Protein AF-0000000066927678 (afdb_homodimer)

Sequence (700 aa):
MKFSLRKLSSILKPLPLEVYFTGIQPTGKPHLGNYLGFIKNFIRIQNEESSCQKKIFLSVVDLHAISTQLFPDMIMRNNIKNMIASLLACGVDTDKTVLFKQSDVLEHTQLSWILSSCQTLPHLQRLPQYKDKISLYTKGNIPLGLLSYPVLQAADVLLYKATHVPVGEDQLQHINLMNYLIKKFNTIVRYDYFIQPTIILSKSPRVKSLKNPLRKMSKSDDSDLARIGILDTEDDIRKKLQKAVTDDIGEIYYDEIKRPGVSNLLTLLAEFENTTIDEIEKNVKSLNKVQFKSYLGDKINEELHPIRERYRELIETPNKINDVIENGSSKAGKVASETLKEVKKLIGLIMKFSLRKLSSILKPLPLEVYFTGIQPTGKPHLGNYLGFIKNFIRIQNEESSCQKKIFLSVVDLHAISTQLFPDMIMRNNIKNMIASLLACGVDTDKTVLFKQSDVLEHTQLSWILSSCQTLPHLQRLPQYKDKISLYTKGNIPLGLLSYPVLQAADVLLYKATHVPVGEDQLQHINLMNYLIKKFNTIVRYDYFIQPTIILSKSPRVKSLKNPLRKMSKSDDSDLARIGILDTEDDIRKKLQKAVTDDIGEIYYDEIKRPGVSNLLTLLAEFENTTIDEIEKNVKSLNKVQFKSYLGDKINEELHPIRERYRELIETPNKINDVIENGSSKAGKVASETLKEVKKLIGLI

Secondary structure (DSSP, 8-state):
---------------PEEEEEEEE--SSS-BHHHIIIIIHHHHHHHHS--SSEEEEEEEE-HHHHTSS----HHHHHHHHHHHHHHHHHHT--TTTEEEEEGGG-THHHHHHHHHHTT-BHHHHHT-HHHHHHHTT-TT---BHHHHHHHHHHHHHHHTTT-SEEEE-GGGHHHHHHHHHHHHHHHHHHTS--S-PPEEEE-----PBPSS-TTSB--TT-S-GGG--BTT--HHHHHHHHHTS---S--S----TTT-HHHHHHHHHHHHHHTS-HHHHHHHHTT--HHHHHHHHHHHHHHHHHHHHHHHHHHHT-HHHHHHHHHHHHHHHHHHHHHHHHHHHHHTT--/---------------PEEEEEEEE--SSS-BHHHIIIIIHHHHHHHH---SSEEEEEEEE-HHHHTSS----HHHHHHHHHHHHHHHHHHT--TTTEEEEEGGG-THHHHHHHHHHTT-BHHHHHT-HHHHHHHTT-TT---BHHHHHHHHHHHHHHHTTT-SEEEE-GGGHHHHHHHHHHHHHHHHHHTS--S-PPEEEE-----PBPSS-TTSB--TT-S-GGG--BTT--HHHHHHHHHTS---S--S----TTT-HHHHHHHHHHHHHTTS-HHHHHHHHTT--HHHHHHHHHHHHHHHHHHHHHHHHHHHT-HHHHHHHHHHHHHHHHHHHHHHHHHHHHHTT--

pLDDT: mean 91.62, std 12.57, range [26.81, 98.88]

Nearest PDB structures (foldseek):
  7ev2-assembly1_A-2  TM=9.321E-01  e=1.147E-27  Mycobacterium tuberculosis
  7elt-assembly1_A  TM=9.264E-01  e=2.372E-27  Mycobacterium tuberculosis
  7ent-assembly1_A-2  TM=9.278E-01  e=2.453E-26  Mycobacterium tuberculosis
  7el8-assembly1_A-2  TM=9.175E-01  e=1.460E-26  Mycobacterium tuberculosis
  7ev3-assembly1_A-2  TM=9.303E-01  e=5.073E-26  Mycobacterium tuberculosis

Organism: Strongyloides stercoralis (NCBI:txid6248)

InterPro domains:
  IPR001412 Aminoacyl-tRNA synthetase, class I, conserved site [PS00178] (26-35)
  IPR002305 Aminoacyl-tRNA synthetase, class Ic [PF00579] (20-303)
  IPR002306 Tryptophan-tRNA ligase [PR01039] (30-46)
  IPR002306 Tryptophan-tRNA ligase [PR01039] (86-105)
  IPR002306 Tryptophan-tRNA ligase [PR01039] (163-184)
  IPR002306 Tryptophan-tRNA ligase [PR01039] (216-226)
  IPR002306 Tryptophan-tRNA ligase [TIGR00233] (20-349)
  IPR002306 Tryptophan-tRNA ligase [cd00806] (21-303)
  IPR014729 Rossmann-like alpha/beta/alpha sandwich fold [G3DSA:3.40.50.620] (21-348)
  IPR024109 Tryptophan-tRNA ligase, bacterial-type [MF_00140_B] (17-350)
  IPR050203 Tryptophan--tRNA ligase [PTHR43766] (18-349)

Solvent-accessible surface area (backbone atoms only — not comparable to full-atom values): 36854 Å² total; per-residue (Å²): 135,84,80,76,77,74,76,75,69,71,75,73,69,79,66,66,73,44,25,34,36,40,71,46,63,35,85,38,76,56,31,50,42,48,38,58,44,42,50,53,54,47,49,49,60,72,68,50,85,59,95,41,53,72,45,36,40,39,28,40,26,52,58,66,62,31,20,63,36,82,53,55,25,68,57,37,36,48,12,45,52,46,32,53,40,46,44,45,27,72,57,57,45,73,91,64,28,41,41,22,46,42,75,69,28,47,51,39,39,41,46,16,54,60,52,28,15,71,33,36,44,57,66,46,62,63,34,66,70,45,56,62,53,50,68,76,35,82,87,53,67,42,30,42,21,61,62,47,44,55,48,41,52,34,22,58,42,55,38,64,61,24,43,33,33,62,39,55,78,87,46,49,65,48,50,52,50,34,48,50,46,38,51,53,50,22,59,68,57,73,41,86,74,65,65,84,50,46,75,40,69,52,85,50,70,84,42,44,14,30,65,44,45,90,35,68,40,51,88,81,49,88,50,70,54,25,47,53,46,55,70,52,49,69,66,53,44,42,52,29,47,68,66,32,45,59,75,91,66,64,72,54,61,82,34,68,82,88,32,30,31,50,23,45,54,45,50,51,42,15,62,74,65,68,52,48,62,69,58,45,38,65,75,42,47,85,38,46,65,69,56,43,38,50,52,44,35,51,54,52,40,65,63,32,47,62,28,38,52,42,28,55,56,44,70,74,35,58,65,59,56,52,49,46,36,52,55,15,23,52,57,50,31,56,50,25,49,52,41,49,52,52,51,34,40,54,45,10,76,91,136,86,80,75,78,74,74,76,69,71,73,74,69,77,66,64,72,43,24,36,35,40,70,46,63,38,86,39,76,57,30,50,42,46,38,57,44,42,51,52,53,48,48,49,59,72,68,51,86,60,96,40,53,72,46,37,39,40,28,41,26,52,59,66,62,29,20,63,35,81,52,56,24,68,59,38,36,48,13,44,52,46,33,53,39,46,44,45,28,70,58,58,45,73,90,64,28,42,41,23,45,40,75,69,29,48,53,39,38,41,46,16,52,61,52,28,16,72,35,36,44,58,68,46,62,63,34,66,70,44,56,60,53,50,68,75,36,82,85,53,67,42,28,41,20,62,63,45,45,55,47,41,53,34,22,58,41,55,37,63,61,24,43,32,33,63,38,53,79,87,46,49,65,49,50,52,50,35,47,50,46,38,52,52,50,23,59,68,60,72,41,86,75,65,66,82,49,45,75,40,70,52,85,50,70,84,42,44,15,31,65,45,44,89,34,68,39,50,87,81,48,88,49,69,54,25,48,52,45,55,69,52,48,68,66,53,44,42,52,30,46,68,65,32,44,58,76,89,64,66,72,53,63,82,34,69,81,88,32,30,30,50,22,46,54,44,49,51,42,14,62,74,65,69,52,48,60,69,58,45,38,66,74,44,45,85,38,46,64,69,56,44,37,50,51,44,37,50,52,51,39,66,64,33,47,62,30,39,52,42,29,55,56,43,70,74,35,58,66,59,58,50,49,45,35,53,52,16,23,51,57,50,33,55,48,24,49,53,42,48,51,52,51,32,41,53,45,10,74,94

Foldseek 3Di:
DPPPPPPCPVPPDQFDEAEEEDEDELQAFDFPQCCLFPLVVVLCVLPDDDPGHYEAEYEHEHVLVDLFHDDDPVNSVVSSLNVLLLSVLLPDDCVRYLYAYNVLQVLLVVQLVVLVVQDDQVLLCPQPQNVVCCVVVVVRPGGPSSSSVLSSVLSRCQLLLHQEYEDEPSCVSSLVVSVVSQVSLCVVLVHNLRDRHHYHYGPADFQFFQADLVHGQDPPDPDPLRTGGLQDDLVSQLVSLQPGDWDPDFFQAADCVPTSNSNSLLSLQCSLVVHDSVVSSVVCRPPTSNRSSVVSSVSSCVSSVSSNVSSVVPVVPVVVSVVSHVVSSVVSNVSSVVSSVVSCVSVVVD/DPPPCPPCPVPPPQFDEAEEEDEDELQAFDFPLCCLFPLVVVLCVLPDDDPGHYEAEYEHEHVLVDLFHDDDPVNSVVSSLNVLLLSVLLPDDCVRYLYAYNVLQVLLVVQLVVLVVQDDQVLLCPQPQNVVCCVVVVVRPGGPSSSSVLSSVLSRCQLLLHQEYEDEPSCVSSLVVSVVSQVSLCVVLVHNLRDRHHYHYGPQDFQFFQADLVHGQDPPDPDPLRTGGLQDDLVSQLVSLQPGDWDPDFFQAADCPPTSNSNSLLSLQCSLVVHDSVVSSVVCRPPTSNRSSVVSSVSSCVSSVSSNVSSVVPVVPVVVSVVSHVVSSVVSNVSSVVSSVVSCVSVVVD

Radius of gyration: 31.94 Å; Cα contacts (8 Å, |Δi|>4): 1126; chains: 2; bounding box: 122×101×73 Å

Structure (mmCIF, N/CA/C/O backbone):
data_AF-0000000066927678-model_v1
#
loop_
_entity.id
_entity.type
_entity.pdbx_description
1 polymer 'tryptophan--tRNA ligase'
#
loop_
_atom_site.group_PDB
_atom_site.id
_atom_site.type_symbol
_atom_site.label_atom_id
_atom_site.label_alt_id
_atom_site.label_comp_id
_atom_site.label_asym_id
_atom_site.label_entity_id
_atom_site.label_seq_id
_atom_site.pdbx_PDB_ins_code
_atom_site.Cartn_x
_atom_site.Cartn_y
_atom_site.Cartn_z
_atom_site.occupancy
_atom_site.B_iso_or_equiv
_atom_site.auth_seq_id
_atom_site.auth_comp_id
_atom_site.auth_asym_id
_atom_site.auth_atom_id
_atom_site.pdbx_PDB_model_num
ATOM 1 N N . MET A 1 1 ? -63.562 -1.125 32.312 1 27.7 1 MET A N 1
ATOM 2 C CA . MET A 1 1 ? -62.812 -0.163 31.531 1 27.7 1 MET A CA 1
ATOM 3 C C . MET A 1 1 ? -61.312 -0.295 31.828 1 27.7 1 MET A C 1
ATOM 5 O O . MET A 1 1 ? -60.812 0.233 32.844 1 27.7 1 MET A O 1
ATOM 9 N N . LYS A 1 2 ? -60.688 -1.584 31.578 1 35.06 2 LYS A N 1
ATOM 10 C CA . LYS A 1 2 ? -59.344 -2.004 31.875 1 35.06 2 LYS A CA 1
ATOM 11 C C . LYS A 1 2 ? -58.312 -1.154 31.125 1 35.06 2 LYS A C 1
ATOM 13 O O . LYS A 1 2 ? -58.344 -1.094 29.891 1 35.06 2 LYS A O 1
ATOM 18 N N . PHE A 1 3 ? -57.781 -0.006 31.781 1 33.38 3 PHE A N 1
ATOM 19 C CA . PHE A 1 3 ? -56.781 0.927 31.297 1 33.38 3 PHE A CA 1
ATOM 20 C C . PHE A 1 3 ? -55.5 0.188 30.906 1 33.38 3 PHE A C 1
ATOM 22 O O . PHE A 1 3 ? -54.875 -0.485 31.75 1 33.38 3 PHE A O 1
ATOM 29 N N . SER A 1 4 ? -55.406 -0.4 29.75 1 35.66 4 SER A N 1
ATOM 30 C CA . SER A 1 4 ? -54.219 -1.01 29.203 1 35.66 4 SER A CA 1
ATOM 31 C C . SER A 1 4 ? -53.062 0.005 29.094 1 35.66 4 SER A C 1
ATOM 33 O O . SER A 1 4 ? -53.219 1.043 28.453 1 35.66 4 SER A O 1
ATOM 35 N N . LEU A 1 5 ? -52.25 0.225 30.156 1 28.08 5 LEU A N 1
ATOM 36 C CA . LEU A 1 5 ? -51.031 1.024 30.156 1 28.08 5 LEU A CA 1
ATOM 37 C C . LEU A 1 5 ? -50.062 0.544 29.062 1 28.08 5 LEU A C 1
ATOM 39 O O . LEU A 1 5 ? -49.562 -0.569 29.141 1 28.08 5 LEU A O 1
ATOM 43 N N . ARG A 1 6 ? -50.375 0.845 27.81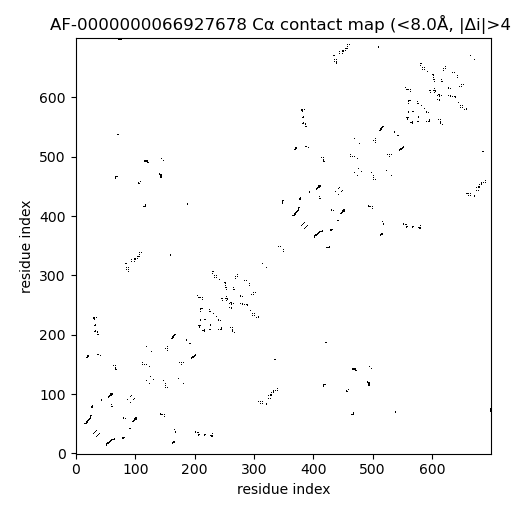2 1 33 6 ARG A N 1
ATOM 44 C CA . ARG A 1 6 ? -49.406 0.695 26.75 1 33 6 ARG A CA 1
ATOM 45 C C . ARG A 1 6 ? -48.031 1.283 27.156 1 33 6 ARG A C 1
ATOM 47 O O . ARG A 1 6 ? -47.938 2.479 27.438 1 33 6 ARG A O 1
ATOM 54 N N . LYS A 1 7 ? -47.281 0.49 27.859 1 32.81 7 LYS A N 1
ATOM 55 C CA . LYS A 1 7 ? -45.875 0.839 28.141 1 32.81 7 LYS A CA 1
ATOM 56 C C . LYS A 1 7 ? -45.188 1.413 26.906 1 32.81 7 LYS A C 1
ATOM 58 O O . LYS A 1 7 ? -45.031 0.719 25.891 1 32.81 7 LYS A O 1
ATOM 63 N N . LEU A 1 8 ? -45.438 2.697 26.531 1 36.22 8 LEU A N 1
ATOM 64 C CA . LEU A 1 8 ? -44.594 3.43 25.562 1 36.22 8 LEU A CA 1
ATOM 65 C C . LEU A 1 8 ? -43.125 3.232 25.859 1 36.22 8 LEU A C 1
ATOM 67 O O . LEU A 1 8 ? -42.594 3.828 26.797 1 36.22 8 LEU A O 1
ATOM 71 N N . SER A 1 9 ? -42.688 2.039 26.094 1 36.94 9 SER A N 1
ATOM 72 C CA . SER A 1 9 ? -41.219 1.924 26.125 1 36.94 9 SER A CA 1
ATOM 73 C C . SER A 1 9 ? -40.594 2.592 24.906 1 36.94 9 SER A C 1
ATOM 75 O O . SER A 1 9 ? -40.781 2.146 23.766 1 36.94 9 SER A O 1
ATOM 77 N N . SER A 1 10 ? -40.688 3.908 24.859 1 39.84 10 SER A N 1
ATOM 78 C CA . SER A 1 10 ? -39.844 4.652 23.922 1 39.84 10 SER A CA 1
ATOM 79 C C . SER A 1 10 ? -38.5 3.986 23.766 1 39.84 10 SER A C 1
ATOM 81 O O . SER A 1 10 ? -37.75 3.855 24.734 1 39.84 10 SER A O 1
ATOM 83 N N . ILE A 1 11 ? -38.375 2.934 23.109 1 41.34 11 ILE A N 1
ATOM 84 C CA . ILE A 1 11 ? -37.125 2.377 22.656 1 41.34 11 ILE A CA 1
ATOM 85 C C . ILE A 1 11 ? -36.188 3.508 22.234 1 41.34 11 ILE A C 1
ATOM 87 O O . ILE A 1 11 ? -36.469 4.234 21.281 1 41.34 11 ILE A O 1
ATOM 91 N N . LEU A 1 12 ? -35.625 4.324 23.078 1 37.44 12 LEU A N 1
ATOM 92 C CA . LEU A 1 12 ? -34.531 5.293 22.875 1 37.44 12 LEU A CA 1
ATOM 93 C C . LEU A 1 12 ? -33.562 4.809 21.812 1 37.44 12 LEU A C 1
ATOM 95 O O . LEU A 1 12 ? -32.906 3.777 21.984 1 37.44 12 LEU A O 1
ATOM 99 N N . LYS A 1 13 ? -33.844 5.039 20.672 1 47.88 13 LYS A N 1
ATOM 100 C CA . LYS A 1 13 ? -32.938 4.801 19.578 1 47.88 13 LYS A CA 1
ATOM 101 C C . LYS A 1 13 ? -31.516 5.246 19.938 1 47.88 13 LYS A C 1
ATOM 103 O O . LYS A 1 13 ? -31.312 6.371 20.406 1 47.88 13 LYS A O 1
ATOM 108 N N . PRO A 1 14 ? -30.562 4.359 20.188 1 56.38 14 PRO A N 1
ATOM 109 C CA . PRO A 1 14 ? -29.188 4.746 20.516 1 56.38 14 PRO A CA 1
ATOM 110 C C . PRO A 1 14 ? -28.719 5.98 19.75 1 56.38 14 PRO A C 1
ATOM 112 O O . PRO A 1 14 ? -29.156 6.199 18.609 1 56.38 14 PRO A O 1
ATOM 115 N N . LEU A 1 15 ? -28.375 7.152 20.406 1 59.56 15 LEU A N 1
ATOM 116 C CA . LEU A 1 15 ? -27.859 8.367 19.797 1 59.56 15 LEU A CA 1
ATOM 117 C C . LEU A 1 15 ? -26.812 8.039 18.734 1 59.56 15 LEU A C 1
ATOM 119 O O . LEU A 1 15 ? -25.984 7.145 18.922 1 59.56 15 LEU A O 1
ATOM 123 N N . PRO A 1 16 ? -27 8.664 17.625 1 77 16 PRO A N 1
ATOM 124 C CA . PRO A 1 16 ? -26.062 8.383 16.531 1 77 16 PRO A CA 1
ATOM 125 C C . PRO A 1 16 ? -24.609 8.68 16.906 1 77 16 PRO A C 1
ATOM 127 O O . PRO A 1 16 ? -24.344 9.602 17.688 1 77 16 PRO A O 1
ATOM 130 N N . LEU A 1 17 ? -23.719 7.777 16.828 1 89.75 17 LEU A N 1
ATOM 131 C CA . LEU A 1 17 ? -22.281 7.938 17.062 1 89.75 17 LEU A CA 1
ATOM 132 C C . LEU A 1 17 ? -21.641 8.75 15.938 1 89.75 17 LEU A C 1
ATOM 134 O O . LEU A 1 17 ? -21.812 8.43 14.758 1 89.75 17 LEU A O 1
ATOM 138 N N . GLU A 1 18 ? -21.094 9.961 16.359 1 94.81 18 GLU A N 1
ATOM 139 C CA . GLU A 1 18 ? -20.297 10.75 15.422 1 94.81 18 GLU A CA 1
ATOM 140 C C . GLU A 1 18 ? -18.828 10.352 15.484 1 94.81 18 GLU A C 1
ATOM 142 O O . GLU A 1 18 ? -18.203 10.406 16.547 1 94.81 18 GLU A O 1
ATOM 147 N N . VAL A 1 19 ? -18.328 9.914 14.406 1 97.5 19 VAL A N 1
ATOM 148 C CA . VAL A 1 19 ? -16.922 9.539 14.32 1 97.5 19 VAL A CA 1
ATOM 149 C C . VAL A 1 19 ? -16.172 10.547 13.461 1 97.5 19 VAL A C 1
ATOM 151 O O . VAL A 1 19 ? -16.453 10.695 12.273 1 97.5 19 VAL A O 1
ATOM 154 N N . TYR A 1 20 ? -15.227 11.258 14.102 1 97.12 20 TYR A N 1
ATOM 155 C CA . TYR A 1 20 ? -14.406 12.242 13.398 1 97.12 20 TYR A CA 1
ATOM 156 C C . TYR A 1 20 ? -13.047 11.664 13.047 1 97.12 20 TYR A C 1
ATOM 158 O O . TYR A 1 20 ? -12.438 10.953 13.852 1 97.12 20 TYR A O 1
ATOM 166 N N . PHE A 1 21 ? -12.594 11.922 11.82 1 98.31 21 PHE A N 1
ATOM 167 C CA . PHE A 1 21 ? -11.234 11.57 11.438 1 98.31 21 PHE A CA 1
ATOM 168 C C . PHE A 1 21 ? -10.547 12.742 10.742 1 98.31 21 PHE A C 1
ATOM 170 O O . PHE A 1 21 ? -11.125 13.375 9.852 1 98.31 21 PHE A O 1
ATOM 177 N N . THR A 1 22 ? -9.383 12.992 11.141 1 96.88 22 THR A N 1
ATOM 178 C CA . THR A 1 22 ? -8.539 13.961 10.445 1 96.88 22 THR A CA 1
ATOM 179 C C . THR A 1 22 ? -7.062 13.633 10.648 1 96.88 22 THR A C 1
ATOM 181 O O . THR A 1 22 ? -6.707 12.852 11.531 1 96.88 22 THR A O 1
ATOM 184 N N . GLY A 1 23 ? -6.254 14.062 9.766 1 96 23 GLY A N 1
ATOM 185 C CA . GLY A 1 23 ? -4.828 13.797 9.82 1 96 23 GLY A CA 1
ATOM 186 C C . GLY A 1 23 ? -3.977 15.023 9.562 1 96 23 GLY A C 1
ATOM 187 O O . GLY A 1 23 ? -4.453 16 8.984 1 96 23 GLY A O 1
ATOM 188 N N . ILE A 1 24 ? -2.77 14.992 10 1 95.31 24 ILE A N 1
ATOM 189 C CA . ILE A 1 24 ? -1.805 16.062 9.781 1 95.31 24 ILE A CA 1
ATOM 190 C C . ILE A 1 24 ? -0.435 15.469 9.461 1 95.31 24 ILE A C 1
ATOM 192 O O . ILE A 1 24 ? -0.002 14.508 10.102 1 95.31 24 ILE A O 1
ATOM 196 N N . GLN A 1 25 ? 0.219 15.953 8.469 1 95.44 25 GLN A N 1
ATOM 197 C CA . GLN A 1 25 ? 1.543 15.477 8.086 1 95.44 25 GLN A CA 1
ATOM 198 C C . GLN A 1 25 ? 2.619 16.031 9.016 1 95.44 25 GLN A C 1
ATOM 200 O O . GLN A 1 25 ? 2.586 17.203 9.383 1 95.44 25 GLN A O 1
ATOM 205 N N . PRO A 1 26 ? 3.555 15.211 9.367 1 95.56 26 PRO A N 1
ATOM 206 C CA . PRO A 1 26 ? 4.652 15.672 10.227 1 95.56 26 PRO A CA 1
ATOM 207 C C . PRO A 1 26 ? 5.789 16.312 9.43 1 95.56 26 PRO A C 1
ATOM 209 O O . PRO A 1 26 ? 6.918 15.812 9.445 1 95.56 26 PRO A O 1
ATOM 212 N N . THR A 1 27 ? 5.582 17.375 8.734 1 86.38 27 THR A N 1
ATOM 213 C CA . THR A 1 27 ? 6.578 18.047 7.902 1 86.38 27 THR A CA 1
ATOM 214 C C . THR A 1 27 ? 7.277 19.156 8.68 1 86.38 27 THR A C 1
ATOM 216 O O . THR A 1 27 ? 7.562 20.219 8.125 1 86.38 27 THR A O 1
ATOM 219 N N . GLY A 1 28 ? 7.59 18.953 9.938 1 80.38 28 GLY A N 1
ATOM 220 C CA . GLY A 1 28 ? 8.273 19.953 10.734 1 80.38 28 GLY A CA 1
ATOM 221 C C . GLY A 1 28 ? 7.383 20.578 11.789 1 80.38 28 GLY A C 1
ATOM 222 O O . GLY A 1 28 ? 6.324 20.031 12.117 1 80.38 28 GLY A O 1
ATOM 223 N N . LYS A 1 29 ? 7.816 21.703 12.305 1 86.06 29 LYS A N 1
ATOM 224 C CA . LYS A 1 29 ? 7.055 22.391 13.344 1 86.06 29 LYS A CA 1
ATOM 225 C C . LYS A 1 29 ? 5.91 23.203 12.742 1 86.06 29 LYS A C 1
ATOM 227 O O . LYS A 1 29 ? 6.09 23.859 11.719 1 86.06 29 LYS A O 1
ATOM 232 N N . PRO A 1 30 ? 4.777 23.109 13.367 1 92.62 30 PRO A N 1
ATOM 233 C CA . PRO A 1 30 ? 3.639 23.859 12.828 1 92.62 30 PRO A CA 1
ATOM 234 C C . PRO A 1 30 ? 3.857 25.359 12.867 1 92.62 30 PRO A C 1
ATOM 236 O O . PRO A 1 30 ? 4.477 25.875 13.797 1 92.62 30 PRO A O 1
ATOM 239 N N . HIS A 1 31 ? 3.428 25.984 11.859 1 93.44 31 HIS A N 1
ATOM 240 C CA . HIS A 1 31 ? 3.375 27.438 11.844 1 93.44 31 HIS A CA 1
ATOM 241 C C . HIS A 1 31 ? 1.943 27.938 12.016 1 93.44 31 HIS A C 1
ATOM 243 O O . HIS A 1 31 ? 1.019 27.141 12.188 1 93.44 31 HIS A O 1
ATOM 249 N N . LEU A 1 32 ? 1.756 29.219 11.961 1 93.75 32 LEU A N 1
ATOM 250 C CA . LEU A 1 32 ? 0.454 29.828 12.227 1 93.75 32 LEU A CA 1
ATOM 251 C C . LEU A 1 32 ? -0.583 29.344 11.219 1 93.75 32 LEU A C 1
ATOM 253 O O . LEU A 1 32 ? -1.767 29.234 11.539 1 93.75 32 LEU A O 1
ATOM 257 N N . GLY A 1 33 ? -0.123 29.109 10.008 1 89.44 33 GLY A N 1
ATOM 258 C CA . GLY A 1 33 ? -1.043 28.562 9.031 1 89.44 33 GLY A CA 1
ATOM 259 C C . GLY A 1 33 ? -1.669 27.25 9.469 1 89.44 33 GLY A C 1
ATOM 260 O O . GLY A 1 33 ? -2.881 27.062 9.336 1 89.44 33 GLY A O 1
ATOM 261 N N . ASN A 1 34 ? -0.893 26.328 10.039 1 90.25 34 ASN A N 1
ATOM 262 C CA . ASN A 1 34 ? -1.395 25.062 10.562 1 90.25 34 ASN A CA 1
ATOM 263 C C . ASN A 1 34 ? -2.277 25.266 11.789 1 90.25 34 ASN A C 1
ATOM 265 O O . ASN A 1 34 ? -3.309 24.609 11.938 1 90.25 34 ASN A O 1
ATOM 269 N N . TYR A 1 35 ? -1.788 26.141 12.578 1 92.62 35 TYR A N 1
ATOM 270 C CA . TYR A 1 35 ? -2.449 26.359 13.867 1 92.62 35 TYR A CA 1
ATOM 271 C C . TYR A 1 35 ? -3.848 26.938 13.664 1 92.62 35 TYR A C 1
ATOM 273 O O . TYR A 1 35 ? -4.828 26.375 14.164 1 92.62 35 TYR A O 1
ATOM 281 N N . LEU A 1 36 ? -3.922 27.984 12.93 1 90.69 36 LEU A N 1
ATOM 282 C CA . LEU A 1 36 ? -5.195 28.656 12.727 1 90.69 36 LEU A CA 1
ATOM 283 C C . LEU A 1 36 ? -6.059 27.906 11.719 1 90.69 36 LEU A C 1
ATOM 285 O O . LEU A 1 36 ? -7.289 27.922 11.812 1 90.69 36 LEU A O 1
ATOM 289 N N . GLY A 1 37 ? -5.434 27.219 10.805 1 86.69 37 GLY A N 1
ATOM 290 C CA . GLY A 1 37 ? -6.156 26.547 9.734 1 86.69 37 GLY A CA 1
ATOM 291 C C . GLY A 1 37 ? -6.68 25.188 10.133 1 86.69 37 GLY A C 1
ATOM 292 O O . GLY A 1 37 ? -7.691 24.719 9.609 1 86.69 37 GLY A O 1
ATOM 293 N N . PHE A 1 38 ? -5.988 24.578 11.031 1 89.12 38 PHE A N 1
ATOM 294 C CA . PHE A 1 38 ? -6.34 23.203 11.328 1 89.12 38 PHE A CA 1
ATOM 295 C C . PHE A 1 38 ? -6.434 22.969 12.828 1 89.12 38 PHE A C 1
ATOM 297 O O . PHE A 1 38 ? -7.484 22.578 13.336 1 89.12 38 PHE A O 1
ATOM 304 N N . ILE A 1 39 ? -5.418 23.234 13.57 1 93 39 ILE A N 1
ATOM 305 C CA . ILE A 1 39 ? -5.285 22.797 14.953 1 93 39 ILE A CA 1
ATOM 306 C C . ILE A 1 39 ? -6.344 23.469 15.82 1 93 39 ILE A C 1
ATOM 308 O O . ILE A 1 39 ? -7.043 22.812 16.594 1 93 39 ILE A O 1
ATOM 312 N N . LYS A 1 40 ? -6.465 24.75 15.695 1 90.69 40 LYS A N 1
ATOM 313 C CA . LYS A 1 40 ? -7.426 25.516 16.5 1 90.69 40 LYS A CA 1
ATOM 314 C C . LYS A 1 40 ? -8.852 25.016 16.25 1 90.69 40 LYS A C 1
ATOM 316 O O . LYS A 1 40 ? -9.633 24.859 17.188 1 90.69 40 LYS A O 1
ATOM 321 N N . ASN A 1 41 ? -9.148 24.828 15 1 89.44 41 ASN A N 1
ATOM 322 C CA . ASN A 1 41 ? -10.469 24.297 14.648 1 89.44 41 ASN A CA 1
ATOM 323 C C . ASN A 1 41 ? -10.68 22.891 15.211 1 89.44 41 ASN A C 1
ATOM 325 O O . ASN A 1 41 ? -11.773 22.562 15.664 1 89.44 41 ASN A O 1
ATOM 329 N N . PHE A 1 42 ? -9.727 22.109 15.172 1 93.56 42 PHE A N 1
ATOM 330 C CA . PHE A 1 42 ? -9.797 20.75 15.719 1 93.56 42 PHE A CA 1
ATOM 331 C C . PHE A 1 42 ? -10.109 20.797 17.219 1 93.56 42 PHE A C 1
ATOM 333 O O . PHE A 1 42 ? -10.953 20.031 17.688 1 93.56 42 PHE A O 1
ATOM 340 N N . ILE A 1 43 ? -9.359 21.625 17.875 1 94.75 43 ILE A N 1
ATOM 341 C CA . ILE A 1 43 ? -9.555 21.734 19.328 1 94.75 43 ILE A CA 1
ATOM 342 C C . ILE A 1 43 ? -10.992 22.156 19.625 1 94.75 43 ILE A C 1
ATOM 344 O O . ILE A 1 43 ? -11.594 21.688 20.594 1 94.75 43 ILE A O 1
ATOM 348 N N . ARG A 1 44 ? -11.469 23.047 18.812 1 91.75 44 ARG A N 1
ATOM 349 C CA . ARG A 1 44 ? -12.867 23.453 18.969 1 91.75 44 ARG A CA 1
ATOM 350 C C . ARG A 1 44 ? -13.805 22.266 18.812 1 91.75 44 ARG A C 1
ATOM 352 O O . ARG A 1 44 ? -14.695 22.062 19.641 1 91.75 44 ARG A O 1
ATOM 359 N N . ILE A 1 45 ? -13.609 21.469 17.812 1 93 45 ILE A N 1
ATOM 360 C CA . ILE A 1 45 ? -14.422 20.281 17.562 1 93 45 ILE A CA 1
ATOM 361 C C . ILE A 1 45 ? -14.305 19.312 18.734 1 93 45 ILE A C 1
ATOM 363 O O . ILE A 1 45 ? -15.305 18.781 19.219 1 93 45 ILE A O 1
ATOM 367 N N . GLN A 1 46 ? -13.117 19.078 19.172 1 96 46 GLN A N 1
ATOM 368 C CA . GLN A 1 46 ? -12.844 18.188 20.297 1 96 46 GLN A CA 1
ATOM 369 C C . GLN A 1 46 ? -13.617 18.609 21.547 1 96 46 GLN A C 1
ATOM 371 O O . GLN A 1 46 ? -14.148 17.766 22.266 1 96 46 GLN A O 1
ATOM 376 N N . ASN A 1 47 ? -13.742 19.906 21.75 1 95 47 ASN A N 1
ATOM 377 C CA . ASN A 1 47 ? -14.266 20.406 23.031 1 95 47 ASN A CA 1
ATOM 378 C C . ASN A 1 47 ? -15.742 20.766 22.922 1 95 47 ASN A C 1
ATOM 380 O O . ASN A 1 47 ? -16.375 21.078 23.922 1 95 47 ASN A O 1
ATOM 384 N N . GLU A 1 48 ? -16.188 20.766 21.703 1 91.62 48 GLU A N 1
ATOM 385 C CA . GLU A 1 48 ? -17.594 21.078 21.516 1 91.62 48 GLU A CA 1
ATOM 386 C C . GLU A 1 48 ? -18.484 20.016 22.172 1 91.62 48 GLU A C 1
ATOM 388 O O . GLU A 1 48 ? -18.25 18.812 22.016 1 91.62 48 GLU A O 1
ATOM 393 N N . GLU A 1 49 ? -19.406 20.469 22.938 1 83.88 49 GLU A N 1
ATOM 394 C CA . GLU A 1 49 ? -20.359 19.562 23.562 1 83.88 49 GLU A CA 1
ATOM 395 C C . GLU A 1 49 ? -21.391 19.047 22.562 1 83.88 49 GLU A C 1
ATOM 397 O O . GLU A 1 49 ? -21.812 19.781 21.672 1 83.88 49 GLU A O 1
ATOM 402 N N . SER A 1 50 ? -21.422 17.844 22.516 1 75.81 50 SER A N 1
ATOM 403 C CA . SER A 1 50 ? -22.406 17.234 21.625 1 75.81 50 SER A CA 1
ATOM 404 C C . SER A 1 50 ? -23.359 16.312 22.391 1 75.81 50 SER A C 1
ATOM 406 O O . SER A 1 50 ? -23 15.75 23.422 1 75.81 50 SER A O 1
ATOM 408 N N . SER A 1 51 ? -24.594 16.422 21.922 1 74.94 51 SER A N 1
ATOM 409 C CA . SER A 1 51 ? -25.609 15.516 22.453 1 74.94 51 SER A CA 1
ATOM 410 C C . SER A 1 51 ? -25.328 14.07 22.031 1 74.94 51 SER A C 1
ATOM 412 O O . SER A 1 51 ? -25.875 13.133 22.625 1 74.94 51 SER A O 1
ATOM 414 N N . CYS A 1 52 ? -24.516 13.977 21.094 1 79.25 52 CYS A N 1
ATOM 415 C CA . CYS A 1 52 ? -24.172 12.648 20.594 1 79.25 52 CYS A CA 1
ATOM 416 C C . CYS A 1 52 ? -22.828 12.18 21.125 1 79.25 52 CYS A C 1
ATOM 418 O O . CYS A 1 52 ? -22.031 12.992 21.625 1 79.25 52 CYS A O 1
ATOM 420 N N . GLN A 1 53 ? -22.766 10.875 21.203 1 88.81 53 GLN A N 1
ATOM 421 C CA . GLN A 1 53 ? -21.438 10.32 21.484 1 88.81 53 GLN A CA 1
ATOM 422 C C . GLN A 1 53 ? -20.453 10.633 20.375 1 88.81 53 GLN A C 1
ATOM 424 O O . GLN A 1 53 ? -20.797 10.531 19.188 1 88.81 53 GLN A O 1
ATOM 429 N N . LYS A 1 54 ? -19.281 11.125 20.797 1 93.06 54 LYS A N 1
ATOM 430 C CA . LYS A 1 54 ? -18.281 11.539 19.828 1 93.06 54 LYS A CA 1
ATOM 431 C C . LYS A 1 54 ? -17 10.703 19.969 1 93.06 54 LYS A C 1
ATOM 433 O O . LYS A 1 54 ? -16.516 10.492 21.094 1 93.06 54 LYS A O 1
ATOM 438 N N . LYS A 1 55 ? -16.594 10.125 18.922 1 96.12 55 LYS A N 1
ATOM 439 C CA . LYS A 1 55 ? -15.281 9.508 18.828 1 96.12 55 LYS A CA 1
ATOM 440 C C . LYS A 1 55 ? -14.398 10.258 17.828 1 96.12 55 LYS A C 1
ATOM 442 O O . LYS A 1 55 ? -14.805 10.484 16.688 1 96.12 55 LYS A O 1
ATOM 447 N N . ILE A 1 56 ? -13.219 10.68 18.25 1 97.88 56 ILE A N 1
ATOM 448 C CA . ILE A 1 56 ? -12.367 11.5 17.406 1 97.88 56 ILE A CA 1
ATOM 449 C C . ILE A 1 56 ? -11.023 10.812 17.188 1 97.88 56 ILE A C 1
ATOM 451 O O . ILE A 1 56 ? -10.359 10.414 18.141 1 97.88 56 ILE A O 1
ATOM 455 N N . PHE A 1 57 ? -10.656 10.648 15.961 1 98.62 57 PHE A N 1
ATOM 456 C CA . PHE A 1 57 ? -9.352 10.133 15.57 1 98.62 57 PHE A CA 1
ATOM 457 C C . PHE A 1 57 ? -8.5 11.234 14.945 1 98.62 57 PHE A C 1
ATOM 459 O O . PHE A 1 57 ? -8.922 11.883 13.984 1 98.62 57 PHE A O 1
ATOM 466 N N . LEU A 1 58 ? -7.395 11.5 15.469 1 98.5 58 LEU A N 1
ATOM 467 C CA . LEU A 1 58 ? -6.375 12.383 14.914 1 98.5 58 LEU A CA 1
ATOM 468 C C . LEU A 1 58 ? -5.098 11.617 14.602 1 98.5 58 LEU A C 1
ATOM 470 O O . LEU A 1 58 ? -4.441 11.094 15.5 1 98.5 58 LEU A O 1
ATOM 474 N N . SER A 1 59 ? -4.746 11.617 13.336 1 98.5 59 SER A N 1
ATOM 475 C CA . SER A 1 59 ? -3.609 10.812 12.898 1 98.5 59 SER A CA 1
ATOM 476 C C . SER A 1 59 ? -2.453 11.695 12.438 1 98.5 59 SER A C 1
ATOM 478 O O . SER A 1 59 ? -2.645 12.609 11.641 1 98.5 59 SER A O 1
ATOM 480 N N . VAL A 1 60 ? -1.29 11.492 13.062 1 97.88 60 VAL A N 1
ATOM 481 C CA . VAL A 1 60 ? -0.069 11.977 12.422 1 97.88 60 VAL A CA 1
ATOM 482 C C . VAL A 1 60 ? 0.272 11.094 11.227 1 97.88 60 VAL A C 1
ATOM 484 O O . VAL A 1 60 ? 0.7 9.953 11.391 1 97.88 60 VAL A O 1
ATOM 487 N N . VAL A 1 61 ? 0.062 11.641 10.055 1 98.19 61 VAL A N 1
ATOM 488 C CA . VAL A 1 61 ? 0.072 10.82 8.844 1 98.19 61 VAL A CA 1
ATOM 489 C C . VAL A 1 61 ? 1.479 10.797 8.25 1 98.19 61 VAL A C 1
ATOM 491 O O . VAL A 1 61 ? 1.709 11.328 7.164 1 98.19 61 VAL A O 1
ATOM 494 N N . ASP A 1 62 ? 2.316 10.047 8.883 1 97.88 62 ASP A N 1
ATOM 495 C CA . ASP A 1 62 ? 3.73 9.969 8.531 1 97.88 62 ASP A CA 1
ATOM 496 C C . ASP A 1 62 ? 3.932 9.203 7.227 1 97.88 62 ASP A C 1
ATOM 498 O O . ASP A 1 62 ? 4.926 9.406 6.527 1 97.88 62 ASP A O 1
ATOM 502 N N . LEU A 1 63 ? 3.053 8.336 6.773 1 98.5 63 LEU A N 1
ATOM 503 C CA . LEU A 1 63 ? 3.143 7.684 5.473 1 98.5 63 LEU A CA 1
ATOM 504 C C . LEU A 1 63 ? 2.889 8.68 4.348 1 98.5 63 LEU A C 1
ATOM 506 O O . LEU A 1 63 ? 3.529 8.617 3.297 1 98.5 63 LEU A O 1
ATOM 510 N N . HIS A 1 64 ? 1.998 9.578 4.602 1 97.81 64 HIS A N 1
ATOM 511 C CA . HIS A 1 64 ? 1.788 10.648 3.629 1 97.81 64 HIS A CA 1
ATOM 512 C C . HIS A 1 64 ? 3.033 11.516 3.49 1 97.81 64 HIS A C 1
ATOM 514 O O . HIS A 1 64 ? 3.348 11.984 2.395 1 97.81 64 HIS A O 1
ATOM 520 N N . ALA A 1 65 ? 3.709 11.734 4.547 1 96.56 65 ALA A N 1
ATOM 521 C CA . ALA A 1 65 ? 4.883 12.609 4.562 1 96.56 65 ALA A CA 1
ATOM 522 C C . ALA A 1 65 ? 5.988 12.047 3.67 1 96.56 65 ALA A C 1
ATOM 524 O O . ALA A 1 65 ? 6.855 12.797 3.209 1 96.56 65 ALA A O 1
ATOM 525 N N . ILE A 1 66 ? 5.926 10.734 3.375 1 96.56 66 ILE A N 1
ATOM 526 C CA . ILE A 1 66 ? 7.016 10.148 2.605 1 96.56 66 ILE A CA 1
ATOM 527 C C . ILE A 1 66 ? 6.516 9.75 1.218 1 96.56 66 ILE A C 1
ATOM 529 O O . ILE A 1 66 ? 7.141 8.945 0.53 1 96.56 66 ILE A O 1
ATOM 533 N N . SER A 1 67 ? 5.406 10.242 0.783 1 94.94 67 SER A N 1
ATOM 534 C CA . SER A 1 67 ? 4.805 9.859 -0.49 1 94.94 67 SER A CA 1
ATOM 535 C C . SER A 1 67 ? 5.711 10.219 -1.662 1 94.94 67 SER A C 1
ATOM 537 O O . SER A 1 67 ? 5.746 9.516 -2.67 1 94.94 67 SER A O 1
ATOM 539 N N . THR A 1 68 ? 6.547 11.258 -1.477 1 92.12 68 THR A N 1
ATOM 540 C CA . THR A 1 68 ? 7.309 11.727 -2.629 1 92.12 68 THR A CA 1
ATOM 541 C C . THR A 1 68 ? 8.789 11.391 -2.469 1 92.12 68 THR A C 1
ATOM 543 O O . THR A 1 68 ? 9.547 11.414 -3.443 1 92.12 68 THR A O 1
ATOM 546 N N . GLN A 1 69 ? 9.188 11.164 -1.267 1 92.75 69 GLN A N 1
ATOM 547 C CA . GLN A 1 69 ? 10.586 10.836 -1.007 1 92.75 69 GLN A CA 1
ATOM 548 C C . GLN A 1 69 ? 10.773 10.328 0.419 1 92.75 69 GLN A C 1
ATOM 550 O O . GLN A 1 69 ? 9.922 10.547 1.281 1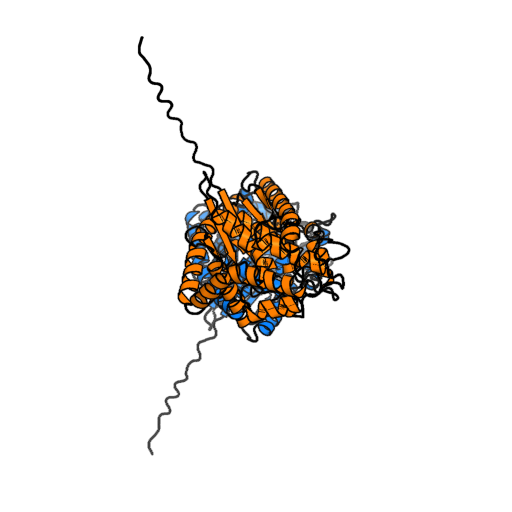 92.75 69 GLN A O 1
ATOM 555 N N . LEU A 1 70 ? 11.852 9.641 0.593 1 94.81 70 LEU A N 1
ATOM 556 C CA . LEU A 1 70 ? 12.273 9.281 1.943 1 94.81 70 LEU A CA 1
ATOM 557 C C . LEU A 1 70 ? 13.234 10.32 2.512 1 94.81 70 LEU A C 1
ATOM 559 O O . LEU A 1 70 ? 13.938 10.992 1.758 1 94.81 70 LEU A O 1
ATOM 563 N N . PHE A 1 71 ? 13.188 10.453 3.799 1 91.06 71 PHE A N 1
ATOM 564 C CA . PHE A 1 71 ? 14.039 11.406 4.488 1 91.06 71 PHE A CA 1
ATOM 565 C C . PHE A 1 71 ? 15.055 10.695 5.375 1 91.06 71 PHE A C 1
ATOM 567 O O . PHE A 1 71 ? 14.852 9.539 5.75 1 91.06 71 PHE A O 1
ATOM 574 N N . PRO A 1 72 ? 16.141 11.445 5.605 1 91.12 72 PRO A N 1
ATOM 575 C CA . PRO A 1 72 ? 17.016 10.875 6.629 1 91.12 72 PRO A CA 1
ATOM 576 C C . PRO A 1 72 ? 16.281 10.547 7.926 1 91.12 72 PRO A C 1
ATOM 578 O O . PRO A 1 72 ? 15.375 11.281 8.328 1 91.12 72 PRO A O 1
ATOM 581 N N . ASP A 1 73 ? 16.672 9.469 8.562 1 94.38 73 ASP A N 1
ATOM 582 C CA . ASP A 1 73 ? 15.922 8.914 9.688 1 94.38 73 ASP A CA 1
ATOM 583 C C . ASP A 1 73 ? 15.758 9.945 10.805 1 94.38 73 ASP A C 1
ATOM 585 O O . ASP A 1 73 ? 14.664 10.133 11.328 1 94.38 73 ASP A O 1
ATOM 589 N N . MET A 1 74 ? 16.766 10.719 11.086 1 94.38 74 MET A N 1
ATOM 590 C CA . MET A 1 74 ? 16.734 11.672 12.188 1 94.38 74 MET A CA 1
ATOM 591 C C . MET A 1 74 ? 15.734 12.789 11.914 1 94.38 74 MET A C 1
ATOM 593 O O . MET A 1 74 ? 15.047 13.25 12.828 1 94.38 74 MET A O 1
ATOM 597 N N . ILE A 1 75 ? 15.68 13.188 10.672 1 94 75 ILE A N 1
ATOM 598 C CA . ILE A 1 75 ? 14.773 14.266 10.297 1 94 75 ILE A CA 1
ATOM 599 C C . ILE A 1 75 ? 13.328 13.805 10.492 1 94 75 ILE A C 1
ATOM 601 O O . ILE A 1 75 ? 12.531 14.492 11.133 1 94 75 ILE A O 1
ATOM 605 N N . MET A 1 76 ? 13.016 12.648 9.977 1 95.69 76 MET A N 1
ATOM 606 C CA . MET A 1 76 ? 11.648 12.133 10.062 1 95.69 76 MET A CA 1
ATOM 607 C C . MET A 1 76 ? 11.273 11.844 11.516 1 95.69 76 MET A C 1
ATOM 609 O O . MET A 1 76 ? 10.172 12.188 11.945 1 95.69 76 MET A O 1
ATOM 613 N N . ARG A 1 77 ? 12.148 11.297 12.273 1 94.81 77 ARG A N 1
ATOM 614 C CA . ARG A 1 77 ? 11.898 11.016 13.68 1 94.81 77 ARG A CA 1
ATOM 615 C C . ARG A 1 77 ? 11.594 12.297 14.453 1 94.81 77 ARG A C 1
ATOM 617 O O . ARG A 1 77 ? 10.648 12.344 15.242 1 94.81 77 ARG A O 1
ATOM 624 N N . ASN A 1 78 ? 12.391 13.266 14.211 1 93.88 78 ASN A N 1
ATOM 625 C CA . ASN A 1 78 ? 12.203 14.547 14.883 1 93.88 78 ASN A CA 1
ATOM 626 C C . ASN A 1 78 ? 10.906 15.219 14.453 1 93.88 78 ASN A C 1
ATOM 628 O O . ASN A 1 78 ? 10.211 15.82 15.273 1 93.88 78 ASN A O 1
ATOM 632 N N . ASN A 1 79 ? 10.625 15.148 13.18 1 94.88 79 ASN A N 1
ATOM 633 C CA . ASN A 1 79 ? 9.391 15.742 12.672 1 94.88 79 ASN A CA 1
ATOM 634 C C . ASN A 1 79 ? 8.156 15.125 13.336 1 94.88 79 ASN A C 1
ATOM 636 O O . ASN A 1 79 ? 7.246 15.844 13.742 1 94.88 79 ASN A O 1
ATOM 640 N N . ILE A 1 80 ? 8.18 13.82 13.43 1 95.5 80 ILE A N 1
ATOM 641 C CA . ILE A 1 80 ? 7.055 13.109 14.031 1 95.5 80 ILE A CA 1
ATOM 642 C C . ILE A 1 80 ? 6.926 13.492 15.5 1 95.5 80 ILE A C 1
ATOM 644 O O . ILE A 1 80 ? 5.844 13.859 15.961 1 95.5 80 ILE A O 1
ATOM 648 N N . LYS A 1 81 ? 8.016 13.453 16.219 1 93.88 81 LYS A N 1
ATOM 649 C CA . LYS A 1 81 ? 8.031 13.797 17.641 1 93.88 81 LYS A CA 1
ATOM 650 C C . LYS A 1 81 ? 7.555 15.227 17.859 1 93.88 81 LYS A C 1
ATOM 652 O O . LYS A 1 81 ? 6.723 15.477 18.734 1 93.88 81 LYS A O 1
ATOM 657 N N . ASN A 1 82 ? 8.07 16.141 17.078 1 94.06 82 ASN A N 1
ATOM 658 C CA . ASN A 1 82 ? 7.715 17.547 17.219 1 94.06 82 ASN A CA 1
ATOM 659 C C . ASN A 1 82 ? 6.234 17.781 16.922 1 94.06 82 ASN A C 1
ATOM 661 O O . ASN A 1 82 ? 5.582 18.578 17.609 1 94.06 82 ASN A O 1
ATOM 665 N N . MET A 1 83 ? 5.75 17.094 15.953 1 95.75 83 MET A N 1
ATOM 666 C CA . MET A 1 83 ? 4.34 17.25 15.602 1 95.75 83 MET A CA 1
ATOM 667 C C . MET A 1 83 ? 3.441 16.75 16.734 1 95.75 83 MET A C 1
ATOM 669 O O . MET A 1 83 ? 2.506 17.453 17.141 1 95.75 83 MET A O 1
ATOM 673 N N . ILE A 1 84 ? 3.746 15.594 17.25 1 96 84 ILE A N 1
ATOM 674 C CA . ILE A 1 84 ? 2.936 15.023 18.328 1 96 84 ILE A CA 1
ATOM 675 C C . ILE A 1 84 ? 2.992 15.93 19.547 1 96 84 ILE A C 1
ATOM 677 O O . ILE A 1 84 ? 1.956 16.266 20.141 1 96 84 ILE A O 1
ATOM 681 N N . ALA A 1 85 ? 4.188 16.344 19.906 1 96.06 85 ALA A N 1
ATOM 682 C CA . ALA A 1 85 ? 4.355 17.234 21.047 1 96.06 85 ALA A CA 1
ATOM 683 C C . ALA A 1 85 ? 3.6 18.547 20.828 1 96.06 85 ALA A C 1
ATOM 685 O O . ALA A 1 85 ? 2.982 19.062 21.766 1 96.06 85 ALA A O 1
ATOM 686 N N . SER A 1 86 ? 3.652 19.047 19.625 1 96.56 86 SER A N 1
ATOM 687 C CA . SER A 1 86 ? 2.969 20.297 19.297 1 96.56 86 SER A CA 1
ATOM 688 C C . SER A 1 86 ? 1.456 20.156 19.438 1 96.56 86 SER A C 1
ATOM 690 O O . SER A 1 86 ? 0.788 21.031 19.984 1 96.56 86 SER A O 1
ATOM 692 N N . LEU A 1 87 ? 0.924 19.031 18.938 1 97.12 87 LEU A N 1
ATOM 693 C CA . LEU A 1 87 ? -0.51 18.781 19.031 1 97.12 87 LEU A CA 1
ATOM 694 C C . LEU A 1 87 ? -0.954 18.719 20.484 1 97.12 87 LEU A C 1
ATOM 696 O O . LEU A 1 87 ? -1.943 19.344 20.875 1 97.12 87 LEU A O 1
ATOM 700 N N . LEU A 1 88 ? -0.194 17.984 21.266 1 97.12 88 LEU A N 1
ATOM 701 C CA . LEU A 1 88 ? -0.499 17.875 22.688 1 97.12 88 LEU A CA 1
ATOM 702 C C . LEU A 1 88 ? -0.397 19.234 23.375 1 97.12 88 LEU A C 1
ATOM 704 O O . LEU A 1 88 ? -1.26 19.594 24.172 1 97.12 88 LEU A O 1
ATOM 708 N N . ALA A 1 89 ? 0.633 19.953 23.016 1 97.06 89 ALA A N 1
ATOM 709 C CA . ALA A 1 89 ? 0.854 21.266 23.609 1 97.06 89 ALA A CA 1
ATOM 710 C C . ALA A 1 89 ? -0.284 22.219 23.266 1 97.06 89 ALA A C 1
ATOM 712 O O . ALA A 1 89 ? -0.636 23.094 24.078 1 97.06 89 ALA A O 1
ATOM 713 N N . CYS A 1 90 ? -0.854 22.062 22.109 1 97.19 90 CYS A N 1
ATOM 714 C CA . CYS A 1 90 ? -1.918 22.938 21.641 1 97.19 90 CYS A CA 1
ATOM 715 C C . CYS A 1 90 ? -3.244 22.609 22.312 1 97.19 90 CYS A C 1
ATOM 717 O O . CYS A 1 90 ? -4.211 23.359 22.219 1 97.19 90 CYS A O 1
ATOM 719 N N . GLY A 1 91 ? -3.352 21.438 22.922 1 97 91 GLY A N 1
ATOM 720 C CA . GLY A 1 91 ? -4.551 21.172 23.688 1 97 91 GLY A CA 1
ATOM 721 C C . GLY A 1 91 ? -5.254 19.891 23.266 1 97 91 GLY A C 1
ATOM 722 O O . GLY A 1 91 ? -6.375 19.609 23.703 1 97 91 GLY A O 1
ATOM 723 N N . VAL A 1 92 ? -4.625 19.078 22.422 1 97.44 92 VAL A N 1
ATOM 724 C CA . VAL A 1 92 ? -5.199 17.781 22.094 1 97.44 92 VAL A CA 1
ATOM 725 C C . VAL A 1 92 ? -5.281 16.922 23.359 1 97.44 92 VAL A C 1
ATOM 727 O O . VAL A 1 92 ? -4.281 16.734 24.047 1 97.44 92 VAL A O 1
ATOM 730 N N . ASP A 1 93 ? -6.438 16.516 23.656 1 97.44 93 ASP A N 1
ATOM 731 C CA . ASP A 1 93 ? -6.734 15.734 24.859 1 97.44 93 ASP A CA 1
ATOM 732 C C . ASP A 1 93 ? -6.898 14.25 24.516 1 97.44 93 ASP A C 1
ATOM 734 O O . ASP A 1 93 ? -7.895 13.859 23.906 1 97.44 93 ASP A O 1
ATOM 738 N N . THR A 1 94 ? -6 13.43 24.969 1 97.19 94 THR A N 1
ATOM 739 C CA . THR A 1 94 ? -5.961 12.023 24.578 1 97.19 94 THR A CA 1
ATOM 740 C C . THR A 1 94 ? -7.082 11.242 25.25 1 97.19 94 THR A C 1
ATOM 742 O O . THR A 1 94 ? -7.32 10.078 24.922 1 97.19 94 THR A O 1
ATOM 745 N N . ASP A 1 95 ? -7.809 11.828 26.141 1 95.75 95 ASP A N 1
ATOM 746 C CA . ASP A 1 95 ? -9.008 11.219 26.703 1 95.75 95 ASP A CA 1
ATOM 747 C C . ASP A 1 95 ? -10.203 11.383 25.766 1 95.75 95 ASP A C 1
ATOM 749 O O . ASP A 1 95 ? -11.156 10.602 25.828 1 95.75 95 ASP A O 1
ATOM 753 N N . LYS A 1 96 ? -10.117 12.406 24.938 1 96.5 96 LYS A N 1
ATOM 754 C CA . LYS A 1 96 ? -11.227 12.711 24.047 1 96.5 96 LYS A CA 1
ATOM 755 C C . LYS A 1 96 ? -10.891 12.328 22.609 1 96.5 96 LYS A C 1
ATOM 757 O O . LYS A 1 96 ? -11.789 12.125 21.781 1 96.5 96 LYS A O 1
ATOM 762 N N . THR A 1 97 ? -9.617 12.305 22.328 1 98 97 THR A N 1
ATOM 763 C CA . THR A 1 97 ? -9.133 12.117 20.969 1 98 97 THR A CA 1
ATOM 764 C C . THR A 1 97 ? -8.125 10.969 20.906 1 98 97 THR A C 1
ATOM 766 O O . THR A 1 97 ? -7.207 10.898 21.719 1 98 97 THR A O 1
ATOM 769 N N . VAL A 1 98 ? -8.336 10.039 20.047 1 98.56 98 VAL A N 1
ATOM 770 C CA . VAL A 1 98 ? -7.34 9 19.781 1 98.56 98 VAL A CA 1
ATOM 771 C C . VAL A 1 98 ? -6.25 9.562 18.875 1 98.56 98 VAL A C 1
ATOM 773 O O . VAL A 1 98 ? -6.449 9.688 17.656 1 98.56 98 VAL A O 1
ATOM 776 N N . LEU A 1 99 ? -5.156 9.953 19.422 1 98.56 99 LEU A N 1
ATOM 777 C CA . LEU A 1 99 ? -3.99 10.453 18.703 1 98.56 99 LEU A CA 1
ATOM 778 C C . LEU A 1 99 ? -3.02 9.32 18.391 1 98.56 99 LEU A C 1
ATOM 780 O O . LEU A 1 99 ? -2.592 8.602 19.297 1 98.56 99 LEU A O 1
ATOM 784 N N . PHE A 1 100 ? -2.703 9.117 17.125 1 98.44 100 PHE A N 1
ATOM 785 C CA . PHE A 1 100 ? -1.85 7.988 16.781 1 98.44 100 PHE A CA 1
ATOM 786 C C . PHE A 1 100 ? -1.052 8.281 15.516 1 98.44 100 PHE A C 1
ATOM 788 O O . PHE A 1 100 ? -1.322 9.258 14.812 1 98.44 100 PHE A O 1
ATOM 795 N N . LYS A 1 101 ? -0.045 7.504 15.273 1 97.75 101 LYS A N 1
ATOM 796 C CA . LYS A 1 101 ? 0.773 7.578 14.07 1 97.75 101 LYS A CA 1
ATOM 797 C C . LYS A 1 101 ? 0.243 6.641 12.984 1 97.75 101 LYS A C 1
ATOM 799 O O . LYS A 1 101 ? 0.007 5.457 13.242 1 97.75 101 LYS A O 1
ATOM 804 N N . GLN A 1 102 ? 0.099 7.113 11.812 1 98.69 102 GLN A N 1
ATOM 805 C CA . GLN A 1 102 ? -0.461 6.375 10.68 1 98.69 102 GLN A CA 1
ATOM 806 C C . GLN A 1 102 ? 0.281 5.059 10.461 1 98.69 102 GLN A C 1
ATOM 808 O O . GLN A 1 102 ? -0.343 4.008 10.32 1 98.69 102 GLN A O 1
ATOM 813 N N . SER A 1 103 ? 1.604 5.094 10.477 1 98.5 103 SER A N 1
ATOM 814 C CA . SER A 1 103 ? 2.438 3.943 10.133 1 98.5 103 SER A CA 1
ATOM 815 C C . SER A 1 103 ? 2.354 2.859 11.203 1 98.5 103 SER A C 1
ATOM 817 O O . SER A 1 103 ? 2.783 1.726 10.977 1 98.5 103 SER A O 1
ATOM 819 N N . ASP A 1 104 ? 1.809 3.162 12.375 1 98.19 104 ASP A N 1
ATOM 820 C CA . ASP A 1 104 ? 1.667 2.186 13.453 1 98.19 104 ASP A CA 1
ATOM 821 C C . ASP A 1 104 ? 0.449 1.292 13.227 1 98.19 104 ASP A C 1
ATOM 823 O O . ASP A 1 104 ? 0.306 0.252 13.867 1 98.19 104 ASP A O 1
ATOM 827 N N . VAL A 1 105 ? -0.414 1.684 12.406 1 98.69 105 VAL A N 1
ATOM 828 C CA . VAL A 1 105 ? -1.612 0.927 12.055 1 98.69 105 VAL A CA 1
ATOM 829 C C . VAL A 1 105 ? -1.498 0.409 10.625 1 98.69 105 VAL A C 1
ATOM 831 O O . VAL A 1 105 ? -1.807 1.129 9.672 1 98.69 105 VAL A O 1
ATOM 834 N N . LEU A 1 106 ? -1.16 -0.853 10.469 1 98.75 106 LEU A N 1
ATOM 835 C CA . LEU A 1 106 ? -0.769 -1.422 9.188 1 98.75 106 LEU A CA 1
ATOM 836 C C . LEU A 1 106 ? -1.961 -1.499 8.242 1 98.75 106 LEU A C 1
ATOM 838 O O . LEU A 1 106 ? -1.788 -1.577 7.023 1 98.75 106 LEU A O 1
ATOM 842 N N . GLU A 1 107 ? -3.152 -1.444 8.812 1 98.88 107 GLU A N 1
ATOM 843 C CA . GLU A 1 107 ? -4.391 -1.599 8.055 1 98.88 107 GLU A CA 1
ATOM 844 C C . GLU A 1 107 ? -4.551 -0.482 7.027 1 98.88 107 GLU A C 1
ATOM 846 O O . GLU A 1 107 ? -5.176 -0.677 5.984 1 98.88 107 GLU A O 1
ATOM 851 N N . HIS A 1 108 ? -3.938 0.699 7.238 1 98.88 108 HIS A N 1
ATOM 852 C CA . HIS A 1 108 ? -4.059 1.838 6.336 1 98.88 108 HIS A CA 1
ATOM 853 C C . HIS A 1 108 ? -3.59 1.48 4.93 1 98.88 108 HIS A C 1
ATOM 855 O O . HIS A 1 108 ? -4.316 1.689 3.955 1 98.88 108 HIS A O 1
ATOM 861 N N . THR A 1 109 ? -2.438 0.868 4.844 1 98.81 109 THR A N 1
ATOM 862 C CA . THR A 1 109 ? -1.85 0.631 3.529 1 98.81 109 THR A CA 1
ATOM 863 C C . THR A 1 109 ? -2.525 -0.551 2.84 1 98.81 109 THR A C 1
ATOM 865 O O . THR A 1 109 ? -2.617 -0.59 1.611 1 98.81 109 THR A O 1
ATOM 868 N N . GLN A 1 110 ? -3.006 -1.54 3.559 1 98.81 110 GLN A N 1
ATOM 869 C CA . GLN A 1 110 ? -3.67 -2.646 2.881 1 98.81 110 GLN A CA 1
ATOM 870 C C . GLN A 1 110 ? -5.031 -2.221 2.336 1 98.81 110 GLN A C 1
ATOM 872 O O . GLN A 1 110 ? -5.406 -2.598 1.224 1 98.81 110 GLN A O 1
ATOM 877 N N . LEU A 1 111 ? -5.777 -1.415 3.156 1 98.88 111 LEU A N 1
ATOM 878 C CA . LEU A 1 111 ? -7.023 -0.895 2.596 1 98.88 111 LEU A CA 1
ATOM 879 C C . LEU A 1 111 ? -6.746 -0.028 1.372 1 98.88 111 LEU A C 1
ATOM 881 O O . LEU A 1 111 ? -7.504 -0.061 0.399 1 98.88 111 LEU A O 1
ATOM 885 N N . SER A 1 112 ? -5.664 0.754 1.441 1 98.69 112 SER A N 1
ATOM 886 C CA . SER A 1 112 ? -5.289 1.569 0.291 1 98.69 112 SER A CA 1
ATOM 887 C C . SER A 1 112 ? -5.062 0.707 -0.946 1 98.69 112 SER A C 1
ATOM 889 O O . SER A 1 112 ? -5.508 1.054 -2.041 1 98.69 112 SER A O 1
ATOM 891 N N . TRP A 1 113 ? -4.391 -0.454 -0.802 1 98.69 113 TRP A N 1
ATOM 892 C CA . TRP A 1 113 ? -4.16 -1.363 -1.919 1 98.69 113 TRP A CA 1
ATOM 893 C C . TRP A 1 113 ? -5.48 -1.886 -2.479 1 98.69 113 TRP A C 1
ATOM 895 O O . TRP A 1 113 ? -5.688 -1.893 -3.693 1 98.69 113 TRP A O 1
ATOM 905 N N . ILE A 1 114 ? -6.352 -2.307 -1.597 1 98.31 114 ILE A N 1
ATOM 906 C CA . ILE A 1 114 ? -7.648 -2.836 -2.004 1 98.31 114 ILE A CA 1
ATOM 907 C C . ILE A 1 114 ? -8.422 -1.772 -2.785 1 98.31 114 ILE A C 1
ATOM 909 O O . ILE A 1 114 ? -8.961 -2.051 -3.859 1 98.31 114 ILE A O 1
ATOM 913 N N . LEU A 1 115 ? -8.398 -0.522 -2.285 1 98 115 LEU A N 1
ATOM 914 C CA . LEU A 1 115 ? -9.125 0.562 -2.941 1 98 115 LEU A CA 1
ATOM 915 C C . LEU A 1 115 ? -8.469 0.924 -4.27 1 98 115 LEU A C 1
ATOM 917 O O . LEU A 1 115 ? -9.133 1.434 -5.176 1 98 115 LEU A O 1
ATOM 921 N N . SER A 1 116 ? -7.156 0.718 -4.363 1 96.81 116 SER A N 1
ATOM 922 C CA . SER A 1 116 ? -6.441 1.004 -5.602 1 96.81 116 SER A CA 1
ATOM 923 C C . SER A 1 116 ? -6.965 0.151 -6.754 1 96.81 116 SER A C 1
ATOM 925 O O . SER A 1 116 ? -6.859 0.54 -7.918 1 96.81 116 SER A O 1
ATOM 927 N N . SER A 1 117 ? -7.527 -1.005 -6.441 1 93.69 117 SER A N 1
ATOM 928 C CA . SER A 1 117 ? -8.117 -1.877 -7.449 1 93.69 117 SER A CA 1
ATOM 929 C C . SER A 1 117 ? -9.375 -1.256 -8.047 1 93.69 117 SER A C 1
ATOM 931 O O . SER A 1 117 ? -9.844 -1.682 -9.109 1 93.69 117 SER A O 1
ATOM 933 N N . CYS A 1 118 ? -9.844 -0.247 -7.375 1 94.31 118 CYS A N 1
ATOM 934 C CA . CYS A 1 118 ? -11.062 0.431 -7.797 1 94.31 118 CYS A CA 1
ATOM 935 C C . CYS A 1 118 ? -10.742 1.77 -8.453 1 94.31 118 CYS A C 1
ATOM 937 O O . CYS A 1 118 ? -11.648 2.547 -8.758 1 94.31 118 CYS A O 1
ATOM 939 N N . GLN A 1 119 ? -9.516 2.08 -8.602 1 95.44 119 GLN A N 1
ATOM 940 C CA . GLN A 1 119 ? -9.109 3.408 -9.047 1 95.44 119 GLN A CA 1
ATOM 941 C C . GLN A 1 119 ? -8.289 3.328 -10.328 1 95.44 119 GLN A C 1
ATOM 943 O O . GLN A 1 119 ? -7.449 2.439 -10.477 1 95.44 119 GLN A O 1
ATOM 948 N N . THR A 1 120 ? -8.539 4.266 -11.273 1 95 120 THR A N 1
ATOM 949 C CA . THR A 1 120 ? -7.832 4.266 -12.547 1 95 120 THR A CA 1
ATOM 950 C C . THR A 1 120 ? -6.852 5.43 -12.617 1 95 120 THR A C 1
ATOM 952 O O . THR A 1 120 ? -7.031 6.445 -11.945 1 95 120 THR A O 1
ATOM 955 N N . LEU A 1 121 ? -5.895 5.352 -13.453 1 95.5 121 LEU A N 1
ATOM 956 C CA . LEU A 1 121 ? -4.812 6.32 -13.578 1 95.5 121 LEU A CA 1
ATOM 957 C C . LEU A 1 121 ? -5.336 7.66 -14.094 1 95.5 121 LEU A C 1
ATOM 959 O O . LEU A 1 121 ? -5.031 8.711 -13.523 1 95.5 121 LEU A O 1
ATOM 963 N N . PRO A 1 122 ? -6.184 7.652 -15.117 1 93.75 122 PRO A N 1
ATOM 964 C CA . PRO A 1 122 ? -6.629 8.945 -15.633 1 93.75 122 PRO A CA 1
ATOM 965 C C . PRO A 1 122 ? -7.371 9.781 -14.594 1 93.75 122 PRO A C 1
ATOM 967 O O . PRO A 1 122 ? -7.211 11 -14.539 1 93.75 122 PRO A O 1
ATOM 970 N N . HIS A 1 123 ? -8.125 9.117 -13.82 1 94.75 123 HIS A N 1
ATOM 971 C CA . HIS A 1 123 ? -8.859 9.828 -12.781 1 94.75 123 HIS A CA 1
ATOM 972 C C . HIS A 1 123 ? -7.91 10.508 -11.805 1 94.75 123 HIS A C 1
ATOM 974 O O . HIS A 1 123 ? -8.141 11.648 -11.406 1 94.75 123 HIS A O 1
ATOM 980 N N . LEU A 1 124 ? -6.879 9.852 -11.43 1 96.69 124 LEU A N 1
ATOM 981 C CA . LEU A 1 124 ? -5.891 10.391 -10.5 1 96.69 124 LEU A CA 1
ATOM 982 C C . LEU A 1 124 ? -5.09 11.516 -11.164 1 96.69 124 LEU A C 1
ATOM 984 O O . LEU A 1 124 ? -4.789 12.523 -10.523 1 96.69 124 LEU A O 1
ATOM 988 N N . GLN A 1 125 ? -4.809 11.344 -12.383 1 94.38 125 GLN A N 1
ATOM 989 C CA . GLN A 1 125 ? -3.961 12.273 -13.117 1 94.38 125 GLN A CA 1
ATOM 990 C C . GLN A 1 125 ? -4.711 13.562 -13.438 1 94.38 125 GLN A C 1
ATOM 992 O O . GLN A 1 125 ? -4.098 14.578 -13.781 1 94.38 125 GLN A O 1
ATOM 997 N N . ARG A 1 126 ? -5.969 13.547 -13.305 1 93.62 126 ARG A N 1
ATOM 998 C CA . ARG A 1 126 ? -6.785 14.711 -13.609 1 93.62 126 ARG A CA 1
ATOM 999 C C . ARG A 1 126 ? -7.008 15.57 -12.367 1 93.62 126 ARG A C 1
ATOM 1001 O O . ARG A 1 126 ? -7.473 16.703 -12.469 1 93.62 126 ARG A O 1
ATOM 1008 N N . LEU A 1 127 ? -6.637 15.094 -11.273 1 94.38 127 LEU A N 1
ATOM 1009 C CA . LEU A 1 127 ? -6.824 15.859 -10.047 1 94.38 127 LEU A CA 1
ATOM 1010 C C . LEU A 1 127 ? -5.996 17.141 -10.078 1 94.38 127 LEU A C 1
ATOM 1012 O O . LEU A 1 127 ? -4.82 17.109 -10.445 1 94.38 127 LEU A O 1
ATOM 1016 N N . PRO A 1 128 ? -6.582 18.25 -9.695 1 91 128 PRO A N 1
ATOM 1017 C CA . PRO A 1 128 ? -5.875 19.531 -9.719 1 91 128 PRO A CA 1
ATOM 1018 C C . PRO A 1 128 ? -4.574 19.5 -8.914 1 91 128 PRO A C 1
ATOM 1020 O O . PRO A 1 128 ? -3.545 19.984 -9.383 1 91 128 PRO A O 1
ATOM 1023 N N . GLN A 1 129 ? -4.602 18.922 -7.801 1 89.25 129 GLN A N 1
ATOM 1024 C CA . GLN A 1 129 ? -3.4 18.859 -6.973 1 89.25 129 GLN A CA 1
ATOM 1025 C C . GLN A 1 129 ? -2.277 18.125 -7.691 1 89.25 129 GLN A C 1
ATOM 1027 O O . GLN A 1 129 ? -1.109 18.516 -7.59 1 89.25 129 GLN A O 1
ATOM 1032 N N . TYR A 1 130 ? -2.625 17.109 -8.367 1 92.69 130 TYR A N 1
ATOM 1033 C CA . TYR A 1 130 ? -1.634 16.344 -9.125 1 92.69 130 TYR A CA 1
ATOM 1034 C C . TYR A 1 130 ? -1.029 17.203 -10.234 1 92.69 130 TYR A C 1
ATOM 1036 O O . TYR A 1 130 ? 0.194 17.281 -10.375 1 92.69 130 TYR A O 1
ATOM 1044 N N . LYS A 1 131 ? -1.807 17.859 -10.945 1 90.56 131 LYS A N 1
ATOM 1045 C CA . LYS A 1 131 ? -1.372 18.703 -12.055 1 90.56 131 LYS A CA 1
ATOM 1046 C C . LYS A 1 131 ? -0.447 19.828 -11.578 1 90.56 131 LYS A C 1
ATOM 1048 O O . LYS A 1 131 ? 0.553 20.125 -12.227 1 90.56 131 LYS A O 1
ATOM 1053 N N . ASP A 1 132 ? -0.773 20.344 -10.469 1 87.19 132 ASP A N 1
ATOM 1054 C CA . ASP A 1 132 ? 0.028 21.422 -9.906 1 87.19 132 ASP A CA 1
ATOM 1055 C C . ASP A 1 132 ? 1.396 20.906 -9.461 1 87.19 132 ASP A C 1
ATOM 1057 O O . ASP A 1 132 ? 2.416 21.562 -9.703 1 87.19 132 ASP A O 1
ATOM 1061 N N . LYS A 1 133 ? 1.419 19.75 -8.938 1 86.38 133 LYS A N 1
ATOM 1062 C CA . LYS A 1 133 ? 2.641 19.25 -8.312 1 86.38 133 LYS A CA 1
ATOM 1063 C C . LYS A 1 133 ? 3.59 18.656 -9.352 1 86.38 133 LYS A C 1
ATOM 1065 O O . LYS A 1 133 ? 4.809 18.672 -9.172 1 86.38 133 LYS A O 1
ATOM 1070 N N . ILE A 1 134 ? 3.037 18.156 -10.391 1 87.5 134 ILE A N 1
ATOM 1071 C CA . ILE A 1 134 ? 3.889 17.516 -11.391 1 87.5 134 ILE A CA 1
ATOM 1072 C C . ILE A 1 134 ? 4.805 18.562 -12.023 1 87.5 134 ILE A C 1
ATOM 1074 O O . ILE A 1 134 ? 5.863 18.219 -12.562 1 87.5 134 ILE A O 1
ATOM 1078 N N . SER A 1 135 ? 4.418 19.812 -12.008 1 84.88 135 SER A N 1
ATOM 1079 C CA . SER A 1 135 ? 5.219 20.875 -12.594 1 84.88 135 SER A CA 1
ATOM 1080 C C . SER A 1 135 ? 6.559 21.016 -11.875 1 84.88 135 SER A C 1
ATOM 1082 O O . SER A 1 135 ? 7.516 21.547 -12.438 1 84.88 135 SER A O 1
ATOM 1084 N N . LEU A 1 136 ? 6.59 20.484 -10.727 1 83.12 136 LEU A N 1
ATOM 1085 C CA . LEU A 1 136 ? 7.812 20.562 -9.938 1 83.12 136 LEU A CA 1
ATOM 1086 C C . LEU A 1 136 ? 8.828 19.531 -10.398 1 83.12 136 LEU A C 1
ATOM 1088 O O . LEU A 1 136 ? 10.008 19.594 -10.047 1 83.12 136 LEU A O 1
ATOM 1092 N N . TYR A 1 137 ? 8.312 18.578 -11.141 1 88.69 137 TYR A N 1
ATOM 1093 C CA . TYR A 1 137 ? 9.172 17.516 -11.625 1 88.69 137 TYR A CA 1
ATOM 1094 C C . TYR A 1 137 ? 9.484 17.688 -13.109 1 88.69 137 TYR A C 1
ATOM 1096 O O . TYR A 1 137 ? 8.828 17.094 -13.961 1 88.69 137 TYR A O 1
ATOM 1104 N N . THR A 1 138 ? 10.398 18.469 -13.453 1 77.5 138 THR A N 1
ATOM 1105 C CA . THR A 1 138 ? 10.727 18.906 -14.805 1 77.5 138 THR A CA 1
ATOM 1106 C C . THR A 1 138 ? 11.266 17.734 -15.625 1 77.5 138 THR A C 1
ATOM 1108 O O . THR A 1 138 ? 11.047 17.688 -16.844 1 77.5 138 THR A O 1
ATOM 1111 N N . LYS A 1 139 ? 11.836 16.766 -15.031 1 78.94 139 LYS A N 1
ATOM 1112 C CA . LYS A 1 139 ? 12.422 15.68 -15.812 1 78.94 139 LYS A CA 1
ATOM 1113 C C . LYS A 1 139 ? 11.43 14.531 -15.977 1 78.94 139 LYS A C 1
ATOM 1115 O O . LYS A 1 139 ? 11.75 13.508 -16.578 1 78.94 139 LYS A O 1
ATOM 1120 N N . GLY A 1 140 ? 10.312 14.766 -15.32 1 83.62 140 GLY A N 1
ATOM 1121 C CA . GLY A 1 140 ? 9.25 13.781 -15.484 1 83.62 140 GLY A CA 1
ATOM 1122 C C . GLY A 1 140 ? 9.336 12.648 -14.484 1 83.62 140 GLY A C 1
ATOM 1123 O O . GLY A 1 140 ? 8.594 11.664 -14.586 1 83.62 140 GLY A O 1
ATOM 1124 N N . ASN A 1 141 ? 10.195 12.734 -13.609 1 90.25 141 ASN A N 1
ATOM 1125 C CA . ASN A 1 141 ? 10.375 11.68 -12.625 1 90.25 141 ASN A CA 1
ATOM 1126 C C . ASN A 1 141 ? 9.406 11.828 -11.453 1 90.25 141 ASN A C 1
ATOM 1128 O O . ASN A 1 141 ? 9.828 11.992 -10.305 1 90.25 141 ASN A O 1
ATOM 1132 N N . ILE A 1 142 ? 8.117 11.656 -11.805 1 93.38 142 ILE A N 1
ATOM 1133 C CA . ILE A 1 142 ? 7.043 11.82 -10.828 1 93.38 142 ILE A CA 1
ATOM 1134 C C . ILE A 1 142 ? 6.973 10.594 -9.93 1 93.38 142 ILE A C 1
ATOM 1136 O O . ILE A 1 142 ? 6.852 9.469 -10.414 1 93.38 142 ILE A O 1
ATOM 1140 N N . PRO A 1 143 ? 7.059 10.789 -8.656 1 94.12 143 PRO A N 1
ATOM 1141 C CA . PRO A 1 143 ? 6.98 9.648 -7.742 1 94.12 143 PRO A CA 1
ATOM 1142 C C . PRO A 1 143 ? 5.621 8.961 -7.773 1 94.12 143 PRO A C 1
ATOM 1144 O O . PRO A 1 143 ? 4.59 9.625 -7.887 1 94.12 143 PRO A O 1
ATOM 1147 N N . LEU A 1 144 ? 5.609 7.617 -7.656 1 97.06 144 LEU A N 1
ATOM 1148 C CA . LEU A 1 144 ? 4.379 6.836 -7.609 1 97.06 144 LEU A CA 1
ATOM 1149 C C . LEU A 1 144 ? 3.502 7.273 -6.438 1 97.06 144 LEU A C 1
ATOM 1151 O O . LEU A 1 144 ? 2.275 7.312 -6.559 1 97.06 144 LEU A O 1
ATOM 1155 N N . GLY A 1 145 ? 4.141 7.609 -5.312 1 96.31 145 GLY A N 1
ATOM 1156 C CA . GLY A 1 145 ? 3.414 8.031 -4.125 1 96.31 145 GLY A CA 1
ATOM 1157 C C . GLY A 1 145 ? 2.607 9.297 -4.332 1 96.31 145 GLY A C 1
ATOM 1158 O O . GLY A 1 145 ? 1.507 9.43 -3.795 1 96.31 145 GLY A O 1
ATOM 1159 N N . LEU A 1 146 ? 3.127 10.227 -5.121 1 94.94 146 LEU A N 1
ATOM 1160 C CA . LEU A 1 146 ? 2.428 11.469 -5.418 1 94.94 146 LEU A CA 1
ATOM 1161 C C . LEU A 1 146 ? 1.123 11.195 -6.16 1 94.94 146 LEU A C 1
ATOM 1163 O O . LEU A 1 146 ? 0.115 11.867 -5.918 1 94.94 146 LEU A O 1
ATOM 1167 N N . LEU A 1 147 ? 1.141 10.266 -7.004 1 96.06 147 LEU A N 1
ATOM 1168 C CA . LEU A 1 147 ? -0.045 9.898 -7.77 1 96.06 147 LEU A CA 1
ATOM 1169 C C . LEU A 1 147 ? -1.059 9.172 -6.891 1 96.06 147 LEU A C 1
ATOM 1171 O O . LEU A 1 147 ? -2.266 9.406 -7.008 1 96.06 147 LEU A O 1
ATOM 1175 N N . SER A 1 148 ? -0.575 8.312 -6.016 1 97.38 148 SER A N 1
ATOM 1176 C CA . SER A 1 148 ? -1.447 7.328 -5.379 1 97.38 148 SER A CA 1
ATOM 1177 C C . SER A 1 148 ? -1.921 7.812 -4.012 1 97.38 148 SER A C 1
ATOM 1179 O O . SER A 1 148 ? -2.844 7.238 -3.43 1 97.38 148 SER A O 1
ATOM 1181 N N . TYR A 1 149 ? -1.35 8.875 -3.443 1 97.25 149 TYR A N 1
ATOM 1182 C CA . TYR A 1 149 ? -1.598 9.234 -2.051 1 97.25 149 TYR A CA 1
ATOM 1183 C C . TYR A 1 149 ? -3.062 9.602 -1.833 1 97.25 149 TYR A C 1
ATOM 1185 O O . TYR A 1 149 ? -3.592 9.438 -0.731 1 97.25 149 TYR A O 1
ATOM 1193 N N . PRO A 1 150 ? -3.83 10.094 -2.832 1 97.69 150 PRO A N 1
ATOM 1194 C CA . PRO A 1 150 ? -5.25 10.352 -2.58 1 97.69 150 PRO A CA 1
ATOM 1195 C C . PRO A 1 150 ? -6.023 9.094 -2.209 1 97.69 150 PRO A C 1
ATOM 1197 O O . PRO A 1 150 ? -6.992 9.156 -1.45 1 97.69 150 PRO A O 1
ATOM 1200 N N . VAL A 1 151 ? -5.59 7.949 -2.77 1 98.56 151 VAL A N 1
ATOM 1201 C CA . VAL A 1 151 ? -6.227 6.68 -2.43 1 98.56 151 VAL A CA 1
ATOM 1202 C C . VAL A 1 151 ? -5.902 6.312 -0.985 1 98.56 151 VAL A C 1
ATOM 1204 O O . VAL A 1 151 ? -6.773 5.844 -0.248 1 98.56 151 VAL A O 1
ATOM 1207 N N . LEU A 1 152 ? -4.609 6.504 -0.571 1 98.69 152 LEU A N 1
ATOM 1208 C CA . LEU A 1 152 ? -4.234 6.297 0.824 1 98.69 152 LEU A CA 1
ATOM 1209 C C . LEU A 1 152 ? -5.055 7.191 1.746 1 98.69 152 LEU A C 1
ATOM 1211 O O . LEU A 1 152 ? -5.492 6.758 2.814 1 98.69 152 LEU A O 1
ATOM 1215 N N . GLN A 1 153 ? -5.293 8.438 1.351 1 98.56 153 GLN A N 1
ATOM 1216 C CA . GLN A 1 153 ? -6.098 9.367 2.135 1 98.56 153 GLN A CA 1
ATOM 1217 C C . GLN A 1 153 ? -7.52 8.844 2.32 1 98.56 153 GLN A C 1
ATOM 1219 O O . GLN A 1 153 ? -8.078 8.93 3.414 1 98.56 153 GLN A O 1
ATOM 1224 N N . ALA A 1 154 ? -8.078 8.336 1.238 1 98.69 154 ALA A N 1
ATOM 1225 C CA . ALA A 1 154 ? -9.406 7.738 1.335 1 98.69 154 ALA A CA 1
ATOM 1226 C C . ALA A 1 154 ? -9.414 6.574 2.32 1 98.69 154 ALA A C 1
ATOM 1228 O O . ALA A 1 154 ? -10.32 6.457 3.145 1 98.69 154 ALA A O 1
ATOM 1229 N N . ALA A 1 155 ? -8.422 5.734 2.232 1 98.88 155 ALA A N 1
ATOM 1230 C CA . ALA A 1 155 ? -8.305 4.598 3.143 1 98.88 155 ALA A CA 1
ATOM 1231 C C . ALA A 1 155 ? -8.234 5.062 4.594 1 98.88 155 ALA A C 1
ATOM 1233 O O . ALA A 1 155 ? -8.828 4.438 5.48 1 98.88 155 ALA A O 1
ATOM 1234 N N . ASP A 1 156 ? -7.523 6.156 4.883 1 98.81 156 ASP A N 1
ATOM 1235 C CA . ASP A 1 156 ? -7.383 6.699 6.227 1 98.81 156 ASP A CA 1
ATOM 1236 C C . ASP A 1 156 ? -8.742 7.016 6.84 1 98.81 156 ASP A C 1
ATOM 1238 O O . ASP A 1 156 ? -9 6.699 8 1 98.81 156 ASP A O 1
ATOM 1242 N N . VAL A 1 157 ? -9.562 7.605 6.035 1 98.75 157 VAL A N 1
ATOM 1243 C CA . VAL A 1 157 ? -10.867 8.047 6.512 1 98.75 157 VAL A CA 1
ATOM 1244 C C . VAL A 1 157 ? -11.805 6.848 6.656 1 98.75 157 VAL A C 1
ATOM 1246 O O . VAL A 1 157 ? -12.461 6.684 7.688 1 98.75 157 VAL A O 1
ATOM 1249 N N . LEU A 1 158 ? -11.805 5.98 5.691 1 98.75 158 LEU A N 1
ATOM 1250 C CA . LEU A 1 158 ? -12.789 4.906 5.586 1 98.75 158 LEU A CA 1
ATOM 1251 C C . LEU A 1 158 ? -12.492 3.801 6.594 1 98.75 158 LEU A C 1
ATOM 1253 O O . LEU A 1 158 ? -13.414 3.107 7.043 1 98.75 158 LEU A O 1
ATOM 1257 N N . LEU A 1 159 ? -11.258 3.607 6.969 1 98.75 159 LEU A N 1
ATOM 1258 C CA . LEU A 1 159 ? -10.859 2.58 7.93 1 98.75 159 LEU A CA 1
ATOM 1259 C C . LEU A 1 159 ? -11.602 2.756 9.25 1 98.75 159 LEU A C 1
ATOM 1261 O O . LEU A 1 159 ? -11.875 1.777 9.953 1 98.75 159 LEU A O 1
ATOM 1265 N N . TYR A 1 160 ? -11.945 3.963 9.594 1 98.69 160 TYR A N 1
ATOM 1266 C CA . TYR A 1 160 ? -12.57 4.246 10.883 1 98.69 160 TYR A CA 1
ATOM 1267 C C . TYR A 1 160 ? -14.055 4.559 10.711 1 98.69 160 TYR A C 1
ATOM 1269 O O . TYR A 1 160 ? -14.711 5.008 11.656 1 98.69 160 TYR A O 1
ATOM 1277 N N . LYS A 1 161 ? -14.516 4.398 9.461 1 98 161 LYS A N 1
ATOM 1278 C CA . LYS A 1 161 ? -15.914 4.676 9.125 1 98 161 LYS A CA 1
ATOM 1279 C C . LYS A 1 161 ? -16.344 6.051 9.633 1 98 161 LYS A C 1
ATOM 1281 O O . LYS A 1 161 ? -17.359 6.18 10.312 1 98 161 LYS A O 1
ATOM 1286 N N . ALA A 1 162 ? -15.516 6.988 9.352 1 98.06 162 ALA A N 1
ATOM 1287 C CA . ALA A 1 162 ? -15.742 8.359 9.812 1 98.06 162 ALA A CA 1
ATOM 1288 C C . ALA A 1 162 ? -17.047 8.914 9.266 1 98.06 162 ALA A C 1
ATOM 1290 O O . ALA A 1 162 ? -17.375 8.703 8.094 1 98.06 162 ALA A O 1
ATOM 1291 N N . THR A 1 163 ? -17.797 9.562 10.109 1 96.81 163 THR A N 1
ATOM 1292 C CA . THR A 1 163 ? -19.031 10.227 9.703 1 96.81 163 THR A CA 1
ATOM 1293 C C . THR A 1 163 ? -18.766 11.703 9.414 1 96.81 163 THR A C 1
ATOM 1295 O O . THR A 1 163 ? -19.516 12.336 8.664 1 96.81 163 THR A O 1
ATOM 1298 N N . HIS A 1 164 ? -17.734 12.273 10.031 1 96.19 164 HIS A N 1
ATOM 1299 C CA . HIS A 1 164 ? -17.375 13.68 9.883 1 96.19 164 HIS A CA 1
ATOM 1300 C C . HIS A 1 164 ? -15.875 13.828 9.594 1 96.19 164 HIS A C 1
ATOM 1302 O O . HIS A 1 164 ? -15.047 13.219 10.273 1 96.19 164 HIS A O 1
ATOM 1308 N N . VAL A 1 165 ? -15.547 14.641 8.633 1 96.94 165 VAL A N 1
ATOM 1309 C CA . VAL A 1 165 ? -14.156 14.836 8.234 1 96.94 165 VAL A CA 1
ATOM 1310 C C . VAL A 1 165 ? -13.844 16.328 8.156 1 96.94 165 VAL A C 1
ATOM 1312 O O . VAL A 1 165 ? -14.156 16.984 7.16 1 96.94 165 VAL A O 1
ATOM 1315 N N . PRO A 1 166 ? -13.219 16.875 9.156 1 94.19 166 PRO A N 1
ATOM 1316 C CA . PRO A 1 166 ? -12.75 18.25 9.078 1 94.19 166 PRO A CA 1
ATOM 1317 C C . PRO A 1 166 ? -11.609 18.438 8.078 1 94.19 166 PRO A C 1
ATOM 1319 O O . PRO A 1 166 ? -10.586 17.766 8.172 1 94.19 166 PRO A O 1
ATOM 1322 N N . VAL A 1 167 ? -11.781 19.281 7.105 1 89.06 167 VAL A N 1
ATOM 1323 C CA . VAL A 1 167 ? -10.719 19.5 6.133 1 89.06 167 VAL A CA 1
ATOM 1324 C C . VAL A 1 167 ? -10.773 20.953 5.629 1 89.06 167 VAL A C 1
ATOM 1326 O O . VAL A 1 167 ? -11.773 21.641 5.82 1 89.06 167 VAL A O 1
ATOM 1329 N N . GLY A 1 168 ? -9.609 21.391 5.078 1 84.19 168 GLY A N 1
ATOM 1330 C CA . GLY A 1 168 ? -9.602 22.656 4.336 1 84.19 168 GLY A CA 1
ATOM 1331 C C . GLY A 1 168 ? -10.234 22.531 2.963 1 84.19 168 GLY A C 1
ATOM 1332 O O . GLY A 1 168 ? -10.445 21.422 2.463 1 84.19 168 GLY A O 1
ATOM 1333 N N . GLU A 1 169 ? -10.492 23.625 2.322 1 82.94 169 GLU A N 1
ATOM 1334 C CA . GLU A 1 169 ? -11.117 23.688 1.006 1 82.94 169 GLU A CA 1
ATOM 1335 C C . GLU A 1 169 ? -10.25 23 -0.05 1 82.94 169 GLU A C 1
ATOM 1337 O O . GLU A 1 169 ? -10.766 22.453 -1.022 1 82.94 169 GLU A O 1
ATOM 1342 N N . ASP A 1 170 ? -9 23.062 0.179 1 81.81 170 ASP A N 1
ATOM 1343 C CA . ASP A 1 170 ? -8.062 22.5 -0.786 1 81.81 170 ASP A CA 1
ATOM 1344 C C . ASP A 1 170 ? -8.188 20.969 -0.846 1 81.81 170 ASP A C 1
ATOM 1346 O O . ASP A 1 170 ? -7.703 20.344 -1.789 1 81.81 170 ASP A O 1
ATOM 1350 N N . GLN A 1 171 ? -8.852 20.344 0.091 1 89.12 171 GLN A N 1
ATOM 1351 C CA . GLN A 1 171 ? -8.945 18.891 0.174 1 89.12 171 GLN A CA 1
ATOM 1352 C C . GLN A 1 171 ? -10.219 18.375 -0.503 1 89.12 171 GLN A C 1
ATOM 1354 O O . GLN A 1 171 ? -10.414 17.172 -0.63 1 89.12 171 GLN A O 1
ATOM 1359 N N . LEU A 1 172 ? -11.016 19.25 -1.027 1 90.75 172 LEU A N 1
ATOM 1360 C CA . LEU A 1 172 ? -12.312 18.875 -1.58 1 90.75 172 LEU A CA 1
ATOM 1361 C C . LEU A 1 172 ? -12.141 17.906 -2.75 1 90.75 172 LEU A C 1
ATOM 1363 O O . LEU A 1 172 ? -12.953 17 -2.928 1 90.75 172 LEU A O 1
ATOM 1367 N N . GLN A 1 173 ? -11.125 18.094 -3.521 1 93.44 173 GLN A N 1
ATOM 1368 C CA . GLN A 1 173 ? -10.891 17.188 -4.645 1 93.44 173 GLN A CA 1
ATOM 1369 C C . GLN A 1 173 ? -10.617 15.766 -4.164 1 93.44 173 GLN A C 1
ATOM 1371 O O . GLN A 1 173 ? -11.039 14.797 -4.805 1 93.44 173 GLN A O 1
ATOM 1376 N N . HIS A 1 174 ? -9.938 15.602 -3.119 1 95.44 174 HIS A N 1
ATOM 1377 C CA . HIS A 1 174 ? -9.656 14.281 -2.559 1 95.44 174 HIS A CA 1
ATOM 1378 C C . HIS A 1 174 ? -10.898 13.664 -1.933 1 95.44 174 HIS A C 1
ATOM 1380 O O . HIS A 1 174 ? -11.078 12.445 -1.966 1 95.44 174 HIS A O 1
ATOM 1386 N N . ILE A 1 175 ? -11.742 14.523 -1.412 1 95.5 175 ILE A N 1
ATOM 1387 C CA . ILE A 1 175 ? -13.016 14.07 -0.859 1 95.5 175 ILE A CA 1
ATOM 1388 C C . ILE A 1 175 ? -13.891 13.516 -1.979 1 95.5 175 ILE A C 1
ATOM 1390 O O . ILE A 1 175 ? -14.555 12.492 -1.81 1 95.5 175 ILE A O 1
ATOM 1394 N N . ASN A 1 176 ? -13.891 14.219 -3.057 1 95.56 176 ASN A N 1
ATOM 1395 C CA . ASN A 1 176 ? -14.656 13.75 -4.207 1 95.56 176 ASN A CA 1
ATOM 1396 C C . ASN A 1 176 ? -14.156 12.391 -4.688 1 95.56 176 ASN A C 1
ATOM 1398 O O . ASN A 1 176 ? -14.953 11.508 -5.02 1 95.56 176 ASN A O 1
ATOM 1402 N N . LEU A 1 177 ? -12.898 12.305 -4.762 1 97.25 177 LEU A N 1
ATOM 1403 C CA . LEU A 1 177 ? -12.32 11.016 -5.133 1 97.25 177 LEU A CA 1
ATOM 1404 C C . LEU A 1 177 ? -12.742 9.93 -4.145 1 97.25 177 LEU A C 1
ATOM 1406 O O . LEU A 1 177 ? -13.094 8.82 -4.551 1 97.25 177 LEU A O 1
ATOM 1410 N N . MET A 1 178 ? -12.633 10.203 -2.854 1 97.75 178 MET A N 1
ATOM 1411 C CA . MET A 1 178 ? -13.055 9.25 -1.828 1 97.75 178 MET A CA 1
ATOM 1412 C C . MET A 1 178 ? -14.508 8.828 -2.041 1 97.75 178 MET A C 1
ATOM 1414 O O . MET A 1 178 ? -14.828 7.645 -1.96 1 97.75 178 MET A O 1
ATOM 1418 N N . ASN A 1 179 ? -15.352 9.781 -2.377 1 97.31 179 ASN A N 1
ATOM 1419 C CA . ASN A 1 179 ? -16.75 9.484 -2.629 1 97.31 179 ASN A CA 1
ATOM 1420 C C . ASN A 1 179 ? -16.922 8.562 -3.836 1 97.31 179 ASN A C 1
ATOM 1422 O O . ASN A 1 179 ? -17.766 7.66 -3.822 1 97.31 179 ASN A O 1
ATOM 1426 N N . TYR A 1 180 ? -16.188 8.883 -4.824 1 97.12 180 TYR A N 1
ATOM 1427 C CA . TYR A 1 180 ? -16.188 8.023 -6 1 97.12 180 TYR A CA 1
ATOM 1428 C C . TYR A 1 180 ? -15.789 6.598 -5.625 1 97.12 180 TYR A C 1
ATOM 1430 O O . TYR A 1 180 ? -16.438 5.637 -6.039 1 97.12 180 TYR A O 1
ATOM 1438 N N . LEU A 1 181 ? -14.742 6.406 -4.844 1 97.94 181 LEU A N 1
ATOM 1439 C CA . LEU A 1 181 ? -14.258 5.102 -4.414 1 97.94 181 LEU A CA 1
ATOM 1440 C C . LEU A 1 181 ? -15.297 4.379 -3.568 1 97.94 181 LEU A C 1
ATOM 1442 O O . LEU A 1 181 ? -15.477 3.166 -3.691 1 97.94 181 LEU A O 1
ATOM 1446 N N . ILE A 1 182 ? -15.961 5.141 -2.684 1 98.31 182 ILE A N 1
ATOM 1447 C CA . ILE A 1 182 ? -17.016 4.59 -1.854 1 98.31 182 ILE A CA 1
ATOM 1448 C C . ILE A 1 182 ? -18.109 3.977 -2.742 1 98.31 182 ILE A C 1
ATOM 1450 O O . ILE A 1 182 ? -18.469 2.814 -2.566 1 98.31 182 ILE A O 1
ATOM 1454 N N . LYS A 1 183 ? -18.547 4.734 -3.684 1 97.69 183 LYS A N 1
ATOM 1455 C CA . LYS A 1 183 ? -19.609 4.277 -4.574 1 97.69 183 LYS A CA 1
ATOM 1456 C C . LYS A 1 183 ? -19.172 3.049 -5.367 1 97.69 183 LYS A C 1
ATOM 1458 O O . LYS A 1 183 ? -19.906 2.072 -5.473 1 97.69 183 LYS A O 1
ATOM 1463 N N . LYS A 1 184 ? -18.016 3.15 -5.949 1 96.31 184 LYS A N 1
ATOM 1464 C CA . LYS A 1 184 ? -17.5 2.049 -6.75 1 96.31 184 LYS A CA 1
ATOM 1465 C C . LYS A 1 184 ? -17.359 0.775 -5.918 1 96.31 184 LYS A C 1
ATOM 1467 O O . LYS A 1 184 ? -17.797 -0.297 -6.344 1 96.31 184 LYS A O 1
ATOM 1472 N N . PHE A 1 185 ? -16.781 0.838 -4.754 1 97.62 185 PHE A N 1
ATOM 1473 C CA . PHE A 1 185 ? -16.609 -0.305 -3.865 1 97.62 185 PHE A CA 1
ATOM 1474 C C . PHE A 1 185 ? -17.953 -0.913 -3.496 1 97.62 185 PHE A C 1
ATOM 1476 O O . PHE A 1 185 ? -18.141 -2.125 -3.611 1 97.62 185 PHE A O 1
ATOM 1483 N N . ASN A 1 186 ? -18.828 -0.02 -3.014 1 97.5 186 ASN A N 1
ATOM 1484 C CA . ASN A 1 186 ? -20.156 -0.469 -2.605 1 97.5 186 ASN A CA 1
ATOM 1485 C C . ASN A 1 186 ? -20.875 -1.175 -3.746 1 97.5 186 ASN A C 1
ATOM 1487 O O . ASN A 1 186 ? -21.594 -2.156 -3.521 1 97.5 186 ASN A O 1
ATOM 1491 N N . THR A 1 187 ? -20.719 -0.655 -4.906 1 96.5 187 THR A N 1
ATOM 1492 C CA . THR A 1 187 ? -21.344 -1.268 -6.078 1 96.5 187 THR A CA 1
ATOM 1493 C C . THR A 1 187 ? -20.781 -2.668 -6.316 1 96.5 187 THR A C 1
ATOM 1495 O O . THR A 1 187 ? -21.531 -3.607 -6.57 1 96.5 187 THR A O 1
ATOM 1498 N N . ILE A 1 188 ? -19.5 -2.809 -6.203 1 94.62 188 ILE A N 1
ATOM 1499 C CA . ILE A 1 188 ? -18.828 -4.074 -6.473 1 94.62 188 ILE A CA 1
ATOM 1500 C C . ILE A 1 188 ? -19.266 -5.121 -5.457 1 94.62 188 ILE A C 1
ATOM 1502 O O . ILE A 1 188 ? -19.562 -6.262 -5.82 1 94.62 188 ILE A O 1
ATOM 1506 N N . VAL A 1 189 ? -19.328 -4.73 -4.211 1 95.75 189 VAL A N 1
ATOM 1507 C CA . VAL A 1 189 ? -19.641 -5.703 -3.168 1 95.75 189 VAL A CA 1
ATOM 1508 C C . VAL A 1 189 ? -21.156 -5.824 -3.004 1 95.75 189 VAL A C 1
ATOM 1510 O O . VAL A 1 189 ? -21.625 -6.625 -2.201 1 95.75 189 VAL A O 1
ATOM 1513 N N . ARG A 1 190 ? -21.984 -4.988 -3.67 1 95.38 190 ARG A N 1
ATOM 1514 C CA . ARG A 1 190 ? -23.438 -4.973 -3.641 1 95.38 190 ARG A CA 1
ATOM 1515 C C . ARG A 1 190 ? -23.953 -4.781 -2.219 1 95.38 190 ARG A C 1
ATOM 1517 O O . ARG A 1 190 ? -24.875 -5.488 -1.787 1 95.38 190 ARG A O 1
ATOM 1524 N N . TYR A 1 191 ? -23.25 -3.926 -1.503 1 95.12 191 TYR A N 1
ATOM 1525 C CA . TYR A 1 191 ? -23.547 -3.607 -0.11 1 95.12 191 TYR A CA 1
ATOM 1526 C C . TYR A 1 191 ? -23.094 -2.189 0.229 1 95.12 191 TYR A C 1
ATOM 1528 O O . TYR A 1 191 ? -21.969 -1.806 -0.048 1 95.12 191 TYR A O 1
ATOM 1536 N N . ASP A 1 192 ? -24.031 -1.374 0.782 1 96.81 192 ASP A N 1
ATOM 1537 C CA . ASP A 1 192 ? -23.641 -0.03 1.203 1 96.81 192 ASP A CA 1
ATOM 1538 C C . ASP A 1 192 ? -22.797 -0.073 2.479 1 96.81 192 ASP A C 1
ATOM 1540 O O . ASP A 1 192 ? -23.266 0.33 3.547 1 96.81 192 ASP A O 1
ATOM 1544 N N . TYR A 1 193 ? -21.641 -0.503 2.35 1 97.94 193 TYR A N 1
ATOM 1545 C CA . TYR A 1 193 ? -20.766 -0.718 3.498 1 97.94 193 TYR A CA 1
ATOM 1546 C C . TYR A 1 193 ? -20.141 0.591 3.953 1 97.94 193 TYR A C 1
ATOM 1548 O O . TYR A 1 193 ? -20.203 0.944 5.133 1 97.94 193 TYR A O 1
ATOM 1556 N N . PHE A 1 194 ? -19.469 1.267 2.98 1 98.38 194 PHE A N 1
ATOM 1557 C CA . PHE A 1 194 ? -18.906 2.572 3.311 1 98.38 194 PHE A CA 1
ATOM 1558 C C . PHE A 1 194 ? -19.922 3.676 3.076 1 98.38 194 PHE A C 1
ATOM 1560 O O . PHE A 1 194 ? -20.672 3.637 2.098 1 98.38 194 PHE A O 1
ATOM 1567 N N . ILE A 1 195 ? -19.938 4.652 3.98 1 97.44 195 ILE A N 1
ATOM 1568 C CA . ILE A 1 195 ? -20.875 5.777 3.908 1 97.44 195 ILE A CA 1
ATOM 1569 C C . ILE A 1 195 ? -20.094 7.082 3.756 1 97.44 195 ILE A C 1
ATOM 1571 O O . ILE A 1 195 ? -19.062 7.285 4.418 1 97.44 195 ILE A O 1
ATOM 1575 N N . GLN A 1 196 ? -20.594 7.879 2.879 1 97.31 196 GLN A N 1
ATOM 1576 C CA . GLN A 1 196 ? -19.938 9.172 2.662 1 97.31 196 GLN A CA 1
ATOM 1577 C C . GLN A 1 196 ? -20 10.031 3.92 1 97.31 196 GLN A C 1
ATOM 1579 O O . GLN A 1 196 ? -21.078 10.242 4.488 1 97.31 196 GLN A O 1
ATOM 1584 N N . PRO A 1 197 ? -18.922 10.508 4.375 1 97.44 197 PRO A N 1
ATOM 1585 C CA . PRO A 1 197 ? -18.938 11.367 5.562 1 97.44 197 PRO A CA 1
ATOM 1586 C C . PRO A 1 197 ? -19.359 12.797 5.246 1 97.44 197 PRO A C 1
ATOM 1588 O O . PRO A 1 197 ? -19.344 13.203 4.082 1 97.44 197 PRO A O 1
ATOM 1591 N N . THR A 1 198 ? -19.734 13.5 6.281 1 96.06 198 THR A N 1
ATOM 1592 C CA . THR A 1 198 ? -19.953 14.945 6.203 1 96.06 198 THR A CA 1
ATOM 1593 C C . THR A 1 198 ? -18.641 15.703 6.289 1 96.06 198 THR A C 1
ATOM 1595 O O . THR A 1 198 ? -17.812 15.43 7.172 1 96.06 198 THR A O 1
ATOM 1598 N N . ILE A 1 199 ? -18.453 16.609 5.355 1 95 199 ILE A N 1
ATOM 1599 C CA . ILE A 1 199 ? -17.219 17.406 5.328 1 95 199 ILE A CA 1
ATOM 1600 C C . ILE A 1 199 ? -17.391 18.656 6.188 1 95 199 ILE A C 1
ATOM 1602 O O . ILE A 1 199 ? -18.375 19.375 6.039 1 95 199 ILE A O 1
ATOM 1606 N N . ILE A 1 200 ? -16.562 18.812 7.098 1 92.38 200 ILE A N 1
ATOM 1607 C CA . ILE A 1 200 ? -16.547 20 7.934 1 92.38 200 ILE A CA 1
ATOM 1608 C C . ILE A 1 200 ? -15.445 20.953 7.453 1 92.38 200 ILE A C 1
ATOM 1610 O O . ILE A 1 200 ? -14.266 20.75 7.75 1 92.38 200 ILE A O 1
ATOM 1614 N N . LEU A 1 201 ? -15.859 21.984 6.797 1 87.56 201 LEU A N 1
ATOM 1615 C CA . LEU A 1 201 ? -14.898 22.922 6.234 1 87.56 201 LEU A CA 1
ATOM 1616 C C . LEU A 1 201 ? -14.414 23.906 7.293 1 87.56 201 LEU A C 1
ATOM 1618 O O . LEU A 1 201 ? -15.211 24.391 8.102 1 87.56 201 LEU A O 1
ATOM 1622 N N . SER A 1 202 ? -13.125 24.078 7.336 1 79.56 202 SER A N 1
ATOM 1623 C CA . SER A 1 202 ? -12.562 25.094 8.219 1 79.56 202 SER A CA 1
ATOM 1624 C C . SER A 1 202 ? -12.906 26.5 7.73 1 79.56 202 SER A C 1
ATOM 1626 O O . SER A 1 202 ? -12.898 26.766 6.527 1 79.56 202 SER A O 1
ATOM 1628 N N . LYS A 1 203 ? -13.391 27.344 8.641 1 72.12 203 LYS A N 1
ATOM 1629 C CA . LYS A 1 203 ? -13.758 28.719 8.32 1 72.12 203 LYS A CA 1
ATOM 1630 C C . LYS A 1 203 ? -12.539 29.641 8.352 1 72.12 203 LYS A C 1
ATOM 1632 O O . LYS A 1 203 ? -12.633 30.812 7.996 1 72.12 203 LYS A O 1
ATOM 1637 N N . SER A 1 204 ? -11.477 29.047 8.688 1 67.25 204 SER A N 1
ATOM 1638 C CA . SER A 1 204 ? -10.352 29.953 8.891 1 67.25 204 SER A CA 1
ATOM 1639 C C . SER A 1 204 ? -9.711 30.344 7.562 1 67.25 204 SER A C 1
ATOM 1641 O O . SER A 1 204 ? -9.539 29.516 6.676 1 67.25 204 SER A O 1
ATOM 1643 N N . PRO A 1 205 ? -9.547 31.656 7.539 1 64.19 205 PRO A N 1
ATOM 1644 C CA . PRO A 1 205 ? -8.883 32.125 6.324 1 64.19 205 PRO A CA 1
ATOM 1645 C C . PRO A 1 205 ? -7.469 31.578 6.164 1 64.19 205 PRO A C 1
ATOM 1647 O O . PRO A 1 205 ? -6.836 31.203 7.156 1 64.19 205 PRO A O 1
ATOM 1650 N N . ARG A 1 206 ? -6.988 31.531 4.945 1 74.88 206 ARG A N 1
ATOM 1651 C CA . ARG A 1 206 ? -5.625 31.125 4.625 1 74.88 206 ARG A CA 1
ATOM 1652 C C . ARG A 1 206 ? -4.617 32.156 5.102 1 74.88 206 ARG A C 1
ATOM 1654 O O . ARG A 1 206 ? -4.699 33.344 4.723 1 74.88 206 ARG A O 1
ATOM 1661 N N . VAL A 1 207 ? -3.863 31.844 6.07 1 86.31 207 VAL A N 1
ATOM 1662 C CA . VAL A 1 207 ? -2.805 32.719 6.574 1 86.31 207 VAL A CA 1
ATOM 1663 C C . VAL A 1 207 ? -1.728 32.875 5.504 1 86.31 207 VAL A C 1
ATOM 1665 O O . VAL A 1 207 ? -1.224 31.891 4.957 1 86.31 207 VAL A O 1
ATOM 1668 N N . LYS A 1 208 ? -1.426 34.219 5.305 1 91.62 208 LYS A N 1
ATOM 1669 C CA . LYS A 1 208 ? -0.486 34.5 4.227 1 91.62 208 LYS A CA 1
ATOM 1670 C C . LYS A 1 208 ? 0.919 34.75 4.773 1 91.62 208 LYS A C 1
ATOM 1672 O O . LYS A 1 208 ? 1.097 34.938 5.977 1 91.62 208 LYS A O 1
ATOM 1677 N N . SER A 1 209 ? 1.868 34.625 3.857 1 94.38 209 SER A N 1
ATOM 1678 C CA . SER A 1 209 ? 3.27 34.875 4.188 1 94.38 209 SER A CA 1
ATOM 1679 C C . SER A 1 209 ? 3.48 36.312 4.668 1 94.38 209 SER A C 1
ATOM 1681 O O . SER A 1 209 ? 2.881 37.25 4.137 1 94.38 209 SER A O 1
ATOM 1683 N N . LEU A 1 210 ? 4.379 36.5 5.586 1 96.38 210 LEU A N 1
ATOM 1684 C CA . LEU A 1 210 ? 4.691 37.812 6.098 1 96.38 210 LEU A CA 1
ATOM 1685 C C . LEU A 1 210 ? 5.574 38.594 5.117 1 96.38 210 LEU A C 1
ATOM 1687 O O . LEU A 1 210 ? 5.617 39.812 5.148 1 96.38 210 LEU A O 1
ATOM 1691 N N . LYS A 1 211 ? 6.27 37.844 4.246 1 95.31 211 LYS A N 1
ATOM 1692 C CA . LYS A 1 211 ? 7.184 38.438 3.291 1 95.31 211 LYS A CA 1
ATOM 1693 C C . LYS A 1 211 ? 6.523 38.625 1.925 1 95.31 211 LYS A C 1
ATOM 1695 O O . LYS A 1 211 ? 6.852 39.531 1.181 1 95.31 211 LYS A O 1
ATOM 1700 N N . ASN A 1 212 ? 5.66 37.719 1.611 1 94 212 ASN A N 1
ATOM 1701 C CA . ASN A 1 212 ? 4.867 37.781 0.388 1 94 212 ASN A CA 1
ATOM 1702 C C . ASN A 1 212 ? 3.385 37.562 0.665 1 94 212 ASN A C 1
ATOM 1704 O O . ASN A 1 212 ? 2.885 36.438 0.476 1 94 212 ASN A O 1
ATOM 1708 N N . PRO A 1 213 ? 2.633 38.625 0.929 1 93.31 213 PRO A N 1
ATOM 1709 C CA . PRO A 1 213 ? 1.243 38.5 1.371 1 93.31 213 PRO A CA 1
ATOM 1710 C C . PRO A 1 213 ? 0.327 37.938 0.282 1 93.31 213 PRO A C 1
ATOM 1712 O O . PRO A 1 213 ? -0.86 37.719 0.526 1 93.31 213 PRO A O 1
ATOM 1715 N N . LEU A 1 214 ? 0.867 37.719 -0.854 1 90.56 214 LEU A N 1
ATOM 1716 C CA . LEU A 1 214 ? 0.076 37.125 -1.938 1 90.56 214 LEU A CA 1
ATOM 1717 C C . LEU A 1 214 ? 0.156 35.625 -1.927 1 90.56 214 LEU A C 1
ATOM 1719 O O . LEU A 1 214 ? -0.611 34.938 -2.619 1 90.56 214 LEU A O 1
ATOM 1723 N N . ARG A 1 215 ? 1.027 35.188 -1.062 1 88.88 215 ARG A N 1
ATOM 1724 C CA . ARG A 1 215 ? 1.222 33.75 -0.983 1 88.88 215 ARG A CA 1
ATOM 1725 C C . ARG A 1 215 ? 0.848 33.219 0.398 1 88.88 215 ARG A C 1
ATOM 1727 O O . ARG A 1 215 ? 0.92 33.938 1.389 1 88.88 215 ARG A O 1
ATOM 1734 N N . LYS A 1 216 ? 0.475 31.969 0.339 1 86.94 216 LYS A N 1
ATOM 1735 C CA . LYS A 1 216 ? 0.198 31.297 1.61 1 86.94 216 LYS A CA 1
ATOM 1736 C C . LYS A 1 216 ? 1.473 31.141 2.434 1 86.94 216 LYS A C 1
ATOM 1738 O O . LYS A 1 216 ? 2.564 31 1.877 1 86.94 216 LYS A O 1
ATOM 1743 N N . MET A 1 217 ? 1.265 31.25 3.688 1 88.62 217 MET A N 1
ATOM 1744 C CA . MET A 1 217 ? 2.387 30.953 4.566 1 88.62 217 MET A CA 1
ATOM 1745 C C . MET A 1 217 ? 2.84 29.5 4.387 1 88.62 217 MET A C 1
ATOM 1747 O O . MET A 1 217 ? 2.012 28.594 4.332 1 88.62 217 MET A O 1
ATOM 1751 N N . SER A 1 218 ? 4.133 29.312 4.262 1 83.5 218 SER A N 1
ATOM 1752 C CA . SER A 1 218 ? 4.629 27.984 3.953 1 83.5 218 SER A CA 1
ATOM 1753 C C . SER A 1 218 ? 5.906 27.672 4.73 1 83.5 218 SER A C 1
ATOM 1755 O O . SER A 1 218 ? 6.734 28.562 4.949 1 83.5 218 SER A O 1
ATOM 1757 N N . LYS A 1 219 ? 5.992 26.406 5.027 1 77.75 219 LYS A N 1
ATOM 1758 C CA . LYS A 1 219 ? 7.195 25.938 5.707 1 77.75 219 LYS A CA 1
ATOM 1759 C C . LYS A 1 219 ? 8.406 25.953 4.773 1 77.75 219 LYS A C 1
ATOM 1761 O O . LYS A 1 219 ? 9.539 26.125 5.223 1 77.75 219 LYS A O 1
ATOM 1766 N N . SER A 1 220 ? 8.133 25.797 3.553 1 73.94 220 SER A N 1
ATOM 1767 C CA . SER A 1 220 ? 9.195 25.641 2.562 1 73.94 220 SER A CA 1
ATOM 1768 C C . SER A 1 220 ? 9.711 27 2.105 1 73.94 220 SER A C 1
ATOM 1770 O O . SER A 1 220 ? 10.633 27.078 1.292 1 73.94 220 SER A O 1
ATOM 1772 N N . ASP A 1 221 ? 9.094 28.031 2.631 1 81.88 221 ASP A N 1
ATOM 1773 C CA . ASP A 1 221 ? 9.594 29.359 2.287 1 81.88 221 ASP A CA 1
ATOM 1774 C C . ASP A 1 221 ? 11.062 29.516 2.691 1 81.88 221 ASP A C 1
ATOM 1776 O O . ASP A 1 221 ? 11.461 29.094 3.777 1 81.88 221 ASP A O 1
ATOM 1780 N N . ASP A 1 222 ? 11.766 30.094 1.83 1 81.19 222 ASP A N 1
ATOM 1781 C CA . ASP A 1 222 ? 13.203 30.219 2.018 1 81.19 222 ASP A CA 1
ATOM 1782 C C . ASP A 1 222 ? 13.523 31.078 3.242 1 81.19 222 ASP A C 1
ATOM 1784 O O . ASP A 1 222 ? 14.539 30.875 3.908 1 81.19 222 ASP A O 1
ATOM 1788 N N . SER A 1 223 ? 12.688 32.031 3.48 1 87.88 223 SER A N 1
ATOM 1789 C CA . SER A 1 223 ? 12.945 32.969 4.578 1 87.88 223 SER A CA 1
ATOM 1790 C C . SER A 1 223 ? 12.156 32.562 5.824 1 87.88 223 SER A C 1
ATOM 1792 O O . SER A 1 223 ? 10.93 32.5 5.793 1 87.88 223 SER A O 1
ATOM 1794 N N . ASP A 1 224 ? 12.875 32.469 6.836 1 90.31 224 ASP A N 1
ATOM 1795 C CA . ASP A 1 224 ? 12.242 32.188 8.125 1 90.31 224 ASP A CA 1
ATOM 1796 C C . ASP A 1 224 ? 11.359 33.375 8.555 1 90.31 224 ASP A C 1
ATOM 1798 O O . ASP A 1 224 ? 10.422 33.188 9.344 1 90.31 224 ASP A O 1
ATOM 1802 N N . LEU A 1 225 ? 11.641 34.5 8.023 1 94 225 LEU A N 1
ATOM 1803 C CA . LEU A 1 225 ? 10.906 35.719 8.375 1 94 225 LEU A CA 1
ATOM 1804 C C . LEU A 1 225 ? 9.508 35.688 7.75 1 94 225 LEU A C 1
ATOM 1806 O O . LEU A 1 225 ? 8.648 36.5 8.117 1 94 225 LEU A O 1
ATOM 1810 N N . ALA A 1 226 ? 9.289 34.719 6.914 1 94.31 226 ALA A N 1
ATOM 1811 C CA . ALA A 1 226 ? 8.047 34.688 6.156 1 94.31 226 ALA A CA 1
ATOM 1812 C C . ALA A 1 226 ? 6.941 34 6.957 1 94.31 226 ALA A C 1
ATOM 1814 O O . ALA A 1 226 ? 5.762 34.062 6.602 1 94.31 226 ALA A O 1
ATOM 1815 N N . ARG A 1 227 ? 7.32 33.375 8.062 1 94.88 227 ARG A N 1
ATOM 1816 C CA . ARG A 1 227 ? 6.34 32.562 8.805 1 94.88 227 ARG A CA 1
ATOM 1817 C C . ARG A 1 227 ? 6.566 32.688 10.305 1 94.88 227 ARG A C 1
ATOM 1819 O O . ARG A 1 227 ? 7.691 32.938 10.75 1 94.88 227 ARG A O 1
ATOM 1826 N N . ILE A 1 228 ? 5.504 32.625 11.016 1 95.88 228 ILE A N 1
ATOM 1827 C CA . ILE A 1 228 ? 5.578 32.531 12.469 1 95.88 228 ILE A CA 1
ATOM 1828 C C . ILE A 1 228 ? 5.293 31.109 12.93 1 95.88 228 ILE A C 1
ATOM 1830 O O . ILE A 1 228 ? 4.215 30.578 12.672 1 95.88 228 ILE A O 1
ATOM 1834 N N . GLY A 1 229 ? 6.277 30.484 13.562 1 95.19 229 GLY A N 1
ATOM 1835 C CA . GLY A 1 229 ? 6.062 29.172 14.164 1 95.19 229 GLY A CA 1
ATOM 1836 C C . GLY A 1 229 ? 5.336 29.234 15.5 1 95.19 229 GLY A C 1
ATOM 1837 O O . GLY A 1 229 ? 5.484 30.219 16.234 1 95.19 229 GLY A O 1
ATOM 1838 N N . ILE A 1 230 ? 4.641 28.219 15.828 1 95.44 230 ILE A N 1
ATOM 1839 C CA . ILE A 1 230 ? 3.889 28.234 17.078 1 95.44 230 ILE A CA 1
ATOM 1840 C C . ILE A 1 230 ? 4.848 28.125 18.266 1 95.44 230 ILE A C 1
ATOM 1842 O O . ILE A 1 230 ? 4.473 28.406 19.391 1 95.44 230 ILE A O 1
ATOM 1846 N N . LEU A 1 231 ? 6.094 27.734 17.938 1 95.19 231 LEU A N 1
ATOM 1847 C CA . LEU A 1 231 ? 7.078 27.562 19 1 95.19 231 LEU A CA 1
ATOM 1848 C C . LEU A 1 231 ? 8.117 28.688 18.969 1 95.19 231 LEU A C 1
ATOM 1850 O O . LEU A 1 231 ? 9.102 28.656 19.703 1 95.19 231 LEU A O 1
ATOM 1854 N N . ASP A 1 232 ? 7.922 29.625 18.109 1 95.88 232 ASP A N 1
ATOM 1855 C CA . ASP A 1 232 ? 8.812 30.781 18.062 1 95.88 232 ASP A CA 1
ATOM 1856 C C . ASP A 1 232 ? 8.828 31.5 19.406 1 95.88 232 ASP A C 1
ATOM 1858 O O . ASP A 1 232 ? 7.789 31.609 20.062 1 95.88 232 ASP A O 1
ATOM 1862 N N . THR A 1 233 ? 9.953 32.062 19.719 1 96.44 233 THR A N 1
ATOM 1863 C CA . THR A 1 233 ? 10.023 32.875 20.938 1 96.44 233 THR A CA 1
ATOM 1864 C C . THR A 1 233 ? 9.273 34.188 20.75 1 96.44 233 THR A C 1
ATOM 1866 O O . THR A 1 233 ? 8.945 34.562 19.625 1 96.44 233 THR A O 1
ATOM 1869 N N . GLU A 1 234 ? 9.016 34.781 21.844 1 96.88 234 GLU A N 1
ATOM 1870 C CA . GLU A 1 234 ? 8.359 36.094 21.781 1 96.88 234 GLU A CA 1
ATOM 1871 C C . GLU A 1 234 ? 9.172 37.062 20.938 1 96.88 234 GLU A C 1
ATOM 1873 O O . GLU A 1 234 ? 8.602 37.844 20.156 1 96.88 234 GLU A O 1
ATOM 1878 N N . ASP A 1 235 ? 10.438 37.062 21.156 1 96.88 235 ASP A N 1
ATOM 1879 C CA . ASP A 1 235 ? 11.32 37.938 20.406 1 96.88 235 ASP A CA 1
ATOM 1880 C C . ASP A 1 235 ? 11.281 37.625 18.906 1 96.88 235 ASP A C 1
ATOM 1882 O O . ASP A 1 235 ? 11.281 38.531 18.078 1 96.88 235 ASP A O 1
ATOM 1886 N N . ASP A 1 236 ? 11.312 36.375 18.641 1 96.69 236 ASP A N 1
ATOM 1887 C CA . ASP A 1 236 ? 11.234 35.969 17.234 1 96.69 236 ASP A CA 1
ATOM 1888 C C . ASP A 1 236 ? 9.945 36.469 16.594 1 96.69 236 ASP A C 1
ATOM 1890 O O . ASP A 1 236 ? 9.977 36.969 15.469 1 96.69 236 ASP A O 1
ATOM 1894 N N . ILE A 1 237 ? 8.836 36.312 17.234 1 97.56 237 ILE A N 1
ATOM 1895 C CA . ILE A 1 237 ? 7.535 36.719 16.719 1 97.56 237 ILE A CA 1
ATOM 1896 C C . ILE A 1 237 ? 7.527 38.219 16.469 1 97.56 237 ILE A C 1
ATOM 1898 O O . ILE A 1 237 ? 7.09 38.688 15.414 1 97.56 237 ILE A O 1
ATOM 1902 N N . ARG A 1 238 ? 8.047 38.938 17.391 1 96.56 238 ARG A N 1
ATOM 1903 C CA . ARG A 1 238 ? 8.094 40.375 17.25 1 96.56 238 ARG A CA 1
ATOM 1904 C C . ARG A 1 238 ? 8.969 40.812 16.078 1 96.56 238 ARG A C 1
ATOM 1906 O O . ARG A 1 238 ? 8.594 41.688 15.289 1 96.56 238 ARG A O 1
ATOM 1913 N N . LYS A 1 239 ? 10.078 40.188 16.031 1 97.06 239 LYS A N 1
ATOM 1914 C CA . LYS A 1 239 ? 11.008 40.469 14.945 1 97.06 239 LYS A CA 1
ATOM 1915 C C . LYS A 1 239 ? 10.375 40.188 13.586 1 97.06 239 LYS A C 1
ATOM 1917 O O . LYS A 1 239 ? 10.461 41 12.672 1 97.06 239 LYS A O 1
ATOM 1922 N N . LYS A 1 240 ? 9.719 39.031 13.469 1 97.56 240 LYS A N 1
ATOM 1923 C CA . LYS A 1 240 ? 9.102 38.625 12.211 1 97.56 240 LYS A CA 1
ATOM 1924 C C . LYS A 1 240 ? 7.957 39.562 11.828 1 97.56 240 LYS A C 1
ATOM 1926 O O . LYS A 1 240 ? 7.789 39.906 10.656 1 97.56 240 LYS A O 1
ATOM 1931 N N . LEU A 1 241 ? 7.191 40 12.781 1 97.56 241 LEU A N 1
ATOM 1932 C CA . LEU A 1 241 ? 6.078 40.906 12.523 1 97.56 241 LEU A CA 1
ATOM 1933 C C . LEU A 1 241 ? 6.59 42.312 12.141 1 97.56 241 LEU A C 1
ATOM 1935 O O . LEU A 1 241 ? 6.031 42.969 11.258 1 97.56 241 LEU A O 1
ATOM 1939 N N . GLN A 1 242 ? 7.637 42.719 12.797 1 96.38 242 GLN A N 1
ATOM 1940 C CA . GLN A 1 242 ? 8.211 44.031 12.492 1 96.38 242 GLN A CA 1
ATOM 1941 C C . GLN A 1 242 ? 8.734 44.062 11.055 1 96.38 242 GLN A C 1
ATOM 1943 O O . GLN A 1 242 ? 8.672 45.125 10.398 1 96.38 242 GLN A O 1
ATOM 1948 N N . LYS A 1 243 ? 9.195 42.969 10.609 1 96.38 243 LYS A N 1
ATOM 1949 C CA . LYS A 1 243 ? 9.789 42.906 9.273 1 96.38 243 LYS A CA 1
ATOM 1950 C C . LYS A 1 243 ? 8.742 42.531 8.227 1 96.38 243 LYS A C 1
ATOM 1952 O O . LYS A 1 243 ? 9.047 42.469 7.035 1 96.38 243 LYS A O 1
ATOM 1957 N N . ALA A 1 244 ? 7.52 42.25 8.641 1 96.88 244 ALA A N 1
ATOM 1958 C CA . ALA A 1 244 ? 6.457 41.875 7.711 1 96.88 244 ALA A CA 1
ATOM 1959 C C . ALA A 1 244 ? 6.227 42.969 6.672 1 96.88 244 ALA A C 1
ATOM 1961 O O . ALA A 1 244 ? 6.238 44.156 7 1 96.88 244 ALA A O 1
ATOM 1962 N N . VAL A 1 245 ? 6.016 42.562 5.484 1 94.94 245 VAL A N 1
ATOM 1963 C CA . VAL A 1 245 ? 5.844 43.5 4.371 1 94.94 245 VAL A CA 1
ATOM 1964 C C . VAL A 1 245 ? 4.5 44.219 4.5 1 94.94 245 VAL A C 1
ATOM 1966 O O . VAL A 1 245 ? 3.463 43.562 4.688 1 94.94 245 VAL A O 1
ATOM 1969 N N . THR A 1 246 ? 4.496 45.5 4.414 1 93.75 246 THR A N 1
ATOM 1970 C CA . THR A 1 246 ? 3.324 46.375 4.32 1 93.75 246 THR A CA 1
ATOM 1971 C C . THR A 1 246 ? 3.541 47.469 3.281 1 93.75 246 THR A C 1
ATOM 1973 O O . THR A 1 246 ? 4.504 47.438 2.516 1 93.75 246 THR A O 1
ATOM 1976 N N . ASP A 1 247 ? 2.57 48.25 2.982 1 93.12 247 ASP A N 1
ATOM 1977 C CA . ASP A 1 247 ? 2.689 49.375 2.037 1 93.12 247 ASP A CA 1
ATOM 1978 C C . ASP A 1 247 ? 3.068 50.656 2.752 1 93.12 247 ASP A C 1
ATOM 1980 O O . ASP A 1 247 ? 3.396 50.656 3.941 1 93.12 247 ASP A O 1
ATOM 1984 N N . ASP A 1 248 ? 3.057 51.781 1.995 1 91.75 248 ASP A N 1
ATOM 1985 C CA . ASP A 1 248 ? 3.553 53.031 2.557 1 91.75 248 ASP A CA 1
ATOM 1986 C C . ASP A 1 248 ? 2.4 53.906 3.037 1 91.75 248 ASP A C 1
ATOM 1988 O O . ASP A 1 248 ? 2.609 55.094 3.398 1 91.75 248 ASP A O 1
ATOM 1992 N N . ILE A 1 249 ? 1.273 53.344 3.094 1 92.06 249 ILE A N 1
ATOM 1993 C CA . ILE A 1 249 ? 0.115 54.094 3.572 1 92.06 249 ILE A CA 1
ATOM 1994 C C . ILE A 1 249 ? 0.032 54 5.094 1 92.06 249 ILE A C 1
ATOM 1996 O O . ILE A 1 249 ? 0.015 52.875 5.652 1 92.06 249 ILE A O 1
ATOM 2000 N N . GLY A 1 250 ? -0.022 55.062 5.82 1 90.12 250 GLY A N 1
ATOM 2001 C CA . GLY A 1 250 ? 0.053 55.125 7.27 1 90.12 250 GLY A CA 1
ATOM 2002 C C . GLY A 1 250 ? -1.201 54.625 7.957 1 90.12 250 GLY A C 1
ATOM 2003 O O . GLY A 1 250 ? -1.124 53.969 9 1 90.12 250 GLY A O 1
ATOM 2004 N N . GLU A 1 251 ? -2.318 54.906 7.332 1 92 251 GLU A N 1
ATOM 2005 C CA . GLU A 1 251 ? -3.588 54.469 7.914 1 92 251 GLU A CA 1
ATOM 2006 C C . GLU A 1 251 ? -3.736 52.969 7.863 1 92 251 GLU A C 1
ATOM 2008 O O . GLU A 1 251 ? -3.23 52.312 6.945 1 92 251 GLU A O 1
ATOM 2013 N N . ILE A 1 252 ? -4.391 52.469 8.828 1 95.62 252 ILE A N 1
ATOM 2014 C CA . ILE A 1 252 ? -4.586 51.031 8.898 1 95.62 252 ILE A CA 1
ATOM 2015 C C . ILE A 1 252 ? -6.023 50.656 8.523 1 95.62 252 ILE A C 1
ATOM 2017 O O . ILE A 1 252 ? -6.961 51.031 9.242 1 95.62 252 ILE A O 1
ATOM 2021 N N . TYR A 1 253 ? -6.176 50.062 7.453 1 95.31 253 TYR A N 1
ATOM 2022 C CA . TYR A 1 253 ? -7.484 49.562 7.031 1 95.31 253 TYR A CA 1
ATOM 2023 C C . TYR A 1 253 ? -7.348 48.375 6.102 1 95.31 253 TYR A C 1
ATOM 2025 O O . TYR A 1 253 ? -6.285 48.156 5.512 1 95.31 253 TYR A O 1
ATOM 2033 N N . TYR A 1 254 ? -8.453 47.625 5.977 1 95.88 254 TYR A N 1
ATOM 2034 C CA . TYR A 1 254 ? -8.461 46.375 5.23 1 95.88 254 TYR A CA 1
ATOM 2035 C C . TYR A 1 254 ? -8.727 46.625 3.75 1 95.88 254 TYR A C 1
ATOM 2037 O O . TYR A 1 254 ? -9.68 47.312 3.393 1 95.88 254 TYR A O 1
ATOM 2045 N N . ASP A 1 255 ? -7.871 46.219 2.912 1 95.62 255 ASP A N 1
ATOM 2046 C CA . ASP A 1 255 ? -8.008 46.188 1.459 1 95.62 255 ASP A CA 1
ATOM 2047 C C . ASP A 1 255 ? -7.16 45.062 0.856 1 95.62 255 ASP A C 1
ATOM 2049 O O . ASP A 1 255 ? -5.988 45.281 0.542 1 95.62 255 ASP A O 1
ATOM 2053 N N . GLU A 1 256 ? -7.793 43.969 0.618 1 92.19 256 GLU A N 1
ATOM 2054 C CA . GLU A 1 256 ? -7.078 42.75 0.241 1 92.19 256 GLU A CA 1
ATOM 2055 C C . GLU A 1 256 ? -6.324 42.938 -1.073 1 92.19 256 GLU A C 1
ATOM 2057 O O . GLU A 1 256 ? -5.273 42.344 -1.284 1 92.19 256 GLU A O 1
ATOM 2062 N N . ILE A 1 257 ? -6.793 43.719 -1.917 1 93.88 257 ILE A N 1
ATOM 2063 C CA . ILE A 1 257 ? -6.23 43.906 -3.25 1 93.88 257 ILE A CA 1
ATOM 2064 C C . ILE A 1 257 ? -5.109 44.938 -3.207 1 93.88 257 ILE A C 1
ATOM 2066 O O . ILE A 1 257 ? -3.982 44.656 -3.621 1 93.88 257 ILE A O 1
ATOM 2070 N N . LYS A 1 258 ? -5.414 46.062 -2.646 1 94.62 258 LYS A N 1
ATOM 2071 C CA . LYS A 1 258 ? -4.473 47.188 -2.721 1 94.62 258 LYS A CA 1
ATOM 2072 C C . LYS A 1 258 ? -3.477 47.156 -1.567 1 94.62 258 LYS A C 1
ATOM 2074 O O . LYS A 1 258 ? -2.383 47.719 -1.663 1 94.62 258 LYS A O 1
ATOM 2079 N N . ARG A 1 259 ? -3.887 46.531 -0.467 1 95.81 259 ARG A N 1
ATOM 2080 C CA . ARG A 1 259 ? -3.029 46.5 0.714 1 95.81 259 ARG A CA 1
ATOM 2081 C C . ARG A 1 259 ? -2.938 45.094 1.304 1 95.81 259 ARG A C 1
ATOM 2083 O O . ARG A 1 259 ? -3.291 44.875 2.465 1 95.81 259 ARG A O 1
ATOM 2090 N N . PRO A 1 260 ? -2.461 44.125 0.533 1 95.69 260 PRO A N 1
ATOM 2091 C CA . PRO A 1 260 ? -2.455 42.75 0.963 1 95.69 260 PRO A CA 1
ATOM 2092 C C . PRO A 1 260 ? -1.649 42.5 2.242 1 95.69 260 PRO A C 1
ATOM 2094 O O . PRO A 1 260 ? -2.031 41.688 3.082 1 95.69 260 PRO A O 1
ATOM 2097 N N . GLY A 1 261 ? -0.59 43.219 2.41 1 95.44 261 GLY A N 1
ATOM 2098 C CA . GLY A 1 261 ? 0.227 43.062 3.602 1 95.44 261 GLY A CA 1
ATOM 2099 C C . GLY A 1 261 ? -0.501 43.438 4.883 1 95.44 261 GLY A C 1
ATOM 2100 O O . GLY A 1 261 ? -0.619 42.594 5.793 1 95.44 261 GLY A O 1
ATOM 2101 N N . VAL A 1 262 ? -1.013 44.688 4.93 1 95.81 262 VAL A N 1
ATOM 2102 C CA . VAL A 1 262 ? -1.739 45.156 6.102 1 95.81 262 VAL A CA 1
ATOM 2103 C C . VAL A 1 262 ? -2.992 44.312 6.316 1 95.81 262 VAL A C 1
ATOM 2105 O O . VAL A 1 262 ? -3.348 44 7.457 1 95.81 262 VAL A O 1
ATOM 2108 N N . SER A 1 263 ? -3.627 43.969 5.262 1 95.5 263 SER A N 1
ATOM 2109 C CA . SER A 1 263 ? -4.824 43.156 5.344 1 95.5 263 SER A CA 1
ATOM 2110 C C . SER A 1 263 ? -4.516 41.781 5.953 1 95.5 263 SER A C 1
ATOM 2112 O O . SER A 1 263 ? -5.32 41.219 6.711 1 95.5 263 SER A O 1
ATOM 2114 N N . ASN A 1 264 ? -3.371 41.219 5.586 1 95.12 264 ASN A N 1
ATOM 2115 C CA . ASN A 1 264 ? -2.918 39.969 6.176 1 95.12 264 ASN A CA 1
ATOM 2116 C C . ASN A 1 264 ? -2.781 40.062 7.691 1 95.12 264 ASN A C 1
ATOM 2118 O O . ASN A 1 264 ? -3.236 39.188 8.422 1 95.12 264 ASN A O 1
ATOM 2122 N N . LEU A 1 265 ? -2.211 41.094 8.148 1 96.31 265 LEU A N 1
ATOM 2123 C CA . LEU A 1 265 ? -1.995 41.312 9.578 1 96.31 265 LEU A CA 1
ATOM 2124 C C . LEU A 1 265 ? -3.318 41.562 10.297 1 96.31 265 LEU A C 1
ATOM 2126 O O . LEU A 1 265 ? -3.506 41.094 11.43 1 96.31 265 LEU A O 1
ATOM 2130 N N . LEU A 1 266 ? -4.191 42.281 9.648 1 96.19 266 LEU A N 1
ATOM 2131 C CA . LEU A 1 266 ? -5.516 42.5 10.219 1 96.19 266 LEU A CA 1
ATOM 2132 C C . LEU A 1 266 ? -6.285 41.188 10.359 1 96.19 266 LEU A C 1
ATOM 2134 O O . LEU A 1 266 ? -6.961 40.969 11.359 1 96.19 266 LEU A O 1
ATOM 2138 N N . THR A 1 267 ? -6.152 40.375 9.406 1 94.06 267 THR A N 1
ATOM 2139 C CA . THR A 1 267 ? -6.805 39.094 9.43 1 94.06 267 THR A CA 1
ATOM 2140 C C . THR A 1 267 ? -6.27 38.219 10.57 1 94.06 267 THR A C 1
ATOM 2142 O O . THR A 1 267 ? -7.039 37.562 11.281 1 94.06 267 THR A O 1
ATOM 2145 N N . LEU A 1 268 ? -4.992 38.219 10.719 1 94.69 268 LEU A N 1
ATOM 2146 C CA . LEU A 1 268 ? -4.379 37.5 11.82 1 94.69 268 LEU A CA 1
ATOM 2147 C C . LEU A 1 268 ? -4.91 38 13.164 1 94.69 268 LEU A C 1
ATOM 2149 O O . LEU A 1 268 ? -5.281 37.188 14.023 1 94.69 268 LEU A O 1
ATOM 2153 N N . LEU A 1 269 ? -4.914 39.281 13.266 1 96.12 269 LEU A N 1
ATOM 2154 C CA . LEU A 1 269 ? -5.379 39.844 14.531 1 96.12 269 LEU A CA 1
ATOM 2155 C C . LEU A 1 269 ? -6.832 39.469 14.789 1 96.12 269 LEU A C 1
ATOM 2157 O O . LEU A 1 269 ? -7.203 39.188 15.93 1 96.12 269 LEU A O 1
ATOM 2161 N N . ALA A 1 270 ? -7.625 39.531 13.781 1 94.56 270 ALA A N 1
ATOM 2162 C CA . ALA A 1 270 ? -9.031 39.188 13.906 1 94.56 270 ALA A CA 1
ATOM 2163 C C . ALA A 1 270 ? -9.172 37.719 14.398 1 94.56 270 ALA A C 1
ATOM 2165 O O . ALA A 1 270 ? -10.039 37.438 15.219 1 94.56 270 ALA A O 1
ATOM 2166 N N . GLU A 1 271 ? -8.375 36.812 13.922 1 92.25 271 GLU A N 1
ATOM 2167 C CA . GLU A 1 271 ? -8.406 35.406 14.312 1 92.25 271 GLU A CA 1
ATOM 2168 C C . GLU A 1 271 ? -7.992 35.25 15.773 1 92.25 271 GLU A C 1
ATOM 2170 O O . GLU A 1 271 ? -8.586 34.438 16.5 1 92.25 271 GLU A O 1
ATOM 2175 N N . PHE A 1 272 ? -7.004 35.969 16.203 1 94.19 272 PHE A N 1
ATOM 2176 C CA . PHE A 1 272 ? -6.492 35.812 17.562 1 94.19 272 PHE A CA 1
ATOM 2177 C C . PHE A 1 272 ? -7.414 36.5 18.562 1 94.19 272 PHE A C 1
ATOM 2179 O O . PHE A 1 272 ? -7.477 36.094 19.719 1 94.19 272 PHE A O 1
ATOM 2186 N N . GLU A 1 273 ? -8.117 37.469 18.062 1 94.44 273 GLU A N 1
ATOM 2187 C CA . GLU A 1 273 ? -9.062 38.156 18.953 1 94.44 273 GLU A CA 1
ATOM 2188 C C . GLU A 1 273 ? -10.469 37.594 18.797 1 94.44 273 GLU A C 1
ATOM 2190 O O . GLU A 1 273 ? -11.398 38 19.484 1 94.44 273 GLU A O 1
ATOM 2195 N N . ASN A 1 274 ? -10.57 36.688 17.906 1 90.06 274 ASN A N 1
ATOM 2196 C CA . ASN A 1 274 ? -11.852 36.062 17.641 1 90.06 274 ASN A CA 1
ATOM 2197 C C . ASN A 1 274 ? -12.945 37.062 17.359 1 90.06 274 ASN A C 1
ATOM 2199 O O . ASN A 1 274 ? -13.992 37.062 18.016 1 90.06 274 ASN A O 1
ATOM 2203 N N . THR A 1 275 ? -12.664 37.938 16.484 1 93.44 275 THR A N 1
ATOM 2204 C CA . THR A 1 275 ? -13.602 38.969 16.094 1 93.44 275 THR A CA 1
ATOM 2205 C C . THR A 1 275 ? -13.523 39.25 14.602 1 93.44 275 THR A C 1
ATOM 2207 O O . THR A 1 275 ? -12.859 38.531 13.859 1 93.44 275 THR A O 1
ATOM 2210 N N . THR A 1 276 ? -14.281 40.219 14.109 1 93.94 276 THR A N 1
ATOM 2211 C CA . THR A 1 276 ? -14.359 40.531 12.68 1 93.94 276 THR A CA 1
ATOM 2212 C C . THR A 1 276 ? -13.32 41.562 12.289 1 93.94 276 THR A C 1
ATOM 2214 O O . THR A 1 276 ? -12.82 42.312 13.141 1 93.94 276 THR A O 1
ATOM 2217 N N . ILE A 1 277 ? -13.102 41.594 11.047 1 94.12 277 ILE A N 1
ATOM 2218 C CA . ILE A 1 277 ? -12.164 42.562 10.5 1 94.12 277 ILE A CA 1
ATOM 2219 C C . ILE A 1 277 ? -12.664 43.969 10.781 1 94.12 277 ILE A C 1
ATOM 2221 O O . ILE A 1 277 ? -11.883 44.875 11.133 1 94.12 277 ILE A O 1
ATOM 2225 N N . ASP A 1 278 ? -13.914 44.125 10.695 1 94.81 278 ASP A N 1
ATOM 2226 C CA . ASP A 1 278 ? -14.516 45.438 10.93 1 94.81 278 ASP A CA 1
ATOM 2227 C C . ASP A 1 278 ? -14.25 45.906 12.352 1 94.81 278 ASP A C 1
ATOM 2229 O O . ASP A 1 278 ? -13.898 47.094 12.57 1 94.81 278 ASP A O 1
ATOM 2233 N N . GLU A 1 279 ? -14.414 45.094 13.219 1 96.19 279 GLU A N 1
ATOM 2234 C CA . GLU A 1 279 ? -14.18 45.438 14.625 1 96.19 279 GLU A CA 1
ATOM 2235 C C . GLU A 1 279 ? -12.711 45.719 14.883 1 96.19 279 GLU A C 1
ATOM 2237 O O . GLU A 1 279 ? -12.375 46.625 15.625 1 96.19 279 GLU A O 1
ATOM 2242 N N . ILE A 1 280 ? -11.875 44.969 14.289 1 95.38 280 ILE A N 1
ATOM 2243 C CA . ILE A 1 280 ? -10.438 45.125 14.469 1 95.38 280 ILE A CA 1
ATOM 2244 C C . ILE A 1 280 ? -10 46.469 13.922 1 95.38 280 ILE A C 1
ATOM 2246 O O . ILE A 1 280 ? -9.18 47.156 14.531 1 95.38 280 ILE A O 1
ATOM 2250 N N . GLU A 1 281 ? -10.531 46.781 12.766 1 95.19 281 GLU A N 1
ATOM 2251 C CA . GLU A 1 281 ? -10.172 48.062 12.148 1 95.19 281 GLU A CA 1
ATOM 2252 C C . GLU A 1 281 ? -10.508 49.25 13.062 1 95.19 281 GLU A C 1
ATOM 2254 O O . GLU A 1 281 ? -9.734 50.188 13.172 1 95.19 281 GLU A O 1
ATOM 2259 N N . LYS A 1 282 ? -11.586 49.156 13.703 1 94.69 282 LYS A N 1
ATOM 2260 C CA . LYS A 1 282 ? -12.008 50.188 14.625 1 94.69 282 LYS A CA 1
ATOM 2261 C C . LYS A 1 282 ? -11.07 50.281 15.828 1 94.69 282 LYS A C 1
ATOM 2263 O O . LYS A 1 282 ? -10.75 51.375 16.312 1 94.69 282 LYS A O 1
ATOM 2268 N N . ASN A 1 283 ? -10.633 49.219 16.25 1 94.5 283 ASN A N 1
ATOM 2269 C CA . ASN A 1 283 ? -9.836 49.125 17.469 1 94.5 283 ASN A CA 1
ATOM 2270 C C . ASN A 1 283 ? -8.398 49.594 17.234 1 94.5 283 ASN A C 1
ATOM 2272 O O . ASN A 1 283 ? -7.742 50.094 18.156 1 94.5 283 ASN A O 1
ATOM 2276 N N . VAL A 1 284 ? -8.008 49.469 15.922 1 95.38 284 VAL A N 1
ATOM 2277 C CA . VAL A 1 284 ? -6.59 49.75 15.703 1 95.38 284 VAL A CA 1
ATOM 2278 C C . VAL A 1 284 ? -6.438 51 14.852 1 95.38 284 VAL A C 1
ATOM 2280 O O . VAL A 1 284 ? -5.332 51.344 14.43 1 95.38 284 VAL A O 1
ATOM 2283 N N . LYS A 1 285 ? -7.465 51.688 14.633 1 90.5 285 LYS A N 1
ATOM 2284 C CA . LYS A 1 285 ? -7.496 52.844 13.742 1 90.5 285 LYS A CA 1
ATOM 2285 C C . LYS A 1 285 ? -6.523 53.906 14.211 1 90.5 285 LYS A C 1
ATOM 2287 O O . LYS A 1 285 ? -5.953 54.625 13.391 1 90.5 285 LYS A O 1
ATOM 2292 N N . SER A 1 286 ? -6.289 54.031 15.438 1 93.19 286 SER A N 1
ATOM 2293 C CA . SER A 1 286 ? -5.477 55.094 15.992 1 93.19 286 SER A CA 1
ATOM 2294 C C . SER A 1 286 ? -4.004 54.719 16.031 1 93.19 286 SER A C 1
ATOM 2296 O O . SER A 1 286 ? -3.141 55.562 16.297 1 93.19 286 SER A O 1
ATOM 2298 N N . LEU A 1 287 ? -3.725 53.531 15.766 1 95.06 287 LEU A N 1
ATOM 2299 C CA . LEU A 1 287 ? -2.35 53.031 15.859 1 95.06 287 LEU A CA 1
ATOM 2300 C C . LEU A 1 287 ? -1.604 53.281 14.547 1 95.06 287 LEU A C 1
ATOM 2302 O O . LEU A 1 287 ? -2.203 53.25 13.477 1 95.06 287 LEU A O 1
ATOM 2306 N N . ASN A 1 288 ? -0.307 53.562 14.672 1 94.44 288 ASN A N 1
ATOM 2307 C CA . ASN A 1 288 ? 0.533 53.5 13.477 1 94.44 288 ASN A CA 1
ATOM 2308 C C . ASN A 1 288 ? 0.978 52.062 13.203 1 94.44 288 ASN A C 1
ATOM 2310 O O . ASN A 1 288 ? 0.669 51.156 13.977 1 94.44 288 ASN A O 1
ATOM 2314 N N . LYS A 1 289 ? 1.666 51.844 12.133 1 95.19 289 LYS A N 1
ATOM 2315 C CA . LYS A 1 289 ? 1.987 50.5 11.672 1 95.19 289 LYS A CA 1
ATOM 2316 C C . LYS A 1 289 ? 2.883 49.781 12.68 1 95.19 289 LYS A C 1
ATOM 2318 O O . LYS A 1 289 ? 2.725 48.594 12.906 1 95.19 289 LYS A O 1
ATOM 2323 N N . VAL A 1 290 ? 3.842 50.5 13.242 1 95 290 VAL A N 1
ATOM 2324 C CA . VAL A 1 290 ? 4.762 49.906 14.203 1 95 290 VAL A CA 1
ATOM 2325 C C . VAL A 1 290 ? 3.994 49.469 15.445 1 95 290 VAL A C 1
ATOM 2327 O O . VAL A 1 290 ? 4.188 48.344 15.93 1 95 290 VAL A O 1
ATOM 2330 N N . GLN A 1 291 ? 3.125 50.344 15.922 1 96.25 291 GLN A N 1
ATOM 2331 C CA . GLN A 1 291 ? 2.301 50.062 17.094 1 96.25 291 GLN A CA 1
ATOM 2332 C C . GLN A 1 291 ? 1.343 48.906 16.797 1 96.25 291 GLN A C 1
ATOM 2334 O O . GLN A 1 291 ? 1.115 48.031 17.656 1 96.25 291 GLN A O 1
ATOM 2339 N N . PHE A 1 292 ? 0.808 48.938 15.672 1 97.06 292 PHE A N 1
ATOM 2340 C CA . PHE A 1 292 ? -0.115 47.875 15.242 1 97.06 292 PHE A CA 1
ATOM 2341 C C . PHE A 1 292 ? 0.572 46.531 15.242 1 97.06 292 PHE A C 1
ATOM 2343 O O . PHE A 1 292 ? 0.052 45.562 15.797 1 97.06 292 PHE A O 1
ATOM 2350 N N . LYS A 1 293 ? 1.743 46.438 14.625 1 97.31 293 LYS A N 1
ATOM 2351 C CA . LYS A 1 293 ? 2.506 45.188 14.57 1 97.31 293 LYS A CA 1
ATOM 2352 C C . LYS A 1 293 ? 2.877 44.719 15.977 1 97.31 293 LYS A C 1
ATOM 2354 O O . LYS A 1 293 ? 2.844 43.5 16.266 1 97.31 293 LYS A O 1
ATOM 2359 N N . SER A 1 294 ? 3.205 45.656 16.797 1 97.12 294 SER A N 1
ATOM 2360 C CA . SER A 1 294 ? 3.525 45.312 18.188 1 97.12 294 SER A CA 1
ATOM 2361 C C . SER A 1 294 ? 2.309 44.75 18.906 1 97.12 294 SER A C 1
ATOM 2363 O O . SER A 1 294 ? 2.422 43.781 19.656 1 97.12 294 SER A O 1
ATOM 2365 N N . TYR A 1 295 ? 1.188 45.406 18.719 1 97.38 295 TYR A N 1
ATOM 2366 C CA . TYR A 1 295 ? -0.059 44.969 19.312 1 97.38 295 TYR A CA 1
ATOM 2367 C C . TYR A 1 295 ? -0.409 43.562 18.844 1 97.38 295 TYR A C 1
ATOM 2369 O O . TYR A 1 295 ? -0.764 42.688 19.656 1 97.38 295 TYR A O 1
ATOM 2377 N N . LEU A 1 296 ? -0.303 43.344 17.609 1 97.88 296 LEU A N 1
ATOM 2378 C CA . LEU A 1 296 ? -0.542 42.031 17.047 1 97.88 296 LEU A CA 1
ATOM 2379 C C . LEU A 1 296 ? 0.397 41 17.672 1 97.88 296 LEU A C 1
ATOM 2381 O O . LEU A 1 296 ? -0.029 39.875 18.016 1 97.88 296 LEU A O 1
ATOM 2385 N N . GLY A 1 297 ? 1.673 41.312 17.734 1 97.88 297 GLY A N 1
ATOM 2386 C CA . GLY A 1 297 ? 2.635 40.438 18.375 1 97.88 297 GLY A CA 1
ATOM 2387 C C . GLY A 1 297 ? 2.248 40.062 19.781 1 97.88 297 GLY A C 1
ATOM 2388 O O . GLY A 1 297 ? 2.414 38.906 20.188 1 97.88 297 GLY A O 1
ATOM 2389 N N . ASP A 1 298 ? 1.771 41.031 20.516 1 97.62 298 ASP A N 1
ATOM 2390 C CA . ASP A 1 298 ? 1.338 40.812 21.891 1 97.62 298 ASP A CA 1
ATOM 2391 C C . ASP A 1 298 ? 0.179 39.812 21.922 1 97.62 298 ASP A C 1
ATOM 2393 O O . ASP A 1 298 ? 0.151 38.906 22.781 1 97.62 298 ASP A O 1
ATOM 2397 N N . LYS A 1 299 ? -0.773 39.969 21.062 1 97.44 299 LYS A N 1
ATOM 2398 C CA . LYS A 1 299 ? -1.937 39.094 21.016 1 97.44 299 LYS A CA 1
ATOM 2399 C C . LYS A 1 299 ? -1.534 37.688 20.641 1 97.44 299 LYS A C 1
ATOM 2401 O O . LYS A 1 299 ? -2.029 36.719 21.234 1 97.44 299 LYS A O 1
ATOM 2406 N N . ILE A 1 300 ? -0.664 37.531 19.672 1 97.69 300 ILE A N 1
ATOM 2407 C CA . ILE A 1 300 ? -0.174 36.219 19.25 1 97.69 300 ILE A CA 1
ATOM 2408 C C . ILE A 1 300 ? 0.554 35.562 20.406 1 97.69 300 ILE A C 1
ATOM 2410 O O . ILE A 1 300 ? 0.304 34.375 20.719 1 97.69 300 ILE A O 1
ATOM 2414 N N . ASN A 1 301 ? 1.401 36.312 21.078 1 97.19 301 ASN A N 1
ATOM 2415 C CA . ASN A 1 301 ? 2.193 35.75 22.172 1 97.19 301 ASN A CA 1
ATOM 2416 C C . ASN A 1 301 ? 1.314 35.344 23.344 1 97.19 301 ASN A C 1
ATOM 2418 O O . ASN A 1 301 ? 1.609 34.375 24.047 1 97.19 301 ASN A O 1
ATOM 2422 N N . GLU A 1 302 ? 0.32 36.125 23.578 1 97.25 302 GLU A N 1
ATOM 2423 C CA . GLU A 1 302 ? -0.611 35.781 24.641 1 97.25 302 GLU A CA 1
ATOM 2424 C C . GLU A 1 302 ? -1.183 34.375 24.453 1 97.25 302 GLU A C 1
ATOM 2426 O O . GLU A 1 302 ? -1.354 33.625 25.422 1 97.25 302 GLU A O 1
ATOM 2431 N N . GLU A 1 303 ? -1.464 34.062 23.281 1 96.44 303 GLU A N 1
ATOM 2432 C CA . GLU A 1 303 ? -2.066 32.781 22.984 1 96.44 303 GLU A CA 1
ATOM 2433 C C . GLU A 1 303 ? -1.004 31.688 22.875 1 96.44 303 GLU A C 1
ATOM 2435 O O . GLU A 1 303 ? -1.217 30.547 23.328 1 96.44 303 GLU A O 1
ATOM 2440 N N . LEU A 1 304 ? 0.169 31.953 22.344 1 97.5 304 LEU A N 1
ATOM 2441 C CA . LEU A 1 304 ? 1.161 30.938 22.031 1 97.5 304 LEU A CA 1
ATOM 2442 C C . LEU A 1 304 ? 2.068 30.672 23.219 1 97.5 304 LEU A C 1
ATOM 2444 O O . LEU A 1 304 ? 2.701 29.609 23.297 1 97.5 304 LEU A O 1
ATOM 2448 N N . HIS A 1 305 ? 2.115 31.609 24.141 1 97.31 305 HIS A N 1
ATOM 2449 C CA . HIS A 1 305 ? 3.025 31.469 25.281 1 97.31 305 HIS A CA 1
ATOM 2450 C C . HIS A 1 305 ? 2.742 30.188 26.047 1 97.31 305 HIS A C 1
ATOM 2452 O O . HIS A 1 305 ? 3.648 29.391 26.281 1 97.31 305 HIS A O 1
ATOM 2458 N N . PRO A 1 306 ? 1.489 29.984 26.484 1 97.5 306 PRO A N 1
ATOM 2459 C CA . PRO A 1 306 ? 1.228 28.734 27.219 1 97.5 306 PRO A CA 1
ATOM 2460 C C . PRO A 1 306 ? 1.522 27.5 26.375 1 97.5 306 PRO A C 1
ATOM 2462 O O . PRO A 1 306 ? 1.924 26.469 26.922 1 97.5 306 PRO A O 1
ATOM 2465 N N . ILE A 1 307 ? 1.305 27.516 25.125 1 97.25 307 ILE A N 1
ATOM 2466 C CA . ILE A 1 307 ? 1.576 26.406 24.219 1 97.25 307 ILE A CA 1
ATOM 2467 C C . ILE A 1 307 ? 3.07 26.078 24.234 1 97.25 307 ILE A C 1
ATOM 2469 O O . ILE A 1 307 ? 3.461 24.922 24.344 1 97.25 307 ILE A O 1
ATOM 2473 N N . ARG A 1 308 ? 3.898 27.141 24.141 1 97.25 308 ARG A N 1
ATOM 2474 C CA . ARG A 1 308 ? 5.348 26.953 24.172 1 97.25 308 ARG A CA 1
ATOM 2475 C C . ARG A 1 308 ? 5.793 26.312 25.484 1 97.25 308 ARG A C 1
ATOM 2477 O O . ARG A 1 308 ? 6.672 25.453 25.484 1 97.25 308 ARG A O 1
ATOM 2484 N N . GLU A 1 309 ? 5.191 26.719 26.547 1 96.94 309 GLU A N 1
ATOM 2485 C CA . GLU A 1 309 ? 5.547 26.188 27.859 1 96.94 309 GLU A CA 1
ATOM 2486 C C . GLU A 1 309 ? 5.188 24.703 27.953 1 96.94 309 GLU A C 1
ATOM 2488 O O . GLU A 1 309 ? 5.992 23.891 28.406 1 96.94 309 GLU A O 1
ATOM 2493 N N . ARG A 1 310 ? 4.031 24.375 27.547 1 96.62 310 ARG A N 1
ATOM 2494 C CA . ARG A 1 310 ? 3.605 22.984 27.562 1 96.62 310 ARG A CA 1
ATOM 2495 C C . ARG A 1 310 ? 4.488 22.125 26.656 1 96.62 310 ARG A C 1
ATOM 2497 O O . ARG A 1 310 ? 4.836 21 27.016 1 96.62 310 ARG A O 1
ATOM 2504 N N . TYR A 1 311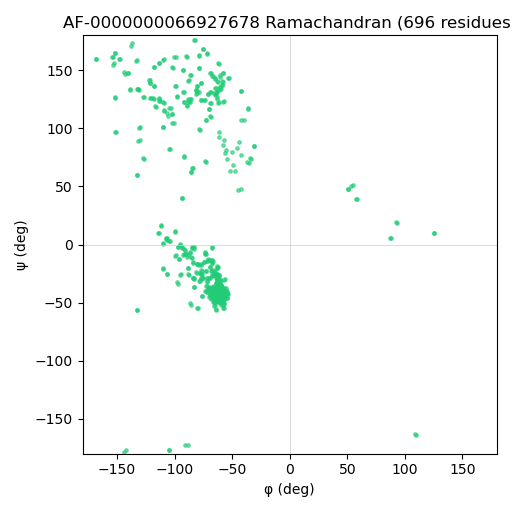 ? 4.812 22.672 25.516 1 96.31 311 TYR A N 1
ATOM 2505 C CA . TYR A 1 311 ? 5.684 21.953 24.578 1 96.31 311 TYR A CA 1
ATOM 2506 C C . TYR A 1 311 ? 7.027 21.641 25.234 1 96.31 311 TYR A C 1
ATOM 2508 O O . TYR A 1 311 ? 7.527 20.516 25.109 1 96.31 311 TYR A O 1
ATOM 2516 N N . ARG A 1 312 ? 7.57 22.625 25.844 1 95.25 312 ARG A N 1
ATOM 2517 C CA . ARG A 1 312 ? 8.859 22.453 26.5 1 95.25 312 ARG A CA 1
ATOM 2518 C C . ARG A 1 312 ? 8.797 21.359 27.562 1 95.25 312 ARG A C 1
ATOM 2520 O O . ARG A 1 312 ? 9.711 20.547 27.688 1 95.25 312 ARG A O 1
ATOM 2527 N N . GLU A 1 313 ? 7.77 21.344 28.266 1 94.81 313 GLU A N 1
ATOM 2528 C CA . GLU A 1 313 ? 7.586 20.312 29.281 1 94.81 313 GLU A CA 1
ATOM 2529 C C . GLU A 1 313 ? 7.48 18.922 28.656 1 94.81 313 GLU A C 1
ATOM 2531 O O . GLU A 1 313 ? 8.055 17.969 29.172 1 94.81 313 GLU A O 1
ATOM 2536 N N . LEU A 1 314 ? 6.777 18.844 27.594 1 94.56 314 LEU A N 1
ATOM 2537 C CA . LEU A 1 314 ? 6.523 17.578 26.938 1 94.56 314 LEU A CA 1
ATOM 2538 C C . LEU A 1 314 ? 7.805 17.016 26.328 1 94.56 314 LEU A C 1
ATOM 2540 O O . LEU A 1 314 ? 8.055 15.805 26.391 1 94.56 314 LEU A O 1
ATOM 2544 N N . ILE A 1 315 ? 8.586 17.875 25.688 1 92.06 315 ILE A N 1
ATOM 2545 C CA . ILE A 1 315 ? 9.773 17.406 24.984 1 92.06 315 ILE A CA 1
ATOM 2546 C C . ILE A 1 315 ? 10.812 16.906 25.984 1 92.06 315 ILE A C 1
ATOM 2548 O O . ILE A 1 315 ? 11.664 16.094 25.641 1 92.06 315 ILE A O 1
ATOM 2552 N N . GLU A 1 316 ? 10.688 17.391 27.172 1 89.88 316 GLU A N 1
ATOM 2553 C CA . GLU A 1 316 ? 11.602 16.953 28.219 1 89.88 316 GLU A CA 1
ATOM 2554 C C . GLU A 1 316 ? 11.125 15.656 28.859 1 89.88 316 GLU A C 1
ATOM 2556 O O . GLU A 1 316 ? 11.828 15.07 29.688 1 89.88 316 GLU A O 1
ATOM 2561 N N . THR A 1 317 ? 10.023 15.148 28.469 1 87.12 317 THR A N 1
ATOM 2562 C CA . THR A 1 317 ? 9.469 13.891 28.969 1 87.12 317 THR A CA 1
ATOM 2563 C C . THR A 1 317 ? 9.141 12.945 27.812 1 87.12 317 THR A C 1
ATOM 2565 O O . THR A 1 317 ? 7.969 12.648 27.578 1 87.12 317 THR A O 1
ATOM 2568 N N . PRO A 1 318 ? 10.047 12.398 27.219 1 81.94 318 PRO A N 1
ATOM 2569 C CA . PRO A 1 318 ? 9.836 11.602 26.016 1 81.94 318 PRO A CA 1
ATOM 2570 C C . PRO A 1 318 ? 8.969 10.367 26.266 1 81.94 318 PRO A C 1
ATOM 2572 O O . PRO A 1 318 ? 8.219 9.945 25.375 1 81.94 318 PRO A O 1
ATOM 2575 N N . ASN A 1 319 ? 8.992 9.844 27.375 1 90.25 319 ASN A N 1
ATOM 2576 C CA . ASN A 1 319 ? 8.211 8.656 27.719 1 90.25 319 ASN A CA 1
ATOM 2577 C C . ASN A 1 319 ? 6.711 8.93 27.609 1 90.25 319 ASN A C 1
ATOM 2579 O O . ASN A 1 319 ? 5.945 8.055 27.203 1 90.25 319 ASN A O 1
ATOM 2583 N N . LYS A 1 320 ? 6.352 10.133 27.953 1 89.88 320 LYS A N 1
ATOM 2584 C CA . LYS A 1 320 ? 4.945 10.508 27.875 1 89.88 320 LYS A CA 1
ATOM 2585 C C . LYS A 1 320 ? 4.457 10.5 26.422 1 89.88 320 LYS A C 1
ATOM 2587 O O . LYS A 1 320 ? 3.359 10.023 26.141 1 89.88 320 LYS A O 1
ATOM 2592 N N . ILE A 1 321 ? 5.219 11.023 25.609 1 92 321 ILE A N 1
ATOM 2593 C CA . ILE A 1 321 ? 4.875 11.07 24.188 1 92 321 ILE A CA 1
ATOM 2594 C C . ILE A 1 321 ? 4.746 9.656 23.641 1 92 321 ILE A C 1
ATOM 2596 O O . ILE A 1 321 ? 3.787 9.336 22.938 1 92 321 ILE A O 1
ATOM 2600 N N . ASN A 1 322 ? 5.652 8.781 23.969 1 92.5 322 ASN A N 1
ATOM 2601 C CA . ASN A 1 322 ? 5.633 7.395 23.516 1 92.5 322 ASN A CA 1
ATOM 2602 C C . ASN A 1 322 ? 4.395 6.656 24.031 1 92.5 322 ASN A C 1
ATOM 2604 O O . ASN A 1 322 ? 3.799 5.863 23.297 1 92.5 322 ASN A O 1
ATOM 2608 N N . ASP A 1 323 ? 4.105 6.918 25.219 1 94.88 323 ASP A N 1
ATOM 2609 C CA . ASP A 1 323 ? 2.922 6.293 25.797 1 94.88 323 ASP A CA 1
ATOM 2610 C C . ASP A 1 323 ? 1.656 6.703 25.047 1 94.88 323 ASP A C 1
ATOM 2612 O O . ASP A 1 323 ? 0.78 5.875 24.797 1 94.88 323 ASP A O 1
ATOM 2616 N N . VAL A 1 324 ? 1.612 7.957 24.734 1 94.38 324 VAL A N 1
ATOM 2617 C CA . VAL A 1 324 ? 0.456 8.492 24.031 1 94.38 324 VAL A CA 1
ATOM 2618 C C . VAL A 1 324 ? 0.331 7.812 22.672 1 94.38 324 VAL A C 1
ATOM 2620 O O . VAL A 1 324 ? -0.755 7.375 22.281 1 94.38 324 VAL A O 1
ATOM 2623 N N . ILE A 1 325 ? 1.409 7.66 22.047 1 93.44 325 ILE A N 1
ATOM 2624 C CA . ILE A 1 325 ? 1.419 7.098 20.703 1 93.44 325 ILE A CA 1
ATOM 2625 C C . ILE A 1 325 ? 1.056 5.617 20.766 1 93.44 325 ILE A C 1
ATOM 2627 O O . ILE A 1 325 ? 0.262 5.137 19.953 1 93.44 325 ILE A O 1
ATOM 2631 N N . GLU A 1 326 ? 1.631 4.93 21.688 1 95.62 326 GLU A N 1
ATOM 2632 C CA . GLU A 1 326 ? 1.363 3.502 21.828 1 95.62 326 GLU A CA 1
ATOM 2633 C C . GLU A 1 326 ? -0.104 3.248 22.156 1 95.62 326 GLU A C 1
ATOM 2635 O O . GLU A 1 326 ? -0.737 2.371 21.562 1 95.62 326 GLU A O 1
ATOM 2640 N N . ASN A 1 327 ? -0.579 4.008 23.094 1 97.44 327 ASN A N 1
ATOM 2641 C CA . ASN A 1 327 ? -1.98 3.871 23.469 1 97.44 327 ASN A CA 1
ATOM 2642 C C . ASN A 1 327 ? -2.912 4.246 22.312 1 97.44 327 ASN A C 1
ATOM 2644 O O . ASN A 1 327 ? -3.9 3.553 22.062 1 97.44 327 ASN A O 1
ATOM 2648 N N . GLY A 1 328 ? -2.604 5.352 21.672 1 98.19 328 GLY A N 1
ATOM 2649 C CA . GLY A 1 328 ? -3.395 5.785 20.531 1 98.19 328 GLY A CA 1
ATOM 2650 C C . GLY A 1 328 ? -3.406 4.777 19.391 1 98.19 328 GLY A C 1
ATOM 2651 O O . GLY A 1 328 ? -4.461 4.496 18.812 1 98.19 328 GLY A O 1
ATOM 2652 N N . SER A 1 329 ? -2.264 4.219 19.141 1 97.88 329 SER A N 1
ATOM 2653 C CA . SER A 1 329 ? -2.143 3.242 18.062 1 97.88 329 SER A CA 1
ATOM 2654 C C . SER A 1 329 ? -2.916 1.967 18.375 1 97.88 329 SER A C 1
ATOM 2656 O O . SER A 1 329 ? -3.479 1.334 17.484 1 97.88 329 SER A O 1
ATOM 2658 N N . SER A 1 330 ? -2.848 1.57 19.594 1 98.25 330 SER A N 1
ATOM 2659 C CA . SER A 1 330 ? -3.602 0.396 20.016 1 98.25 330 SER A CA 1
ATOM 2660 C C . SER A 1 330 ? -5.102 0.603 19.828 1 98.25 330 SER A C 1
ATOM 2662 O O . SER A 1 330 ? -5.785 -0.254 19.266 1 98.25 330 SER A O 1
ATOM 2664 N N . LYS A 1 331 ? -5.594 1.766 20.25 1 98.5 331 LYS A N 1
ATOM 2665 C CA . LYS A 1 331 ? -7.016 2.08 20.125 1 98.5 331 LYS A CA 1
ATOM 2666 C C . LYS A 1 331 ? -7.422 2.191 18.656 1 98.5 331 LYS A C 1
ATOM 2668 O O . LYS A 1 331 ? -8.43 1.612 18.234 1 98.5 331 LYS A O 1
ATOM 2673 N N . ALA A 1 332 ? -6.656 2.893 17.906 1 98.81 332 ALA A N 1
ATOM 2674 C CA . ALA A 1 332 ? -6.938 3.059 16.484 1 98.81 332 ALA A CA 1
ATOM 2675 C C . ALA A 1 332 ? -6.852 1.725 15.742 1 98.81 332 ALA A C 1
ATOM 2677 O O . ALA A 1 332 ? -7.684 1.427 14.883 1 98.81 332 ALA A O 1
ATOM 2678 N N . GLY A 1 333 ? -5.805 0.955 16.094 1 98.69 333 GLY A N 1
ATOM 2679 C CA . GLY A 1 333 ? -5.586 -0.336 15.469 1 98.69 333 GLY A CA 1
ATOM 2680 C C . GLY A 1 333 ? -6.75 -1.294 15.648 1 98.69 333 GLY A C 1
ATOM 2681 O O . GLY A 1 333 ? -7.086 -2.047 14.734 1 98.69 333 GLY A O 1
ATOM 2682 N N . LYS A 1 334 ? -7.316 -1.296 16.828 1 98.56 334 LYS A N 1
ATOM 2683 C CA . LYS A 1 334 ? -8.453 -2.162 17.094 1 98.56 334 LYS A CA 1
ATOM 2684 C C . LYS A 1 334 ? -9.617 -1.856 16.156 1 98.56 334 LYS A C 1
ATOM 2686 O O . LYS A 1 334 ? -10.211 -2.768 15.578 1 98.56 334 LYS A O 1
ATOM 2691 N N . VAL A 1 335 ? -9.906 -0.582 15.992 1 98.62 335 VAL A N 1
ATOM 2692 C CA . VAL A 1 335 ? -11 -0.164 15.125 1 98.62 335 VAL A CA 1
ATOM 2693 C C . VAL A 1 335 ? -10.656 -0.47 13.664 1 98.62 335 VAL A C 1
ATOM 2695 O O . VAL A 1 335 ? -11.469 -1.032 12.93 1 98.62 335 VAL A O 1
ATOM 2698 N N . ALA A 1 336 ? -9.438 -0.122 13.273 1 98.88 336 ALA A N 1
ATOM 2699 C CA . ALA A 1 336 ? -8.977 -0.317 11.898 1 98.88 336 ALA A CA 1
ATOM 2700 C C . ALA A 1 336 ? -8.984 -1.796 11.523 1 98.88 336 ALA A C 1
ATOM 2702 O O . ALA A 1 336 ? -9.383 -2.16 10.414 1 98.88 336 ALA A O 1
ATOM 2703 N N . SER A 1 337 ? -8.539 -2.648 12.414 1 98.69 337 SER A N 1
ATOM 2704 C CA . SER A 1 337 ? -8.461 -4.082 12.148 1 98.69 337 SER A CA 1
ATOM 2705 C C . SER A 1 337 ? -9.844 -4.684 11.938 1 98.69 337 SER A C 1
ATOM 2707 O O . SER A 1 337 ? -10.023 -5.562 11.094 1 98.69 337 SER A O 1
ATOM 2709 N N . GLU A 1 338 ? -10.766 -4.246 12.719 1 98.62 338 GLU A N 1
ATOM 2710 C CA . GLU A 1 338 ? -12.133 -4.727 12.562 1 98.62 338 GLU A CA 1
ATOM 2711 C C . GLU A 1 338 ? -12.695 -4.34 11.195 1 98.62 338 GLU A C 1
ATOM 2713 O O . GLU A 1 338 ? -13.305 -5.168 10.508 1 98.62 338 GLU A O 1
ATOM 2718 N N . THR A 1 339 ? -12.508 -3.102 10.836 1 98.75 339 THR A N 1
ATOM 2719 C CA . THR A 1 339 ? -13.008 -2.623 9.555 1 98.75 339 THR A CA 1
ATOM 2720 C C . THR A 1 339 ? -12.352 -3.383 8.406 1 98.75 339 THR A C 1
ATOM 2722 O O . THR A 1 339 ? -13.031 -3.842 7.484 1 98.75 339 THR A O 1
ATOM 2725 N N . LEU A 1 340 ? -11.008 -3.5 8.453 1 98.81 340 LEU A N 1
ATOM 2726 C CA . LEU A 1 340 ? -10.312 -4.195 7.375 1 98.81 340 LEU A CA 1
ATOM 2727 C C . LEU A 1 340 ? -10.781 -5.641 7.273 1 98.81 340 LEU A C 1
ATOM 2729 O O . LEU A 1 340 ? -10.914 -6.18 6.172 1 98.81 340 LEU A O 1
ATOM 2733 N N . LYS A 1 341 ? -10.953 -6.281 8.422 1 98.5 341 LYS A N 1
ATOM 2734 C CA . LYS A 1 341 ? -11.461 -7.648 8.422 1 98.5 341 LYS A CA 1
ATOM 2735 C C . LYS A 1 341 ? -12.805 -7.734 7.703 1 98.5 341 LYS A C 1
ATOM 2737 O O . LYS A 1 341 ? -13.023 -8.648 6.906 1 98.5 341 LYS A O 1
ATOM 2742 N N . GLU A 1 342 ? -13.664 -6.805 7.977 1 98.5 342 GLU A N 1
ATOM 2743 C CA . GLU A 1 342 ? -14.961 -6.77 7.312 1 98.5 342 GLU A CA 1
ATOM 2744 C C . GLU A 1 342 ? -14.805 -6.562 5.809 1 98.5 342 GLU A C 1
ATOM 2746 O O . GLU A 1 342 ? -15.477 -7.223 5.012 1 98.5 342 GLU A O 1
ATOM 2751 N N . VAL A 1 343 ? -13.945 -5.664 5.438 1 98.56 343 VAL A N 1
ATOM 2752 C CA . VAL A 1 343 ? -13.703 -5.375 4.027 1 98.56 343 VAL A CA 1
ATOM 2753 C C . VAL A 1 343 ? -13.18 -6.625 3.326 1 98.56 343 VAL A C 1
ATOM 2755 O O . VAL A 1 343 ? -13.656 -6.992 2.25 1 98.56 343 VAL A O 1
ATOM 2758 N N . LYS A 1 344 ? -12.211 -7.297 3.93 1 98.25 344 LYS A N 1
ATOM 2759 C CA . LYS A 1 344 ? -11.633 -8.508 3.359 1 98.25 344 LYS A CA 1
ATOM 2760 C C . LYS A 1 344 ? -12.688 -9.594 3.18 1 98.25 344 LYS A C 1
ATOM 2762 O O . LYS A 1 344 ? -12.664 -10.344 2.199 1 98.25 344 LYS A O 1
ATOM 2767 N N . LYS A 1 345 ? -13.562 -9.68 4.141 1 97.56 345 LYS A N 1
ATOM 2768 C CA . LYS A 1 345 ? -14.664 -10.633 4.023 1 97.56 345 LYS A CA 1
ATOM 2769 C C . LYS A 1 345 ? -15.555 -10.297 2.832 1 97.56 345 LYS A C 1
ATOM 2771 O O . LYS A 1 345 ? -15.938 -11.188 2.068 1 97.56 345 LYS A O 1
ATOM 2776 N N . LEU A 1 346 ? -15.859 -9.055 2.656 1 97.75 346 LEU A N 1
ATOM 2777 C CA . LEU A 1 346 ? -16.766 -8.594 1.606 1 97.75 346 LEU A CA 1
ATOM 2778 C C . LEU A 1 346 ? -16.172 -8.844 0.227 1 97.75 346 LEU A C 1
ATOM 2780 O O . LEU A 1 346 ? -16.906 -9.039 -0.746 1 97.75 346 LEU A O 1
ATOM 2784 N N . ILE A 1 347 ? -14.82 -8.906 0.135 1 97.44 347 ILE A N 1
ATOM 2785 C CA . ILE A 1 347 ? -14.227 -9.055 -1.189 1 97.44 347 ILE A CA 1
ATOM 2786 C C . ILE A 1 347 ? -13.625 -10.445 -1.336 1 97.44 347 ILE A C 1
ATOM 2788 O O . ILE A 1 347 ? -12.914 -10.727 -2.307 1 97.44 347 ILE A O 1
ATOM 2792 N N . GLY A 1 348 ? -13.734 -11.258 -0.33 1 96.81 348 GLY A N 1
ATOM 2793 C CA . GLY A 1 348 ? -13.461 -12.68 -0.455 1 96.81 348 GLY A CA 1
ATOM 2794 C C . GLY A 1 348 ? -12.031 -13.047 -0.109 1 96.81 348 GLY A C 1
ATOM 2795 O O . GLY A 1 348 ? -11.531 -14.094 -0.521 1 96.81 348 GLY A O 1
ATOM 2796 N N . LEU A 1 349 ? -11.344 -12.148 0.611 1 96.69 349 LEU A N 1
ATOM 2797 C CA . LEU A 1 349 ? -9.984 -12.469 1.024 1 96.69 349 LEU A CA 1
ATOM 2798 C C . LEU A 1 349 ? -9.984 -13.305 2.301 1 96.69 349 LEU A C 1
ATOM 2800 O O . LEU A 1 349 ? -8.953 -13.859 2.689 1 96.69 349 LEU A O 1
ATOM 2804 N N . ILE A 1 350 ? -11.047 -13.383 3.023 1 91.31 350 ILE A N 1
ATOM 2805 C CA . ILE A 1 350 ? -11.234 -14.242 4.188 1 91.31 350 ILE A CA 1
ATOM 2806 C C . ILE A 1 350 ? -12.609 -14.898 4.133 1 91.31 350 ILE A C 1
ATOM 2808 O O . ILE A 1 350 ? -13.531 -14.367 3.508 1 91.31 350 ILE A O 1
ATOM 2812 N N . MET B 1 1 ? 60.219 -28.188 25.422 1 26.81 1 MET B N 1
ATOM 2813 C CA . MET B 1 1 ? 59.5 -28.109 24.156 1 26.81 1 MET B CA 1
ATOM 2814 C C . MET B 1 1 ? 58 -28.188 24.375 1 26.81 1 MET B C 1
ATOM 2816 O O . MET B 1 1 ? 57.438 -29.281 24.578 1 26.81 1 MET B O 1
ATOM 2820 N N . LYS B 1 2 ? 57.344 -27.125 25.156 1 33.25 2 LYS B N 1
ATOM 2821 C CA . LYS B 1 2 ? 55.938 -27.047 25.547 1 33.25 2 LYS B CA 1
ATOM 2822 C C . LYS B 1 2 ? 55.031 -26.984 24.328 1 33.25 2 LYS B C 1
ATOM 2824 O O . LYS B 1 2 ? 55.188 -26.094 23.484 1 33.25 2 LYS B O 1
ATOM 2829 N N . PHE B 1 3 ? 54.469 -28.188 23.906 1 31.89 3 PHE B N 1
ATOM 2830 C CA . PHE B 1 3 ? 53.5 -28.391 22.828 1 31.89 3 PHE B CA 1
ATOM 2831 C C . PHE B 1 3 ? 52.25 -27.531 23.062 1 31.89 3 PHE B C 1
ATOM 2833 O O . PHE B 1 3 ? 51.531 -27.734 24.047 1 31.89 3 PHE B O 1
ATOM 2840 N N . SER B 1 4 ? 52.281 -26.266 22.766 1 34.94 4 SER B N 1
ATOM 2841 C CA . SER B 1 4 ? 51.125 -25.375 22.812 1 34.94 4 SER B CA 1
ATOM 2842 C C . SER B 1 4 ? 50 -25.875 21.922 1 34.94 4 SER B C 1
ATOM 2844 O O . SER B 1 4 ? 50.219 -26.109 20.719 1 34.94 4 SER B O 1
ATOM 2846 N N . LEU B 1 5 ? 49.031 -26.719 22.359 1 26.83 5 LEU B N 1
ATOM 2847 C CA . LEU B 1 5 ? 47.781 -27.141 21.719 1 26.83 5 LEU B CA 1
ATOM 2848 C C . LEU B 1 5 ? 46.969 -25.938 21.266 1 26.83 5 LEU B C 1
ATOM 2850 O O . LEU B 1 5 ? 46.375 -25.234 22.094 1 26.83 5 LEU B O 1
ATOM 2854 N N . ARG B 1 6 ? 47.469 -25.125 20.328 1 30.62 6 ARG B N 1
ATOM 2855 C CA . ARG B 1 6 ? 46.562 -24.188 19.688 1 30.62 6 ARG B CA 1
ATOM 2856 C C . ARG B 1 6 ? 45.312 -24.891 19.188 1 30.62 6 ARG B C 1
ATOM 2858 O O . ARG B 1 6 ? 45.375 -25.766 18.328 1 30.62 6 ARG B O 1
ATOM 2865 N N . LYS B 1 7 ? 44.375 -25.141 20.125 1 32.97 7 LYS B N 1
ATOM 2866 C CA . LYS B 1 7 ? 43.031 -25.609 19.734 1 32.97 7 LYS B CA 1
ATOM 2867 C C . LYS B 1 7 ? 42.5 -24.812 18.547 1 32.97 7 LYS B C 1
ATOM 2869 O O . LYS B 1 7 ? 42.344 -23.594 18.625 1 32.97 7 LYS B O 1
ATOM 2874 N N . LEU B 1 8 ? 42.781 -25.203 17.328 1 36.03 8 LEU B N 1
ATOM 2875 C CA . LEU B 1 8 ? 42.062 -24.766 16.109 1 36.03 8 LEU B CA 1
ATOM 2876 C C . LEU B 1 8 ? 40.562 -24.734 16.328 1 36.03 8 LEU B C 1
ATOM 2878 O O . LEU B 1 8 ? 39.906 -25.781 16.375 1 36.03 8 LEU B O 1
ATOM 2882 N N . SER B 1 9 ? 40.094 -24.156 17.406 1 36.59 9 SER B N 1
ATOM 2883 C CA . SER B 1 9 ? 38.656 -23.953 17.406 1 36.59 9 SER B CA 1
ATOM 2884 C C . SER B 1 9 ? 38.156 -23.344 16.094 1 36.59 9 SER B C 1
ATOM 2886 O O . SER B 1 9 ? 38.469 -22.203 15.789 1 36.59 9 SER B O 1
ATOM 2888 N N . SER B 1 10 ? 38.344 -24.125 15.016 1 39.81 10 SER B N 1
ATOM 2889 C CA . SER B 1 10 ? 37.625 -23.781 13.789 1 39.81 10 SER B CA 1
ATOM 2890 C C . SER B 1 10 ? 36.25 -23.188 14.109 1 39.81 10 SER B C 1
ATOM 2892 O O . SER B 1 10 ? 35.406 -23.859 14.695 1 39.81 10 SER B O 1
ATOM 2894 N N . ILE B 1 11 ? 36.156 -22.047 14.562 1 41.19 11 ILE B N 1
ATOM 2895 C CA . ILE B 1 11 ? 34.906 -21.281 14.625 1 41.19 11 ILE B CA 1
ATOM 2896 C C . ILE B 1 11 ? 34.062 -21.594 13.398 1 41.19 11 ILE B C 1
ATOM 2898 O O . ILE B 1 11 ? 34.438 -21.281 12.266 1 41.19 11 ILE B O 1
ATOM 2902 N N . LEU B 1 12 ? 33.469 -22.75 13.203 1 38.25 12 LEU B N 1
ATOM 2903 C CA . LEU B 1 12 ? 32.469 -23.125 12.203 1 38.25 12 LEU B CA 1
ATOM 2904 C C . LEU B 1 12 ? 31.594 -21.922 11.852 1 38.25 12 LEU B C 1
ATOM 2906 O O . LEU B 1 12 ? 30.906 -21.391 12.719 1 38.25 12 LEU B O 1
ATOM 2910 N N . LYS B 1 13 ? 31.984 -21.141 11.016 1 47.94 13 LYS B N 1
ATOM 2911 C CA . LYS B 1 13 ? 31.141 -20.094 10.445 1 47.94 13 LYS B CA 1
ATOM 2912 C C . LYS B 1 13 ? 29.734 -20.594 10.195 1 47.94 13 LYS B C 1
ATOM 2914 O O . LYS B 1 13 ? 29.531 -21.625 9.57 1 47.94 13 LYS B O 1
ATOM 2919 N N . PRO B 1 14 ? 28.75 -20.188 10.992 1 56.16 14 PRO B N 1
ATOM 2920 C CA . PRO B 1 14 ? 27.375 -20.609 10.766 1 56.16 14 PRO B CA 1
ATOM 2921 C C . PRO B 1 14 ? 27.031 -20.719 9.281 1 56.16 14 PRO B C 1
ATOM 2923 O O . PRO B 1 14 ? 27.547 -19.953 8.461 1 56.16 14 PRO B O 1
ATOM 2926 N N . LEU B 1 15 ? 26.688 -21.938 8.727 1 59.25 15 LEU B N 1
ATOM 2927 C CA . LEU B 1 15 ? 26.281 -22.156 7.348 1 59.25 15 LEU B CA 1
ATOM 2928 C C . LEU B 1 15 ? 25.312 -21.062 6.891 1 59.25 15 LEU B C 1
ATOM 2930 O O . LEU B 1 15 ? 24.438 -20.641 7.66 1 59.25 15 LEU B O 1
ATOM 2934 N N . PRO B 1 16 ? 25.625 -20.547 5.746 1 77.06 16 PRO B N 1
ATOM 2935 C CA . PRO B 1 16 ? 24.766 -19.484 5.238 1 77.06 16 PRO B CA 1
ATOM 2936 C C . PRO B 1 16 ? 23.312 -19.906 5.105 1 77.06 16 PRO B C 1
ATOM 2938 O O . PRO B 1 16 ? 23.016 -21.062 4.805 1 77.06 16 PRO B O 1
ATOM 2941 N N . LEU B 1 17 ? 22.375 -19.25 5.707 1 89.81 17 LEU B N 1
ATOM 2942 C CA . LEU B 1 17 ? 20.938 -19.469 5.602 1 89.81 17 LEU B CA 1
ATOM 2943 C C . LEU B 1 17 ? 20.422 -19.047 4.234 1 89.81 17 LEU B C 1
ATOM 2945 O O . LEU B 1 17 ? 20.672 -17.922 3.793 1 89.81 17 LEU B O 1
ATOM 2949 N N . GLU B 1 18 ? 19.891 -20.078 3.477 1 94.81 18 GLU B N 1
ATOM 2950 C CA . GLU B 1 18 ? 19.203 -19.781 2.225 1 94.81 18 GLU B CA 1
ATOM 2951 C C . GLU B 1 18 ? 17.719 -19.531 2.455 1 94.81 18 GLU B C 1
ATOM 2953 O O . GLU B 1 18 ? 17.016 -20.375 3 1 94.81 18 GLU B O 1
ATOM 2958 N N . VAL B 1 19 ? 17.297 -18.375 2.115 1 97.5 19 VAL B N 1
ATOM 2959 C CA . VAL B 1 19 ? 15.898 -18.016 2.252 1 97.5 19 VAL B CA 1
ATOM 2960 C C . VAL B 1 19 ? 15.25 -17.906 0.872 1 97.5 19 VAL B C 1
ATOM 2962 O O . VAL B 1 19 ? 15.641 -17.062 0.065 1 97.5 19 VAL B O 1
ATOM 2965 N N . TYR B 1 20 ? 14.297 -18.812 0.607 1 97.12 20 TYR B N 1
ATOM 2966 C CA . TYR B 1 20 ? 13.578 -18.812 -0.662 1 97.12 20 TYR B CA 1
ATOM 2967 C C . TYR B 1 20 ? 12.219 -18.125 -0.52 1 97.12 20 TYR B C 1
ATOM 2969 O O . TYR B 1 20 ? 11.523 -18.328 0.48 1 97.12 20 TYR B O 1
ATOM 2977 N N . PHE B 1 21 ? 11.891 -17.297 -1.495 1 98.31 21 PHE B N 1
ATOM 2978 C CA . PHE B 1 21 ? 10.547 -16.719 -1.558 1 98.31 21 PHE B CA 1
ATOM 2979 C C . PHE B 1 21 ? 9.977 -16.844 -2.963 1 98.31 21 PHE B C 1
ATOM 2981 O O . PHE B 1 21 ? 10.648 -16.547 -3.947 1 98.31 21 PHE B O 1
ATOM 2988 N N . THR B 1 22 ? 8.789 -17.266 -3.025 1 96.88 22 THR B N 1
ATOM 2989 C CA . THR B 1 22 ? 8.047 -17.266 -4.281 1 96.88 22 THR B CA 1
ATOM 2990 C C . THR B 1 22 ? 6.543 -17.172 -4.023 1 96.88 22 THR B C 1
ATOM 2992 O O . THR B 1 22 ? 6.086 -17.391 -2.9 1 96.88 22 THR B O 1
ATOM 2995 N N . GLY B 1 23 ? 5.836 -16.672 -4.957 1 95.94 23 GLY B N 1
ATOM 2996 C CA . GLY B 1 23 ? 4.398 -16.5 -4.824 1 95.94 23 GLY B CA 1
ATOM 2997 C C . GLY B 1 23 ? 3.621 -17 -6.027 1 95.94 23 GLY B C 1
ATOM 2998 O O . GLY B 1 23 ? 4.18 -17.141 -7.117 1 95.94 23 GLY B O 1
ATOM 2999 N N . ILE B 1 24 ? 2.381 -17.281 -5.84 1 95.25 24 ILE B N 1
ATOM 3000 C CA . ILE B 1 24 ? 1.482 -17.719 -6.906 1 95.25 24 ILE B CA 1
ATOM 3001 C C . ILE B 1 24 ? 0.121 -17.047 -6.738 1 95.25 24 ILE B C 1
ATOM 3003 O O . ILE B 1 24 ? -0.405 -16.969 -5.625 1 95.25 24 ILE B O 1
ATOM 3007 N N . GLN B 1 25 ? -0.428 -16.516 -7.777 1 95.5 25 GLN B N 1
ATOM 3008 C CA . GLN B 1 25 ? -1.734 -15.875 -7.73 1 95.5 25 GLN B CA 1
ATOM 3009 C C . GLN B 1 25 ? -2.859 -16.906 -7.707 1 95.5 25 GLN B C 1
ATOM 3011 O O . GLN B 1 25 ? -2.809 -17.906 -8.422 1 95.5 25 GLN B O 1
ATOM 3016 N N . PRO B 1 26 ? -3.857 -16.656 -6.918 1 95.62 26 PRO B N 1
ATOM 3017 C CA . PRO B 1 26 ? -5.004 -17.562 -6.867 1 95.62 26 PRO B CA 1
ATOM 3018 C C . PRO B 1 26 ? -6.043 -17.266 -7.941 1 95.62 26 PRO B C 1
ATOM 3020 O O . PRO B 1 26 ? -7.184 -16.922 -7.625 1 95.62 26 PRO B O 1
ATOM 3023 N N . THR B 1 27 ? -5.742 -17.359 -9.195 1 86.19 27 THR B N 1
ATOM 3024 C CA . THR B 1 27 ? -6.641 -17.047 -10.305 1 86.19 27 THR B CA 1
ATOM 3025 C C . THR B 1 27 ? -7.355 -18.297 -10.789 1 86.19 27 THR B C 1
ATOM 3027 O O . THR B 1 27 ? -7.562 -18.484 -11.992 1 86.19 27 THR B O 1
ATOM 3030 N N . GLY B 1 28 ? -7.777 -19.172 -9.898 1 80.69 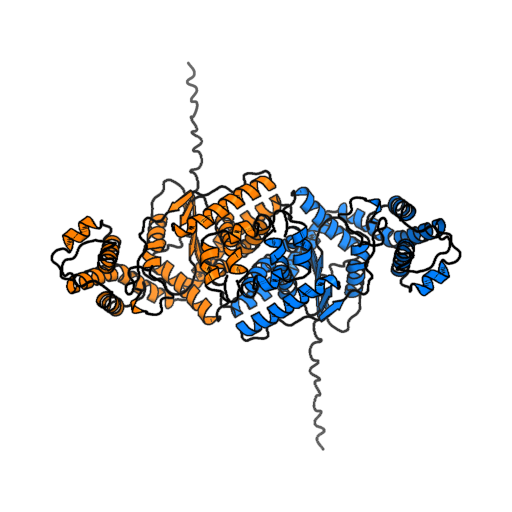28 GLY B N 1
ATOM 3031 C CA . GLY B 1 28 ? -8.484 -20.391 -10.289 1 80.69 28 GLY B CA 1
ATOM 3032 C C . GLY B 1 28 ? -7.66 -21.641 -10.078 1 80.69 28 GLY B C 1
ATOM 3033 O O . GLY B 1 28 ? -6.648 -21.625 -9.375 1 80.69 28 GLY B O 1
ATOM 3034 N N . LYS B 1 29 ? -8.086 -22.719 -10.695 1 86 29 LYS B N 1
ATOM 3035 C CA . LYS B 1 29 ? -7.379 -23.984 -10.555 1 86 29 LYS B CA 1
ATOM 3036 C C . LYS B 1 29 ? -6.156 -24.047 -11.469 1 86 29 LYS B C 1
ATOM 3038 O O . LYS B 1 29 ? -6.219 -23.625 -12.625 1 86 29 LYS B O 1
ATOM 3043 N N . PRO B 1 30 ? -5.09 -24.531 -10.922 1 92.62 30 PRO B N 1
ATOM 3044 C CA . PRO B 1 30 ? -3.879 -24.609 -11.742 1 92.62 30 PRO B CA 1
ATOM 3045 C C . PRO B 1 30 ? -4.035 -25.531 -12.945 1 92.62 30 PRO B C 1
ATOM 3047 O O . PRO B 1 30 ? -4.707 -26.562 -12.852 1 92.62 30 PRO B O 1
ATOM 3050 N N . HIS B 1 31 ? -3.504 -25.109 -14.008 1 93.44 31 HIS B N 1
ATOM 3051 C CA . HIS B 1 31 ? -3.389 -25.984 -15.172 1 93.44 31 HIS B CA 1
ATOM 3052 C C . HIS B 1 31 ? -1.958 -26.484 -15.352 1 93.44 31 HIS B C 1
ATOM 3054 O O . HIS B 1 31 ? -1.084 -26.172 -14.539 1 93.44 31 HIS B O 1
ATOM 3060 N N . LEU B 1 32 ? -1.707 -27.219 -16.391 1 93.69 32 LEU B N 1
ATOM 3061 C CA . LEU B 1 32 ? -0.41 -27.844 -16.609 1 93.69 32 LEU B CA 1
ATOM 3062 C C . LEU B 1 32 ? 0.689 -26.797 -16.75 1 93.69 32 LEU B C 1
ATOM 3064 O O . LEU B 1 32 ? 1.835 -27.047 -16.359 1 93.69 32 LEU B O 1
ATOM 3068 N N . GLY B 1 33 ? 0.318 -25.672 -17.312 1 89.44 33 GLY B N 1
ATOM 3069 C CA . GLY B 1 33 ? 1.295 -24.594 -17.391 1 89.44 33 GLY B CA 1
ATOM 3070 C C . GLY B 1 33 ? 1.829 -24.188 -16.031 1 89.44 33 GLY B C 1
ATOM 3071 O O . GLY B 1 33 ? 3.039 -24.016 -15.852 1 89.44 33 GLY B O 1
ATOM 3072 N N . ASN B 1 34 ? 0.973 -24.047 -15.008 1 90.19 34 ASN B N 1
ATOM 3073 C CA . ASN B 1 34 ? 1.377 -23.734 -13.648 1 90.19 34 ASN B CA 1
ATOM 3074 C C . ASN B 1 34 ? 2.16 -24.875 -13.008 1 90.19 34 ASN B C 1
ATOM 3076 O O . ASN B 1 34 ? 3.148 -24.641 -12.312 1 90.19 34 ASN B O 1
ATOM 3080 N N . TYR B 1 35 ? 1.637 -26.016 -13.266 1 92.62 35 TYR B N 1
ATOM 3081 C CA . TYR B 1 35 ? 2.197 -27.188 -12.617 1 92.62 35 TYR B CA 1
ATOM 3082 C C . TYR B 1 35 ? 3.629 -27.438 -13.078 1 92.62 35 TYR B C 1
ATOM 3084 O O . TYR B 1 35 ? 4.543 -27.547 -12.25 1 92.62 35 TYR B O 1
ATOM 3092 N N . LEU B 1 36 ? 3.807 -27.484 -14.352 1 90.69 36 LEU B N 1
ATOM 3093 C CA . LEU B 1 36 ? 5.121 -27.781 -14.906 1 90.69 36 LEU B CA 1
ATOM 3094 C C . LEU B 1 36 ? 6.031 -26.562 -14.836 1 90.69 36 LEU B C 1
ATOM 3096 O O . LEU B 1 36 ? 7.25 -26.703 -14.695 1 90.69 36 LEU B O 1
ATOM 3100 N N . GLY B 1 37 ? 5.465 -25.391 -14.891 1 86.62 37 GLY B N 1
ATOM 3101 C CA . GLY B 1 37 ? 6.242 -24.172 -14.93 1 86.62 37 GLY B CA 1
ATOM 3102 C C . GLY B 1 37 ? 6.676 -23.688 -13.555 1 86.62 37 GLY B C 1
ATOM 3103 O O . GLY B 1 37 ? 7.715 -23.031 -13.422 1 86.62 37 GLY B O 1
ATOM 3104 N N . PHE B 1 38 ? 5.887 -24.016 -12.602 1 89.06 38 PHE B N 1
ATOM 3105 C CA . PHE B 1 38 ? 6.156 -23.422 -11.289 1 89.06 38 PHE B CA 1
ATOM 3106 C C . PHE B 1 38 ? 6.117 -24.484 -10.203 1 89.06 38 PHE B C 1
ATOM 3108 O O . PHE B 1 38 ? 7.105 -24.703 -9.492 1 89.06 38 PHE B O 1
ATOM 3115 N N . ILE B 1 39 ? 5.055 -25.203 -10.055 1 92.94 39 ILE B N 1
ATOM 3116 C CA . ILE B 1 39 ? 4.789 -26.031 -8.891 1 92.94 39 ILE B CA 1
ATOM 3117 C C . ILE B 1 39 ? 5.805 -27.172 -8.836 1 92.94 39 ILE B C 1
ATOM 3119 O O . ILE B 1 39 ? 6.406 -27.422 -7.785 1 92.94 39 ILE B O 1
ATOM 3123 N N . LYS B 1 40 ? 5.992 -27.859 -9.914 1 90.62 40 LYS B N 1
ATOM 3124 C CA . LYS B 1 40 ? 6.918 -28.984 -9.961 1 90.62 40 LYS B CA 1
ATOM 3125 C C . LYS B 1 40 ? 8.336 -28.547 -9.594 1 90.62 40 LYS B C 1
ATOM 3127 O O . LYS B 1 40 ? 9.031 -29.234 -8.844 1 90.62 40 LYS B O 1
ATOM 3132 N N . ASN B 1 41 ? 8.727 -27.453 -10.164 1 89.38 41 ASN B N 1
ATOM 3133 C CA . ASN B 1 41 ? 10.047 -26.906 -9.844 1 89.38 41 ASN B CA 1
ATOM 3134 C C . ASN B 1 41 ? 10.148 -26.516 -8.375 1 89.38 41 ASN B C 1
ATOM 3136 O O . ASN B 1 41 ? 11.188 -26.734 -7.742 1 89.38 41 ASN B O 1
ATOM 3140 N N . PHE B 1 42 ? 9.164 -25.969 -7.848 1 93.44 42 PHE B N 1
ATOM 3141 C CA . PHE B 1 42 ? 9.133 -25.594 -6.438 1 93.44 42 PHE B CA 1
ATOM 3142 C C . PHE B 1 42 ? 9.32 -26.828 -5.551 1 93.44 42 PHE B C 1
ATOM 3144 O O . PHE B 1 42 ? 10.094 -26.781 -4.586 1 93.44 42 PHE B O 1
ATOM 3151 N N . ILE B 1 43 ? 8.562 -27.828 -5.875 1 94.69 43 ILE B N 1
ATOM 3152 C CA . ILE B 1 43 ? 8.641 -29.062 -5.086 1 94.69 43 ILE B CA 1
ATOM 3153 C C . ILE B 1 43 ? 10.062 -29.609 -5.125 1 94.69 43 ILE B C 1
ATOM 3155 O O . ILE B 1 43 ? 10.562 -30.125 -4.125 1 94.69 43 ILE B O 1
ATOM 3159 N N . ARG B 1 44 ? 10.648 -29.516 -6.281 1 91.62 44 ARG B N 1
ATOM 3160 C CA . ARG B 1 44 ? 12.039 -29.938 -6.398 1 91.62 44 ARG B CA 1
ATOM 3161 C C . ARG B 1 44 ? 12.938 -29.141 -5.457 1 91.62 44 ARG B C 1
ATOM 3163 O O . ARG B 1 44 ? 13.742 -29.719 -4.727 1 91.62 44 ARG B O 1
ATOM 3170 N N . ILE B 1 45 ? 12.789 -27.859 -5.438 1 92.94 45 ILE B N 1
ATOM 3171 C CA . ILE B 1 45 ? 13.57 -26.984 -4.578 1 92.94 45 ILE B CA 1
ATOM 3172 C C . ILE B 1 45 ? 13.312 -27.328 -3.113 1 92.94 45 ILE B C 1
ATOM 3174 O O . ILE B 1 45 ? 14.25 -27.438 -2.32 1 92.94 45 ILE B O 1
ATOM 3178 N N . GLN B 1 46 ? 12.094 -27.5 -2.766 1 96 46 GLN B N 1
ATOM 3179 C CA . GLN B 1 46 ? 11.695 -27.828 -1.405 1 96 46 GLN B CA 1
ATOM 3180 C C . GLN B 1 46 ? 12.375 -29.109 -0.93 1 96 46 GLN B C 1
ATOM 3182 O O . GLN B 1 46 ? 12.812 -29.188 0.219 1 96 46 GLN B O 1
ATOM 3187 N N . ASN B 1 47 ? 12.523 -30.062 -1.825 1 95 47 ASN B N 1
ATOM 3188 C CA . ASN B 1 47 ? 12.961 -31.391 -1.415 1 95 47 ASN B CA 1
ATOM 3189 C C . ASN B 1 47 ? 14.461 -31.594 -1.654 1 95 47 ASN B C 1
ATOM 3191 O O . ASN B 1 47 ? 15.023 -32.625 -1.254 1 95 47 ASN B O 1
ATOM 3195 N N . GLU B 1 48 ? 15.016 -30.641 -2.334 1 91.62 48 GLU B N 1
ATOM 3196 C CA . GLU B 1 48 ? 16.453 -30.734 -2.58 1 91.62 48 GLU B CA 1
ATOM 3197 C C . GLU B 1 48 ? 17.25 -30.656 -1.278 1 91.62 48 GLU B C 1
ATOM 3199 O O . GLU B 1 48 ? 16.969 -29.797 -0.431 1 91.62 48 GLU B O 1
ATOM 3204 N N . GLU B 1 49 ? 18.109 -31.578 -1.105 1 84 49 GLU B N 1
ATOM 3205 C CA . GLU B 1 49 ? 18.984 -31.578 0.072 1 84 49 GLU B CA 1
ATOM 3206 C C . GLU B 1 49 ? 20.062 -30.5 -0.037 1 84 49 GLU B C 1
ATOM 3208 O O . GLU B 1 49 ? 20.578 -30.25 -1.123 1 84 49 GLU B O 1
ATOM 3213 N N . SER B 1 50 ? 20.062 -29.75 0.907 1 76 50 SER B N 1
ATOM 3214 C CA . SER B 1 50 ? 21.094 -28.703 0.933 1 76 50 SER B CA 1
ATOM 3215 C C . SER B 1 50 ? 21.938 -28.797 2.191 1 76 50 SER B C 1
ATOM 3217 O O . SER B 1 50 ? 21.469 -29.266 3.232 1 76 50 SER B O 1
ATOM 3219 N N . SER B 1 51 ? 23.203 -28.531 1.942 1 75.44 51 SER B N 1
ATOM 3220 C CA . SER B 1 51 ? 24.141 -28.453 3.062 1 75.44 51 SER B CA 1
ATOM 3221 C C . SER B 1 51 ? 23.844 -27.234 3.943 1 75.44 51 SER B C 1
ATOM 3223 O O . SER B 1 51 ? 24.281 -27.172 5.094 1 75.44 51 SER B O 1
ATOM 3225 N N . CYS B 1 52 ? 23.094 -26.391 3.395 1 79.5 52 CYS B N 1
ATOM 3226 C CA . CYS B 1 52 ? 22.75 -25.172 4.125 1 79.5 52 CYS B CA 1
ATOM 3227 C C . CYS B 1 52 ? 21.344 -25.281 4.699 1 79.5 52 CYS B C 1
ATOM 3229 O O . CYS B 1 52 ? 20.547 -26.125 4.281 1 79.5 52 CYS B O 1
ATOM 3231 N N . GLN B 1 53 ? 21.203 -24.547 5.781 1 89 53 GLN B N 1
ATOM 3232 C CA . GLN B 1 53 ? 19.844 -24.391 6.281 1 89 53 GLN B CA 1
ATOM 3233 C C . GLN B 1 53 ? 18.969 -23.656 5.277 1 89 53 GLN B C 1
ATOM 3235 O O . GLN B 1 53 ? 19.391 -22.656 4.688 1 89 53 GLN B O 1
ATOM 3240 N N . LYS B 1 54 ? 17.781 -24.234 5.047 1 93.06 54 LYS B N 1
ATOM 3241 C CA . LYS B 1 54 ? 16.875 -23.672 4.062 1 93.06 54 LYS B CA 1
ATOM 3242 C C . LYS B 1 54 ? 15.562 -23.234 4.715 1 93.06 54 LYS B C 1
ATOM 3244 O O . LYS B 1 54 ? 14.984 -23.969 5.516 1 93.06 54 LYS B O 1
ATOM 3249 N N . LYS B 1 55 ? 15.211 -22.031 4.512 1 96.19 55 LYS B N 1
ATOM 3250 C CA . LYS B 1 55 ? 13.883 -21.516 4.832 1 96.19 55 LYS B CA 1
ATOM 3251 C C . LYS B 1 55 ? 13.125 -21.141 3.566 1 96.19 55 LYS B C 1
ATOM 3253 O O . LYS B 1 55 ? 13.625 -20.375 2.738 1 96.19 55 LYS B O 1
ATOM 3258 N N . ILE B 1 56 ? 11.93 -21.688 3.383 1 97.88 56 ILE B N 1
ATOM 3259 C CA . ILE B 1 56 ? 11.188 -21.484 2.146 1 97.88 56 ILE B CA 1
ATOM 3260 C C . ILE B 1 56 ? 9.844 -20.828 2.459 1 97.88 56 ILE B C 1
ATOM 3262 O O . ILE B 1 56 ? 9.086 -21.344 3.297 1 97.88 56 ILE B O 1
ATOM 3266 N N . PHE B 1 57 ? 9.578 -19.75 1.827 1 98.62 57 PHE B N 1
ATOM 3267 C CA . PHE B 1 57 ? 8.289 -19.078 1.899 1 98.62 57 PHE B CA 1
ATOM 3268 C C . PHE B 1 57 ? 7.535 -19.203 0.579 1 98.62 57 PHE B C 1
ATOM 3270 O O . PHE B 1 57 ? 8.062 -18.844 -0.477 1 98.62 57 PHE B O 1
ATOM 3277 N N . LEU B 1 58 ? 6.398 -19.734 0.596 1 98.5 58 LEU B N 1
ATOM 3278 C CA . LEU B 1 58 ? 5.465 -19.781 -0.524 1 98.5 58 LEU B CA 1
ATOM 3279 C C . LEU B 1 58 ? 4.188 -19.016 -0.204 1 98.5 58 LEU B C 1
ATOM 3281 O O . LEU B 1 58 ? 3.445 -19.391 0.708 1 98.5 58 LEU B O 1
ATOM 3285 N N . SER B 1 59 ? 3.938 -18 -0.993 1 98.5 59 SER B N 1
ATOM 3286 C CA . SER B 1 59 ? 2.807 -17.125 -0.701 1 98.5 59 SER B CA 1
ATOM 3287 C C . SER B 1 59 ? 1.729 -17.234 -1.774 1 98.5 59 SER B C 1
ATOM 3289 O O . SER B 1 59 ? 2.023 -17.156 -2.969 1 98.5 59 SER B O 1
ATOM 3291 N N . VAL B 1 60 ? 0.51 -17.562 -1.344 1 97.81 60 VAL B N 1
ATOM 3292 C CA . VAL B 1 60 ? -0.634 -17.297 -2.209 1 97.81 60 VAL B CA 1
ATOM 3293 C C . VAL B 1 60 ? -0.913 -15.797 -2.248 1 97.81 60 VAL B C 1
ATOM 3295 O O . VAL B 1 60 ? -1.401 -15.227 -1.271 1 97.81 60 VAL B O 1
ATOM 3298 N N . VAL B 1 61 ? -0.59 -15.203 -3.369 1 98.19 61 VAL B N 1
ATOM 3299 C CA . VAL B 1 61 ? -0.536 -13.742 -3.43 1 98.19 61 VAL B CA 1
ATOM 3300 C C . VAL B 1 61 ? -1.889 -13.195 -3.881 1 98.19 61 VAL B C 1
ATOM 3302 O O . VAL B 1 61 ? -2.008 -12.641 -4.977 1 98.19 61 VAL B O 1
ATOM 3305 N N . ASP B 1 62 ? -2.801 -13.203 -2.977 1 97.88 62 ASP B N 1
ATOM 3306 C CA . ASP B 1 62 ? -4.184 -12.82 -3.238 1 97.88 62 ASP B CA 1
ATOM 3307 C C . ASP B 1 62 ? -4.305 -11.305 -3.424 1 97.88 62 ASP B C 1
ATOM 3309 O O . ASP B 1 62 ? -5.223 -10.828 -4.09 1 97.88 62 ASP B O 1
ATOM 3313 N N . LEU B 1 63 ? -3.426 -10.469 -2.936 1 98.5 63 LEU B N 1
ATOM 3314 C CA . LEU B 1 63 ? -3.432 -9.031 -3.201 1 98.5 63 LEU B CA 1
ATOM 3315 C C . LEU B 1 63 ? -3.047 -8.75 -4.648 1 98.5 63 LEU B C 1
ATOM 3317 O O . LEU B 1 63 ? -3.602 -7.844 -5.277 1 98.5 63 LEU B O 1
ATOM 3321 N N . HIS B 1 64 ? -2.141 -9.516 -5.141 1 97.81 64 HIS B N 1
ATOM 3322 C CA . HIS B 1 64 ? -1.809 -9.398 -6.555 1 97.81 64 HIS B CA 1
ATOM 3323 C C . HIS B 1 64 ? -3.002 -9.758 -7.434 1 97.81 64 HIS B C 1
ATOM 3325 O O . HIS B 1 64 ? -3.205 -9.156 -8.492 1 97.81 64 HIS B O 1
ATOM 3331 N N . ALA B 1 65 ? -3.752 -10.711 -7.031 1 96.56 65 ALA B N 1
ATOM 3332 C CA . ALA B 1 65 ? -4.887 -11.195 -7.812 1 96.56 65 ALA B CA 1
ATOM 3333 C C . ALA B 1 65 ? -5.938 -10.102 -7.992 1 96.56 65 ALA B C 1
ATOM 3335 O O . ALA B 1 65 ? -6.73 -10.148 -8.938 1 96.56 65 ALA B O 1
ATOM 3336 N N . ILE B 1 66 ? -5.902 -9.078 -7.117 1 96.56 66 ILE B N 1
ATOM 3337 C CA . ILE B 1 66 ? -6.949 -8.062 -7.195 1 96.56 66 ILE B CA 1
ATOM 3338 C C . ILE B 1 66 ? -6.352 -6.742 -7.672 1 96.56 66 ILE B C 1
ATOM 3340 O O . ILE B 1 66 ? -6.953 -5.684 -7.488 1 96.56 66 ILE B O 1
ATOM 3344 N N . SER B 1 67 ? -5.195 -6.73 -8.227 1 94.94 67 SER B N 1
ATOM 3345 C CA . SER B 1 67 ? -4.508 -5.508 -8.633 1 94.94 67 SER B CA 1
ATOM 3346 C C . SER B 1 67 ? -5.297 -4.758 -9.695 1 94.94 67 SER B C 1
ATOM 3348 O O . SER B 1 67 ? -5.281 -3.525 -9.734 1 94.94 67 SER B O 1
ATOM 3350 N N . THR B 1 68 ? -6.094 -5.5 -10.484 1 92.06 68 THR B N 1
ATOM 3351 C CA . THR B 1 68 ? -6.738 -4.832 -11.609 1 92.06 68 THR B CA 1
ATOM 3352 C C . THR B 1 68 ? -8.242 -4.699 -11.375 1 92.06 68 THR B C 1
ATOM 3354 O O . THR B 1 68 ? -8.914 -3.908 -12.039 1 92.06 68 THR B O 1
ATOM 3357 N N . GLN B 1 69 ? -8.758 -5.508 -10.5 1 92.75 69 GLN B N 1
ATOM 3358 C CA . GLN B 1 69 ? -10.18 -5.461 -10.195 1 92.75 69 GLN B CA 1
ATOM 3359 C C . GLN B 1 69 ? -10.508 -6.281 -8.953 1 92.75 69 GLN B C 1
ATOM 3361 O O . GLN B 1 69 ? -9.719 -7.137 -8.539 1 92.75 69 GLN B O 1
ATOM 3366 N N . LEU B 1 70 ? -11.633 -5.965 -8.391 1 94.81 70 LEU B N 1
ATOM 3367 C CA . LEU B 1 70 ? -12.172 -6.809 -7.332 1 94.81 70 LEU B CA 1
ATOM 3368 C C . LEU B 1 70 ? -13.133 -7.848 -7.898 1 94.81 70 LEU B C 1
ATOM 3370 O O . LEU B 1 70 ? -13.75 -7.625 -8.945 1 94.81 70 LEU B O 1
ATOM 3374 N N . PHE B 1 71 ? -13.188 -8.961 -7.227 1 91.12 71 PHE B N 1
ATOM 3375 C CA . PHE B 1 71 ? -14.055 -10.047 -7.652 1 91.12 71 PHE B CA 1
ATOM 3376 C C . PHE B 1 71 ? -15.172 -10.281 -6.637 1 91.12 71 PHE B C 1
ATOM 3378 O O . PHE B 1 71 ? -15.047 -9.891 -5.477 1 91.12 71 PHE B O 1
ATOM 3385 N N . PRO B 1 72 ? -16.234 -10.875 -7.191 1 91.19 72 PRO B N 1
ATOM 3386 C CA . PRO B 1 72 ? -17.219 -11.305 -6.203 1 91.19 72 PRO B CA 1
ATOM 3387 C C . PRO B 1 72 ? -16.609 -12.18 -5.105 1 91.19 72 PRO B C 1
ATOM 3389 O O . PRO B 1 72 ? -15.711 -12.977 -5.371 1 91.19 72 PRO B O 1
ATOM 3392 N N . ASP B 1 73 ? -17.094 -12.016 -3.902 1 94.38 73 ASP B N 1
ATOM 3393 C CA . ASP B 1 73 ? -16.469 -12.609 -2.725 1 94.38 73 ASP B CA 1
ATOM 3394 C C . ASP B 1 73 ? -16.359 -14.125 -2.863 1 94.38 73 ASP B C 1
ATOM 3396 O O . ASP B 1 73 ? -15.297 -14.703 -2.602 1 94.38 73 ASP B O 1
ATOM 3400 N N . MET B 1 74 ? -17.344 -14.773 -3.391 1 94.38 74 MET B N 1
ATOM 3401 C CA . MET B 1 74 ? -17.359 -16.234 -3.482 1 94.38 74 MET B CA 1
ATOM 3402 C C . MET B 1 74 ? -16.297 -16.734 -4.457 1 94.38 74 MET B C 1
ATOM 3404 O O . MET B 1 74 ? -15.656 -17.75 -4.219 1 94.38 74 MET B O 1
ATOM 3408 N N . ILE B 1 75 ? -16.125 -15.992 -5.512 1 94.06 75 ILE B N 1
ATOM 3409 C CA . ILE B 1 75 ? -15.141 -16.375 -6.52 1 94.06 75 ILE B CA 1
ATOM 3410 C C . ILE B 1 75 ? -13.734 -16.312 -5.918 1 94.06 75 ILE B C 1
ATOM 3412 O O . ILE B 1 75 ? -12.969 -17.266 -6.016 1 94.06 75 ILE B O 1
ATOM 3416 N N . MET B 1 76 ? -13.422 -15.211 -5.281 1 95.75 76 MET B N 1
ATOM 3417 C CA . MET B 1 76 ? -12.094 -15.023 -4.703 1 95.75 76 MET B CA 1
ATOM 3418 C C . MET B 1 76 ? -11.844 -16.016 -3.576 1 95.75 76 MET B C 1
ATOM 3420 O O . MET B 1 76 ? -10.773 -16.625 -3.494 1 95.75 76 MET B O 1
ATOM 3424 N N . ARG B 1 77 ? -12.805 -16.266 -2.762 1 94.81 77 ARG B N 1
ATOM 3425 C CA . ARG B 1 77 ? -12.68 -17.219 -1.672 1 94.81 77 ARG B CA 1
ATOM 3426 C C . ARG B 1 77 ? -12.398 -18.625 -2.205 1 94.81 77 ARG B C 1
ATOM 3428 O O . ARG B 1 77 ? -11.516 -19.312 -1.693 1 94.81 77 ARG B O 1
ATOM 3435 N N . ASN B 1 78 ? -13.117 -18.984 -3.184 1 93.88 78 ASN B N 1
ATOM 3436 C CA . ASN B 1 78 ? -12.938 -20.297 -3.785 1 93.88 78 ASN B CA 1
ATOM 3437 C C . ASN B 1 78 ? -11.586 -20.406 -4.477 1 93.88 78 ASN B C 1
ATOM 3439 O O . ASN B 1 78 ? -10.938 -21.453 -4.402 1 93.88 78 ASN B O 1
ATOM 3443 N N . ASN B 1 79 ? -11.211 -19.359 -5.164 1 94.94 79 ASN B N 1
ATOM 3444 C CA . ASN B 1 79 ? -9.914 -19.375 -5.836 1 94.94 79 ASN B CA 1
ATOM 3445 C C . ASN B 1 79 ? -8.773 -19.578 -4.848 1 94.94 79 ASN B C 1
ATOM 3447 O O . ASN B 1 79 ? -7.867 -20.375 -5.102 1 94.94 79 ASN B O 1
ATOM 3451 N N . ILE B 1 80 ? -8.852 -18.875 -3.75 1 95.44 80 ILE B N 1
ATOM 3452 C CA . ILE B 1 80 ? -7.809 -18.969 -2.73 1 95.44 80 ILE B CA 1
ATOM 3453 C C . ILE B 1 80 ? -7.789 -20.375 -2.145 1 95.44 80 ILE B C 1
ATOM 3455 O O . ILE B 1 80 ? -6.734 -21.016 -2.076 1 95.44 80 ILE B O 1
ATOM 3459 N N . LYS B 1 81 ? -8.93 -20.875 -1.782 1 93.88 81 LYS B N 1
ATOM 3460 C CA . LYS B 1 81 ? -9.047 -22.203 -1.206 1 93.88 81 LYS B CA 1
ATOM 3461 C C . LYS B 1 81 ? -8.531 -23.266 -2.174 1 93.88 81 LYS B C 1
ATOM 3463 O O . LYS B 1 81 ? -7.762 -24.156 -1.785 1 93.88 81 LYS B O 1
ATOM 3468 N N . ASN B 1 82 ? -8.945 -23.188 -3.402 1 94.06 82 ASN B N 1
ATOM 3469 C CA . ASN B 1 82 ? -8.547 -24.156 -4.422 1 94.06 82 ASN B CA 1
ATOM 3470 C C . ASN B 1 82 ? -7.035 -24.125 -4.656 1 94.06 82 ASN B C 1
ATOM 3472 O O . ASN B 1 82 ? -6.414 -25.172 -4.832 1 94.06 82 ASN B O 1
ATOM 3476 N N . MET B 1 83 ? -6.5 -22.953 -4.648 1 95.75 83 MET B N 1
ATOM 3477 C CA . MET B 1 83 ? -5.062 -22.828 -4.871 1 95.75 83 MET B CA 1
ATOM 3478 C C . MET B 1 83 ? -4.277 -23.469 -3.725 1 95.75 83 MET B C 1
ATOM 3480 O O . MET B 1 83 ? -3.352 -24.25 -3.957 1 95.75 83 MET B O 1
ATOM 3484 N N . ILE B 1 84 ? -4.676 -23.172 -2.518 1 96 84 ILE B N 1
ATOM 3485 C CA . ILE B 1 84 ? -3.982 -23.719 -1.356 1 96 84 ILE B CA 1
ATOM 3486 C C . ILE B 1 84 ? -4.102 -25.25 -1.347 1 96 84 ILE B C 1
ATOM 3488 O O . ILE B 1 84 ? -3.107 -25.953 -1.182 1 96 84 ILE B O 1
ATOM 3492 N N . ALA B 1 85 ? -5.305 -25.719 -1.569 1 96.12 85 ALA B N 1
ATOM 3493 C CA . ALA B 1 85 ? -5.527 -27.156 -1.614 1 96.12 85 ALA B CA 1
ATOM 3494 C C . ALA B 1 85 ? -4.703 -27.812 -2.721 1 96.12 85 ALA B C 1
ATOM 3496 O O . ALA B 1 85 ? -4.137 -28.891 -2.531 1 96.12 85 ALA B O 1
ATOM 3497 N N . SER B 1 86 ? -4.637 -27.141 -3.857 1 96.5 86 SER B N 1
ATOM 3498 C CA . SER B 1 86 ? -3.877 -27.672 -4.988 1 96.5 86 SER B CA 1
ATOM 3499 C C . SER B 1 86 ? -2.389 -27.75 -4.664 1 96.5 86 SER B C 1
ATOM 3501 O O . SER B 1 86 ? -1.733 -28.75 -4.977 1 96.5 86 SER B O 1
ATOM 3503 N N . LEU B 1 87 ? -1.86 -26.703 -4.027 1 97.12 87 LEU B N 1
ATOM 3504 C CA . LEU B 1 87 ? -0.451 -26.688 -3.654 1 97.12 87 LEU B CA 1
ATOM 3505 C C . LEU B 1 87 ? -0.133 -27.812 -2.688 1 97.12 87 LEU B C 1
ATOM 3507 O O . LEU B 1 87 ? 0.849 -28.547 -2.875 1 97.12 87 LEU B O 1
ATOM 3511 N N . LEU B 1 88 ? -0.987 -27.969 -1.709 1 97.12 88 LEU B N 1
ATOM 3512 C CA . LEU B 1 88 ? -0.804 -29.047 -0.743 1 97.12 88 LEU B CA 1
ATOM 3513 C C . LEU B 1 88 ? -0.905 -30.406 -1.422 1 97.12 88 LEU B C 1
ATOM 3515 O O . LEU B 1 88 ? -0.094 -31.297 -1.16 1 97.12 88 LEU B O 1
ATOM 3519 N N . ALA B 1 89 ? -1.877 -30.516 -2.299 1 97.06 89 ALA B N 1
ATOM 3520 C CA . ALA B 1 89 ? -2.094 -31.781 -3.008 1 97.06 89 ALA B CA 1
ATOM 3521 C C . ALA B 1 89 ? -0.893 -32.125 -3.883 1 97.06 89 ALA B C 1
ATOM 3523 O O . ALA B 1 89 ? -0.574 -33.312 -4.07 1 97.06 89 ALA B O 1
ATOM 3524 N N . CYS B 1 90 ? -0.228 -31.141 -4.398 1 97.12 90 CYS B N 1
ATOM 3525 C CA . CYS B 1 90 ? 0.905 -31.328 -5.293 1 97.12 90 CYS B CA 1
ATOM 3526 C C . CYS B 1 90 ? 2.158 -31.719 -4.512 1 97.12 90 CYS B C 1
ATOM 3528 O O . CYS B 1 90 ? 3.162 -32.125 -5.102 1 97.12 90 CYS B O 1
ATOM 3530 N N . GLY B 1 91 ? 2.168 -31.5 -3.213 1 97 91 GLY B N 1
ATOM 3531 C CA . GLY B 1 91 ? 3.289 -32 -2.43 1 97 91 GLY B CA 1
ATOM 3532 C C . GLY B 1 91 ? 3.969 -30.922 -1.608 1 97 91 GLY B C 1
ATOM 3533 O O . GLY B 1 91 ? 5.039 -31.141 -1.039 1 97 91 GLY B O 1
ATOM 3534 N N . VAL B 1 92 ? 3.377 -29.734 -1.53 1 97.44 92 VAL B N 1
ATOM 3535 C CA . VAL B 1 92 ? 3.918 -28.719 -0.638 1 97.44 92 VAL B CA 1
ATOM 3536 C C . VAL B 1 92 ? 3.861 -29.219 0.806 1 97.44 92 VAL B C 1
ATOM 3538 O O . VAL B 1 92 ? 2.803 -29.625 1.286 1 97.44 92 VAL B O 1
ATOM 3541 N N . ASP B 1 93 ? 4.977 -29.25 1.411 1 97.44 93 ASP B N 1
ATOM 3542 C CA . ASP B 1 93 ? 5.141 -29.734 2.777 1 97.44 93 ASP B CA 1
ATOM 3543 C C . ASP B 1 93 ? 5.273 -28.578 3.764 1 97.44 93 ASP B C 1
ATOM 3545 O O . ASP B 1 93 ? 6.297 -27.891 3.795 1 97.44 93 ASP B O 1
ATOM 3549 N N . THR B 1 94 ? 4.293 -28.406 4.621 1 97.19 94 THR B N 1
ATOM 3550 C CA . THR B 1 94 ? 4.234 -27.25 5.5 1 97.19 94 THR B CA 1
ATOM 3551 C C . THR B 1 94 ? 5.262 -27.359 6.621 1 97.19 94 THR B C 1
ATOM 3553 O O . THR B 1 94 ? 5.477 -26.406 7.375 1 97.19 94 THR B O 1
ATOM 3556 N N . ASP B 1 95 ? 5.938 -28.453 6.742 1 95.75 95 ASP B N 1
ATOM 3557 C CA . ASP B 1 95 ? 7.059 -28.578 7.668 1 95.75 95 ASP B CA 1
ATOM 3558 C C . ASP B 1 95 ? 8.336 -27.984 7.074 1 95.75 95 ASP B C 1
ATOM 3560 O O . ASP B 1 95 ? 9.242 -27.609 7.809 1 95.75 95 ASP B O 1
ATOM 3564 N N . LYS B 1 96 ? 8.359 -27.938 5.762 1 96.5 96 LYS B N 1
ATOM 3565 C CA . LYS B 1 96 ? 9.555 -27.453 5.066 1 96.5 96 LYS B CA 1
ATOM 3566 C C . LYS B 1 96 ? 9.328 -26.062 4.488 1 96.5 96 LYS B C 1
ATOM 3568 O O . LYS B 1 96 ? 10.281 -25.328 4.23 1 96.5 96 LYS B O 1
ATOM 3573 N N . THR B 1 97 ? 8.086 -25.766 4.234 1 98.06 97 THR B N 1
ATOM 3574 C CA . THR B 1 97 ? 7.703 -24.547 3.533 1 98.06 97 THR B CA 1
ATOM 3575 C C . THR B 1 97 ? 6.664 -23.766 4.332 1 98.06 97 THR B C 1
ATOM 3577 O O . THR B 1 97 ? 5.676 -24.344 4.801 1 98.06 97 THR B O 1
ATOM 3580 N N . VAL B 1 98 ? 6.906 -22.531 4.574 1 98.5 98 VAL B N 1
ATOM 3581 C CA . VAL B 1 98 ? 5.895 -21.656 5.16 1 98.5 98 VAL B CA 1
ATOM 3582 C C . VAL B 1 98 ? 4.906 -21.234 4.082 1 98.5 98 VAL B C 1
ATOM 3584 O O . VAL B 1 98 ? 5.203 -20.344 3.273 1 98.5 98 VAL B O 1
ATOM 3587 N N . LEU B 1 99 ? 3.781 -21.875 4.008 1 98.56 99 LEU B N 1
ATOM 3588 C CA . LEU B 1 99 ? 2.701 -21.547 3.082 1 98.56 99 LEU B CA 1
ATOM 3589 C C . LEU B 1 99 ? 1.712 -20.578 3.717 1 98.56 99 LEU B C 1
ATOM 3591 O O . LEU B 1 99 ? 1.181 -20.844 4.797 1 98.56 99 LEU B O 1
ATOM 3595 N N . PHE B 1 100 ? 1.501 -19.438 3.096 1 98.44 100 PHE B N 1
ATOM 3596 C CA . PHE B 1 100 ? 0.629 -18.453 3.721 1 98.44 100 PHE B CA 1
ATOM 3597 C C . PHE B 1 100 ? -0.052 -17.578 2.67 1 98.44 100 PHE B C 1
ATOM 3599 O O . PHE B 1 100 ? 0.315 -17.625 1.493 1 98.44 100 PHE B O 1
ATOM 3606 N N . LYS B 1 101 ? -1.063 -16.891 3.07 1 97.69 101 LYS B N 1
ATOM 3607 C CA . LYS B 1 101 ? -1.784 -15.945 2.223 1 97.69 101 LYS B CA 1
ATOM 3608 C C . LYS B 1 101 ? -1.22 -14.531 2.367 1 97.69 101 LYS B C 1
ATOM 3610 O O . LYS B 1 101 ? -1.061 -14.031 3.482 1 97.69 101 LYS B O 1
ATOM 3615 N N . GLN B 1 102 ? -0.957 -13.875 1.299 1 98.69 102 GLN B N 1
ATOM 3616 C CA . GLN B 1 102 ? -0.335 -12.555 1.257 1 98.69 102 GLN B CA 1
ATOM 3617 C C . GLN B 1 102 ? -1.109 -11.555 2.111 1 98.69 102 GLN B C 1
ATOM 3619 O O . GLN B 1 102 ? -0.52 -10.836 2.916 1 98.69 102 GLN B O 1
ATOM 3624 N N . SER B 1 103 ? -2.426 -11.531 1.991 1 98.5 103 SER B N 1
ATOM 3625 C CA . SER B 1 103 ? -3.271 -10.523 2.631 1 98.5 103 SER B CA 1
ATOM 3626 C C . SER B 1 103 ? -3.324 -10.727 4.141 1 98.5 103 SER B C 1
ATOM 3628 O O . SER B 1 103 ? -3.777 -9.852 4.875 1 98.5 103 SER B O 1
ATOM 3630 N N . ASP B 1 104 ? -2.859 -11.875 4.648 1 98.19 104 ASP B N 1
ATOM 3631 C CA . ASP B 1 104 ? -2.846 -12.148 6.082 1 98.19 104 ASP B CA 1
ATOM 3632 C C . ASP B 1 104 ? -1.65 -11.484 6.758 1 98.19 104 ASP B C 1
ATOM 3634 O O . ASP B 1 104 ? -1.604 -11.375 7.984 1 98.19 104 ASP B O 1
ATOM 3638 N N . VAL B 1 105 ? -0.709 -11.094 6.023 1 98.69 105 VAL B N 1
ATOM 3639 C CA . VAL B 1 105 ? 0.481 -10.406 6.516 1 98.69 105 VAL B CA 1
ATOM 3640 C C . VAL B 1 105 ? 0.463 -8.945 6.062 1 98.69 105 VAL B C 1
ATOM 3642 O O . VAL B 1 105 ? 0.876 -8.633 4.941 1 98.69 105 VAL B O 1
ATOM 3645 N N . LEU B 1 106 ? 0.088 -8.055 6.949 1 98.75 106 LEU B N 1
ATOM 3646 C CA . LEU B 1 106 ? -0.221 -6.672 6.602 1 98.75 106 LEU B CA 1
ATOM 3647 C C . LEU B 1 106 ? 1.041 -5.918 6.195 1 98.75 106 LEU B C 1
ATOM 3649 O O . LEU B 1 106 ? 0.965 -4.891 5.516 1 98.75 106 LEU B O 1
ATOM 3653 N N . GLU B 1 107 ? 2.18 -6.457 6.586 1 98.88 107 GLU B N 1
ATOM 3654 C CA . GLU B 1 107 ? 3.469 -5.812 6.359 1 98.88 107 GLU B CA 1
ATOM 3655 C C . GLU B 1 107 ? 3.758 -5.668 4.867 1 98.88 107 GLU B C 1
ATOM 3657 O O . GLU B 1 107 ? 4.457 -4.742 4.449 1 98.88 107 GLU B O 1
ATOM 3662 N N . HIS B 1 108 ? 3.184 -6.5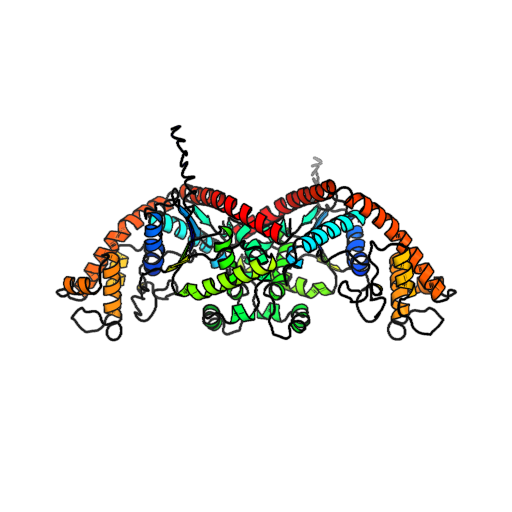27 3.998 1 98.88 108 HIS B N 1
ATOM 3663 C CA . HIS B 1 108 ? 3.424 -6.5 2.561 1 98.88 108 HIS B CA 1
ATOM 3664 C C . HIS B 1 108 ? 3.059 -5.141 1.967 1 98.88 108 HIS B C 1
ATOM 3666 O O . HIS B 1 108 ? 3.871 -4.523 1.277 1 98.88 108 HIS B O 1
ATOM 3672 N N . THR B 1 109 ? 1.898 -4.652 2.316 1 98.81 109 THR B N 1
ATOM 3673 C CA . THR B 1 109 ? 1.411 -3.441 1.669 1 98.81 109 THR B CA 1
ATOM 3674 C C . THR B 1 109 ? 2.09 -2.205 2.254 1 98.81 109 THR B C 1
ATOM 3676 O O . THR B 1 109 ? 2.277 -1.205 1.559 1 98.81 109 THR B O 1
ATOM 3679 N N . GLN B 1 110 ? 2.467 -2.205 3.512 1 98.81 110 GLN B N 1
ATOM 3680 C CA . GLN B 1 110 ? 3.139 -1.022 4.043 1 98.81 110 GLN B CA 1
ATOM 3681 C C . GLN B 1 110 ? 4.555 -0.9 3.488 1 98.81 110 GLN B C 1
ATOM 3683 O O . GLN B 1 110 ? 5.004 0.198 3.15 1 98.81 110 GLN B O 1
ATOM 3688 N N . LEU B 1 111 ? 5.266 -2.068 3.395 1 98.88 111 LEU B N 1
ATOM 3689 C CA . LEU B 1 111 ? 6.57 -1.984 2.746 1 98.88 111 LEU B CA 1
ATOM 3690 C C . LEU B 1 111 ? 6.434 -1.521 1.301 1 98.88 111 LEU B C 1
ATOM 3692 O O . LEU B 1 111 ? 7.266 -0.754 0.807 1 98.88 111 LEU B O 1
ATOM 3696 N N . SER B 1 112 ? 5.383 -2.016 0.636 1 98.69 112 SER B N 1
ATOM 3697 C CA . SER B 1 112 ? 5.133 -1.574 -0.732 1 98.69 112 SER B CA 1
ATOM 3698 C C . SER B 1 112 ? 4.973 -0.059 -0.805 1 98.69 112 SER B C 1
ATOM 3700 O O . SER B 1 112 ? 5.52 0.586 -1.7 1 98.69 112 SER B O 1
ATOM 3702 N N . TRP B 1 113 ? 4.254 0.555 0.148 1 98.69 113 TRP B N 1
ATOM 3703 C CA . TRP B 1 113 ? 4.074 2.002 0.184 1 98.69 113 TRP B CA 1
ATOM 3704 C C . TRP B 1 113 ? 5.414 2.709 0.375 1 98.69 113 TRP B C 1
ATOM 3706 O O . TRP B 1 113 ? 5.719 3.674 -0.331 1 98.69 113 TRP B O 1
ATOM 3716 N N . ILE B 1 114 ? 6.188 2.227 1.309 1 98.38 114 ILE B N 1
ATOM 3717 C CA . ILE B 1 114 ? 7.492 2.818 1.594 1 98.38 114 ILE B CA 1
ATOM 3718 C C . ILE B 1 114 ? 8.367 2.77 0.343 1 98.38 114 ILE B C 1
ATOM 3720 O O . ILE B 1 114 ? 8.977 3.771 -0.035 1 98.38 114 ILE B O 1
ATOM 3724 N N . LEU B 1 115 ? 8.359 1.619 -0.348 1 98 115 LEU B N 1
ATOM 3725 C CA . LEU B 1 115 ? 9.18 1.46 -1.545 1 98 115 LEU B CA 1
ATOM 3726 C C . LEU B 1 115 ? 8.656 2.326 -2.684 1 98 115 LEU B C 1
ATOM 3728 O O . LEU B 1 115 ? 9.406 2.711 -3.578 1 98 115 LEU B O 1
ATOM 3732 N N . SER B 1 116 ? 7.352 2.58 -2.682 1 96.88 116 SER B N 1
ATOM 3733 C CA . SER B 1 116 ? 6.754 3.422 -3.711 1 96.88 116 SER B CA 1
ATOM 3734 C C . SER B 1 116 ? 7.332 4.832 -3.678 1 96.88 116 SER B C 1
ATOM 3736 O O . SER B 1 116 ? 7.336 5.531 -4.691 1 96.88 116 SER B O 1
ATOM 3738 N N . SER B 1 117 ? 7.812 5.258 -2.521 1 93.81 117 SER B N 1
ATOM 3739 C CA . SER B 1 117 ? 8.445 6.562 -2.381 1 93.81 117 SER B CA 1
ATOM 3740 C C . SER B 1 117 ? 9.773 6.617 -3.129 1 93.81 117 SER B C 1
ATOM 3742 O O . SER B 1 117 ? 10.312 7.699 -3.379 1 93.81 117 SER B O 1
ATOM 3744 N N . CYS B 1 118 ? 10.219 5.453 -3.5 1 94.38 118 CYS B N 1
ATOM 3745 C CA . CYS B 1 118 ? 11.492 5.332 -4.191 1 94.38 118 CYS B CA 1
ATOM 3746 C C . CYS B 1 118 ? 11.289 5.066 -5.676 1 94.38 118 CYS B C 1
ATOM 3748 O O . CYS B 1 118 ? 12.242 4.797 -6.402 1 94.38 118 CYS B O 1
ATOM 3750 N N . GLN B 1 119 ? 10.102 5.055 -6.109 1 95.44 119 GLN B N 1
ATOM 3751 C CA . GLN B 1 119 ? 9.781 4.633 -7.469 1 95.44 119 GLN B CA 1
ATOM 3752 C C . GLN B 1 119 ? 9.062 5.738 -8.242 1 95.44 119 GLN B C 1
ATOM 3754 O O . GLN B 1 119 ? 8.211 6.434 -7.684 1 95.44 119 GLN B O 1
ATOM 3759 N N . THR B 1 120 ? 9.43 5.902 -9.531 1 95.06 120 THR B N 1
ATOM 3760 C CA . THR B 1 120 ? 8.828 6.949 -10.352 1 95.06 120 THR B CA 1
ATOM 3761 C C . THR B 1 120 ? 7.914 6.348 -11.414 1 95.06 120 THR B C 1
ATOM 3763 O O . THR B 1 120 ? 8.078 5.188 -11.805 1 95.06 120 THR B O 1
ATOM 3766 N N . LEU B 1 121 ? 7.02 7.102 -11.93 1 95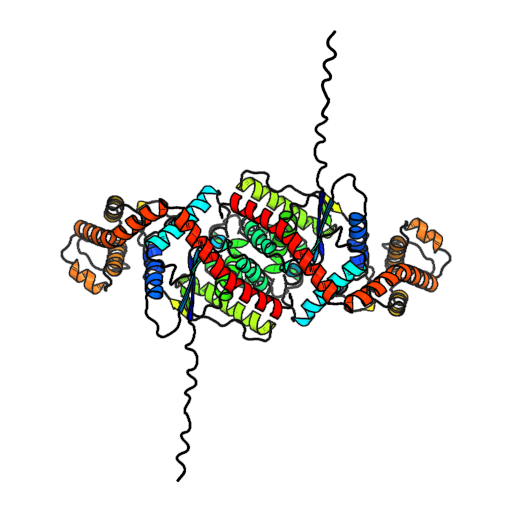.5 121 LEU B N 1
ATOM 3767 C CA . LEU B 1 121 ? 5.996 6.66 -12.875 1 95.5 121 LEU B CA 1
ATOM 3768 C C . LEU B 1 121 ? 6.625 6.238 -14.203 1 95.5 121 LEU B C 1
ATOM 3770 O O . LEU B 1 121 ? 6.32 5.168 -14.727 1 95.5 121 LEU B O 1
ATOM 3774 N N . PRO B 1 122 ? 7.562 7.02 -14.727 1 93.75 122 PRO B N 1
ATOM 3775 C CA . PRO B 1 122 ? 8.109 6.633 -16.031 1 93.75 122 PRO B CA 1
ATOM 3776 C C . PRO B 1 122 ? 8.797 5.27 -16 1 93.75 122 PRO B C 1
ATOM 3778 O O . PRO B 1 122 ? 8.68 4.496 -16.953 1 93.75 122 PRO B O 1
ATOM 3781 N N . HIS B 1 123 ? 9.445 5.02 -14.953 1 94.75 123 HIS B N 1
ATOM 3782 C CA . HIS B 1 123 ? 10.117 3.732 -14.828 1 94.75 123 HIS B CA 1
ATOM 3783 C C . HIS B 1 123 ? 9.117 2.582 -14.875 1 94.75 123 HIS B C 1
ATOM 3785 O O . HIS B 1 123 ? 9.359 1.564 -15.523 1 94.75 123 HIS B O 1
ATOM 3791 N N . LEU B 1 124 ? 8.031 2.717 -14.219 1 96.62 124 LEU B N 1
ATOM 3792 C CA . LEU B 1 124 ? 6.988 1.696 -14.18 1 96.62 124 LEU B CA 1
ATOM 3793 C C . LEU B 1 124 ? 6.293 1.579 -15.531 1 96.62 124 LEU B C 1
ATOM 3795 O O . LEU B 1 124 ? 5.984 0.474 -15.984 1 96.62 124 LEU B O 1
ATOM 3799 N N . GLN B 1 125 ? 6.109 2.68 -16.141 1 94.31 125 GLN B N 1
ATOM 3800 C CA . GLN B 1 125 ? 5.363 2.736 -17.391 1 94.31 125 GLN B CA 1
ATOM 3801 C C . GLN B 1 125 ? 6.191 2.184 -18.547 1 94.31 125 GLN B C 1
ATOM 3803 O O . GLN B 1 125 ? 5.652 1.866 -19.609 1 94.31 125 GLN B O 1
ATOM 3808 N N . ARG B 1 126 ? 7.441 2.043 -18.359 1 93.5 126 ARG B N 1
ATOM 3809 C CA . ARG B 1 126 ? 8.328 1.55 -19.406 1 93.5 126 ARG B CA 1
ATOM 3810 C C . ARG B 1 126 ? 8.477 0.034 -19.328 1 93.5 126 ARG B C 1
ATOM 3812 O O . ARG B 1 126 ? 8.992 -0.592 -20.25 1 93.5 126 ARG B O 1
ATOM 3819 N N . LEU B 1 127 ? 7.98 -0.542 -18.328 1 94.25 127 LEU B N 1
ATOM 3820 C CA . LEU B 1 127 ? 8.094 -1.99 -18.188 1 94.25 127 LEU B CA 1
ATOM 3821 C C . LEU B 1 127 ? 7.32 -2.699 -19.297 1 94.25 127 LEU B C 1
ATOM 3823 O O . LEU B 1 127 ? 6.18 -2.338 -19.594 1 94.25 127 LEU B O 1
ATOM 3827 N N . PRO B 1 128 ? 7.922 -3.697 -19.891 1 90.81 128 PRO B N 1
ATOM 3828 C CA . PRO B 1 128 ? 7.27 -4.422 -20.984 1 90.81 128 PRO B CA 1
ATOM 3829 C C . PRO B 1 128 ? 5.906 -4.984 -20.594 1 90.81 128 PRO B C 1
ATOM 3831 O O . PRO B 1 128 ? 4.941 -4.863 -21.359 1 90.81 128 PRO B O 1
ATOM 3834 N N . GLN B 1 129 ? 5.816 -5.531 -19.484 1 88.88 129 GLN B N 1
ATOM 3835 C CA . GLN B 1 129 ? 4.547 -6.102 -19.031 1 88.88 129 GLN B CA 1
ATOM 3836 C C . GLN B 1 129 ? 3.459 -5.035 -18.969 1 88.88 129 GLN B C 1
ATOM 3838 O O . GLN B 1 129 ? 2.303 -5.301 -19.297 1 88.88 129 GLN B O 1
ATOM 3843 N N . TYR B 1 130 ? 3.812 -3.891 -18.531 1 92.44 130 TYR B N 1
ATOM 3844 C CA . TYR B 1 130 ? 2.857 -2.789 -18.453 1 92.44 130 TYR B CA 1
ATOM 3845 C C . TYR B 1 130 ? 2.383 -2.395 -19.844 1 92.44 130 TYR B C 1
ATOM 3847 O O . TYR B 1 130 ? 1.179 -2.275 -20.094 1 92.44 130 TYR B O 1
ATOM 3855 N N . LYS B 1 131 ? 3.246 -2.264 -20.75 1 90.19 131 LYS B N 1
ATOM 3856 C CA . LYS B 1 131 ? 2.939 -1.865 -22.109 1 90.19 131 LYS B CA 1
ATOM 3857 C C . LYS B 1 131 ? 2.023 -2.881 -22.797 1 90.19 131 LYS B C 1
ATOM 3859 O O . LYS B 1 131 ? 1.093 -2.504 -23.5 1 90.19 131 LYS B O 1
ATOM 3864 N N . ASP B 1 132 ? 2.277 -4.086 -22.516 1 86.88 132 ASP B N 1
ATOM 3865 C CA . ASP B 1 132 ? 1.478 -5.156 -23.109 1 86.88 132 ASP B CA 1
ATOM 3866 C C . ASP B 1 132 ? 0.056 -5.148 -22.547 1 86.88 132 ASP B C 1
ATOM 3868 O O . ASP B 1 132 ? -0.911 -5.301 -23.297 1 86.88 132 ASP B O 1
ATOM 3872 N N . LYS B 1 133 ? -0.058 -4.867 -21.312 1 86.25 133 LYS B N 1
ATOM 3873 C CA . LYS B 1 133 ? -1.345 -5.016 -20.625 1 86.25 133 LYS B CA 1
ATOM 3874 C C . LYS B 1 133 ? -2.229 -3.793 -20.859 1 86.25 133 LYS B C 1
ATOM 3876 O O . LYS B 1 133 ? -3.457 -3.902 -20.859 1 86.25 133 LYS B O 1
ATOM 3881 N N . ILE B 1 134 ? -1.621 -2.68 -21.047 1 87.5 134 ILE B N 1
ATOM 3882 C CA . ILE B 1 134 ? -2.416 -1.467 -21.203 1 87.5 134 ILE B CA 1
ATOM 3883 C C . ILE B 1 134 ? -3.238 -1.552 -22.484 1 87.5 134 ILE B C 1
ATOM 3885 O O . ILE B 1 134 ? -4.266 -0.88 -22.609 1 87.5 134 ILE B O 1
ATOM 3889 N N . SER B 1 135 ? -2.797 -2.33 -23.438 1 84.75 135 SER B N 1
ATOM 3890 C CA . SER B 1 135 ? -3.508 -2.484 -24.703 1 84.75 135 SER B CA 1
ATOM 3891 C C . SER B 1 135 ? -4.895 -3.082 -24.5 1 84.75 135 SER B C 1
ATOM 3893 O O . SER B 1 135 ? -5.785 -2.91 -25.328 1 84.75 135 SER B O 1
ATOM 3895 N N . LEU B 1 136 ? -5.039 -3.691 -23.375 1 83.19 136 LEU B N 1
ATOM 3896 C CA . LEU B 1 136 ? -6.316 -4.316 -23.062 1 83.19 136 LEU B CA 1
ATOM 3897 C C . LEU B 1 136 ? -7.324 -3.271 -22.594 1 83.19 136 LEU B C 1
ATOM 3899 O O . LEU B 1 136 ? -8.523 -3.547 -22.531 1 83.19 136 LEU B O 1
ATOM 3903 N N . TYR B 1 137 ? -6.805 -2.129 -22.219 1 88.62 137 TYR B N 1
ATOM 3904 C CA . TYR B 1 137 ? -7.66 -1.056 -21.734 1 88.62 137 TYR B CA 1
ATOM 3905 C C . TYR B 1 137 ? -7.836 0.029 -22.797 1 88.62 137 TYR B C 1
ATOM 3907 O O . TYR B 1 137 ? -7.168 1.064 -22.75 1 88.62 137 TYR B O 1
ATOM 3915 N N . THR B 1 138 ? -8.703 -0.131 -23.719 1 78.12 138 THR B N 1
ATOM 3916 C CA . THR B 1 138 ? -8.898 0.691 -24.906 1 78.12 138 THR B CA 1
ATOM 3917 C C . THR B 1 138 ? -9.406 2.078 -24.531 1 78.12 138 THR B C 1
ATOM 3919 O O . THR B 1 138 ? -9.102 3.064 -25.203 1 78.12 138 THR B O 1
ATOM 3922 N N . LYS B 1 139 ? -10.07 2.193 -23.438 1 81.12 139 LYS B N 1
ATOM 3923 C CA . LYS B 1 139 ? -10.625 3.496 -23.078 1 81.12 139 LYS B CA 1
ATOM 3924 C C . LYS B 1 139 ? -9.672 4.27 -22.172 1 81.12 139 LYS B C 1
ATOM 3926 O O . LYS B 1 139 ? -9.984 5.379 -21.734 1 81.12 139 LYS B O 1
ATOM 3931 N N . GLY B 1 140 ? -8.586 3.578 -21.875 1 83.5 140 GLY B N 1
ATOM 3932 C CA . GLY B 1 140 ? -7.562 4.258 -21.094 1 83.5 140 GLY B CA 1
ATOM 3933 C C . GLY B 1 140 ? -7.781 4.148 -19.594 1 83.5 140 GLY B C 1
ATOM 3934 O O . GLY B 1 140 ? -7.086 4.801 -18.812 1 83.5 140 GLY B O 1
ATOM 3935 N N . ASN B 1 141 ? -8.711 3.418 -19.219 1 90.19 141 ASN B N 1
ATOM 3936 C CA . ASN B 1 141 ? -9.016 3.277 -17.797 1 90.19 141 ASN B CA 1
ATOM 3937 C C . ASN B 1 141 ? -8.141 2.217 -17.141 1 90.19 141 ASN B C 1
ATOM 3939 O O . ASN B 1 141 ? -8.648 1.219 -16.625 1 90.19 141 ASN B O 1
ATOM 3943 N N . ILE B 1 142 ? -6.836 2.545 -17.109 1 93.38 142 ILE B N 1
ATOM 3944 C CA . ILE B 1 142 ? -5.84 1.626 -16.562 1 93.38 142 ILE B CA 1
ATOM 3945 C C . ILE B 1 142 ? -5.891 1.649 -15.031 1 93.38 142 ILE B C 1
ATOM 3947 O O . ILE B 1 142 ? -5.77 2.711 -14.422 1 93.38 142 ILE B O 1
ATOM 3951 N N . PRO B 1 143 ? -6.074 0.52 -14.43 1 94.12 143 PRO B N 1
ATOM 3952 C CA . PRO B 1 143 ? -6.113 0.481 -12.961 1 94.12 143 PRO B CA 1
ATOM 3953 C C . PRO B 1 143 ? -4.781 0.863 -12.328 1 94.12 143 PRO B C 1
ATOM 3955 O O . PRO B 1 143 ? -3.719 0.504 -12.844 1 94.12 143 PRO B O 1
ATOM 3958 N N . LEU B 1 144 ? -4.824 1.584 -11.195 1 97.06 144 LEU B N 1
ATOM 3959 C CA . LEU B 1 144 ? -3.629 1.966 -10.453 1 97.06 144 LEU B CA 1
ATOM 3960 C C . LEU B 1 144 ? -2.834 0.735 -10.031 1 97.06 144 LEU B C 1
ATOM 3962 O O . LEU B 1 144 ? -1.601 0.754 -10.039 1 97.06 144 LEU B O 1
ATOM 3966 N N . GLY B 1 145 ? -3.545 -0.349 -9.672 1 96.31 145 GLY B N 1
ATOM 3967 C CA . GLY B 1 145 ? -2.898 -1.576 -9.234 1 96.31 145 GLY B CA 1
ATOM 3968 C C . GLY B 1 145 ? -2.029 -2.205 -10.312 1 96.31 145 GLY B C 1
ATOM 3969 O O . GLY B 1 145 ? -0.975 -2.77 -10.008 1 96.31 145 GLY B O 1
ATOM 3970 N N . LEU B 1 146 ? -2.439 -2.107 -11.578 1 95 146 LEU B N 1
ATOM 3971 C CA . LEU B 1 146 ? -1.67 -2.648 -12.688 1 95 146 LEU B CA 1
ATOM 3972 C C . LEU B 1 146 ? -0.319 -1.949 -12.805 1 95 146 LEU B C 1
ATOM 3974 O O . LEU B 1 146 ? 0.688 -2.586 -13.125 1 95 146 LEU B O 1
ATOM 3978 N N . LEU B 1 147 ? -0.303 -0.714 -12.555 1 96 147 LEU B N 1
ATOM 3979 C CA . LEU B 1 147 ? 0.928 0.064 -12.625 1 96 147 LEU B CA 1
ATOM 3980 C C . LEU B 1 147 ? 1.834 -0.245 -11.438 1 96 147 LEU B C 1
ATOM 3982 O O . LEU B 1 147 ? 3.053 -0.342 -11.586 1 96 147 LEU B O 1
ATOM 3986 N N . SER B 1 148 ? 1.245 -0.395 -10.273 1 97.31 148 SER B N 1
ATOM 3987 C CA . SER B 1 148 ? 2.021 -0.348 -9.039 1 97.31 148 SER B CA 1
ATOM 3988 C C . SER B 1 148 ? 2.398 -1.748 -8.57 1 97.31 148 SER B C 1
ATOM 3990 O O . SER B 1 148 ? 3.248 -1.906 -7.688 1 97.31 148 SER B O 1
ATOM 3992 N N . TYR B 1 149 ? 1.822 -2.816 -9.117 1 97.25 149 TYR B N 1
ATOM 3993 C CA . TYR B 1 149 ? 1.968 -4.148 -8.547 1 97.25 149 TYR B CA 1
ATOM 3994 C C . TYR B 1 149 ? 3.422 -4.605 -8.594 1 97.25 149 TYR B C 1
ATOM 3996 O O . TYR B 1 149 ? 3.854 -5.406 -7.758 1 97.25 149 TYR B O 1
ATOM 4004 N N . PRO B 1 150 ? 4.293 -4.141 -9.523 1 97.62 150 PRO B N 1
ATOM 4005 C CA . PRO B 1 150 ? 5.695 -4.562 -9.461 1 97.62 150 PRO B CA 1
ATOM 4006 C C . PRO B 1 150 ? 6.383 -4.129 -8.164 1 97.62 150 PRO B C 1
ATOM 4008 O O . PRO B 1 150 ? 7.289 -4.812 -7.684 1 97.62 150 PRO B O 1
ATOM 4011 N N . VAL B 1 151 ? 5.953 -2.977 -7.629 1 98.5 151 VAL B N 1
ATOM 4012 C CA . VAL B 1 151 ? 6.508 -2.51 -6.359 1 98.5 151 VAL B CA 1
ATOM 4013 C C . VAL B 1 151 ? 6.051 -3.426 -5.227 1 98.5 151 VAL B C 1
ATOM 4015 O O . VAL B 1 151 ? 6.84 -3.768 -4.344 1 98.5 151 VAL B O 1
ATOM 4018 N N . LEU B 1 152 ? 4.734 -3.818 -5.242 1 98.69 152 LEU B N 1
ATOM 4019 C CA . LEU B 1 152 ? 4.238 -4.789 -4.27 1 98.69 152 LEU B CA 1
ATOM 4020 C C . LEU B 1 152 ? 5.016 -6.098 -4.367 1 98.69 152 LEU B C 1
ATOM 4022 O O . LEU B 1 152 ? 5.348 -6.707 -3.348 1 98.69 152 LEU B O 1
ATOM 4026 N N . GLN B 1 153 ? 5.336 -6.539 -5.574 1 98.56 153 GLN B N 1
ATOM 4027 C CA . GLN B 1 153 ? 6.109 -7.758 -5.781 1 98.56 153 GLN B CA 1
ATOM 4028 C C . GLN B 1 153 ? 7.488 -7.652 -5.141 1 98.56 153 GLN B C 1
ATOM 4030 O O . GLN B 1 153 ? 7.957 -8.602 -4.504 1 98.56 153 GLN B O 1
ATOM 4035 N N . ALA B 1 154 ? 8.117 -6.512 -5.332 1 98.62 154 ALA B N 1
ATOM 4036 C CA . ALA B 1 154 ? 9.406 -6.285 -4.688 1 98.62 154 ALA B CA 1
ATOM 4037 C C . ALA B 1 154 ? 9.289 -6.367 -3.17 1 98.62 154 ALA B C 1
ATOM 4039 O O . ALA B 1 154 ? 10.117 -6.992 -2.508 1 98.62 154 ALA B O 1
ATOM 4040 N N . ALA B 1 155 ? 8.273 -5.746 -2.639 1 98.88 155 ALA B N 1
ATOM 4041 C CA . ALA B 1 155 ? 8.031 -5.781 -1.198 1 98.88 155 ALA B CA 1
ATOM 4042 C C . ALA B 1 155 ? 7.863 -7.215 -0.705 1 98.88 155 ALA B C 1
ATOM 4044 O O . ALA B 1 155 ? 8.352 -7.57 0.37 1 98.88 155 ALA B O 1
ATOM 4045 N N . ASP B 1 156 ? 7.176 -8.07 -1.465 1 98.81 156 ASP B N 1
ATOM 4046 C CA . ASP B 1 156 ? 6.941 -9.469 -1.104 1 98.81 156 ASP B CA 1
ATOM 4047 C C . ASP B 1 156 ? 8.258 -10.203 -0.875 1 98.81 156 ASP B C 1
ATOM 4049 O O . ASP B 1 156 ? 8.406 -10.945 0.097 1 98.81 156 ASP B O 1
ATOM 4053 N N . VAL B 1 157 ? 9.172 -9.953 -1.757 1 98.69 157 VAL B N 1
ATOM 4054 C CA . VAL B 1 157 ? 10.453 -10.656 -1.717 1 98.69 157 VAL B CA 1
ATOM 4055 C C . VAL B 1 157 ? 11.32 -10.086 -0.596 1 98.69 157 VAL B C 1
ATOM 4057 O O . VAL B 1 157 ? 11.883 -10.836 0.203 1 98.69 157 VAL B O 1
ATOM 4060 N N . LEU B 1 158 ? 11.359 -8.797 -0.478 1 98.75 158 LEU B N 1
ATOM 4061 C CA . LEU B 1 158 ? 12.305 -8.109 0.394 1 98.75 158 LEU B CA 1
ATOM 4062 C C . LEU B 1 158 ? 11.883 -8.234 1.854 1 98.75 158 LEU B C 1
ATOM 4064 O O . LEU B 1 158 ? 12.734 -8.203 2.752 1 98.75 158 LEU B O 1
ATOM 4068 N N . LEU B 1 159 ? 10.609 -8.359 2.133 1 98.75 159 LEU B N 1
ATOM 4069 C CA . LEU B 1 159 ? 10.102 -8.492 3.492 1 98.75 159 LEU B CA 1
ATOM 4070 C C . LEU B 1 159 ? 10.742 -9.68 4.203 1 98.75 159 LEU B C 1
ATOM 4072 O O . LEU B 1 159 ? 10.914 -9.664 5.426 1 98.75 159 LEU B O 1
ATOM 4076 N N . TYR B 1 160 ? 11.109 -10.695 3.473 1 98.69 160 TYR B N 1
ATOM 4077 C CA . TYR B 1 160 ? 11.641 -11.914 4.07 1 98.69 160 TYR B CA 1
ATOM 4078 C C . TYR B 1 160 ? 13.141 -12.031 3.838 1 98.69 160 TYR B C 1
ATOM 4080 O O . TYR B 1 160 ? 13.734 -13.078 4.102 1 98.69 160 TYR B O 1
ATOM 4088 N N . LYS B 1 161 ? 13.695 -10.961 3.252 1 98 161 LYS B N 1
ATOM 4089 C CA . LYS B 1 161 ? 15.125 -10.914 2.945 1 98 161 LYS B CA 1
ATOM 4090 C C . LYS B 1 161 ? 15.555 -12.164 2.188 1 98 161 LYS B C 1
ATOM 4092 O O . LYS B 1 161 ? 16.531 -12.82 2.566 1 98 161 LYS B O 1
ATOM 4097 N N . ALA B 1 162 ? 14.805 -12.477 1.204 1 98.06 162 ALA B N 1
ATOM 4098 C CA . ALA B 1 162 ? 15.047 -13.672 0.406 1 98.06 162 ALA B CA 1
ATOM 4099 C C . ALA B 1 162 ? 16.422 -13.625 -0.262 1 98.06 162 ALA B C 1
ATOM 4101 O O . ALA B 1 162 ? 16.828 -12.578 -0.771 1 98.06 162 ALA B O 1
ATOM 4102 N N . THR B 1 163 ? 17.125 -14.727 -0.206 1 96.81 163 THR B N 1
ATOM 4103 C CA . THR B 1 163 ? 18.406 -14.852 -0.884 1 96.81 163 THR B CA 1
ATOM 4104 C C . THR B 1 163 ? 18.234 -15.492 -2.256 1 96.81 163 THR B C 1
ATOM 4106 O O . THR B 1 163 ? 19.062 -15.305 -3.145 1 96.81 163 THR B O 1
ATOM 4109 N N . HIS B 1 164 ? 17.188 -16.281 -2.43 1 96.12 164 HIS B N 1
ATOM 4110 C CA . HIS B 1 164 ? 16.875 -17 -3.666 1 96.12 164 HIS B CA 1
ATOM 4111 C C . HIS B 1 164 ? 15.422 -16.797 -4.078 1 96.12 164 HIS B C 1
ATOM 4113 O O . HIS B 1 164 ? 14.516 -16.922 -3.254 1 96.12 164 HIS B O 1
ATOM 4119 N N . VAL B 1 165 ? 15.203 -16.5 -5.332 1 96.94 165 VAL B N 1
ATOM 4120 C CA . VAL B 1 165 ? 13.859 -16.25 -5.84 1 96.94 165 VAL B CA 1
ATOM 4121 C C . VAL B 1 165 ? 13.617 -17.078 -7.102 1 96.94 165 VAL B C 1
ATOM 4123 O O . VAL B 1 165 ? 14.039 -16.703 -8.195 1 96.94 165 VAL B O 1
ATOM 4126 N N . PRO B 1 166 ? 12.922 -18.172 -6.984 1 94.12 166 PRO B N 1
ATOM 4127 C CA . PRO B 1 166 ? 12.516 -18.922 -8.172 1 94.12 166 PRO B CA 1
ATOM 4128 C C . PRO B 1 166 ? 11.469 -18.203 -9.008 1 94.12 166 PRO B C 1
ATOM 4130 O O . PRO B 1 166 ? 10.414 -17.828 -8.492 1 94.12 166 PRO B O 1
ATOM 4133 N N . VAL B 1 167 ? 11.758 -17.938 -10.25 1 89.06 167 VAL B N 1
ATOM 4134 C CA . VAL B 1 167 ? 10.789 -17.25 -11.094 1 89.06 167 VAL B CA 1
ATOM 4135 C C . VAL B 1 167 ? 10.938 -17.734 -12.539 1 89.06 167 VAL B C 1
ATOM 4137 O O . VAL B 1 167 ? 11.945 -18.344 -12.898 1 89.06 167 VAL B O 1
ATOM 4140 N N . GLY B 1 168 ? 9.852 -17.516 -13.328 1 83.94 168 GLY B N 1
ATOM 4141 C CA . GLY B 1 168 ? 9.953 -17.688 -14.773 1 83.94 168 GLY B CA 1
ATOM 4142 C C . GLY B 1 168 ? 10.688 -16.547 -15.453 1 83.94 168 GLY B C 1
ATOM 4143 O O . GLY B 1 168 ? 10.891 -15.484 -14.852 1 83.94 168 GLY B O 1
ATOM 4144 N N . GLU B 1 169 ? 11.039 -16.703 -16.688 1 82.69 169 GLU B N 1
ATOM 4145 C CA . GLU B 1 169 ? 11.781 -15.711 -17.469 1 82.69 169 GLU B CA 1
ATOM 4146 C C . GLU B 1 169 ? 10.969 -14.43 -17.625 1 82.69 169 GLU B C 1
ATOM 4148 O O . GLU B 1 169 ? 11.539 -13.336 -17.719 1 82.69 169 GLU B O 1
ATOM 4153 N N . ASP B 1 170 ? 9.711 -14.586 -17.641 1 81.5 170 ASP B N 1
ATOM 4154 C CA . ASP B 1 170 ? 8.828 -13.438 -17.828 1 81.5 170 ASP B CA 1
ATOM 4155 C C . ASP B 1 170 ? 8.898 -12.484 -16.656 1 81.5 170 ASP B C 1
ATOM 4157 O O . ASP B 1 170 ? 8.469 -11.328 -16.75 1 81.5 170 ASP B O 1
ATOM 4161 N N . GLN B 1 171 ? 9.461 -12.875 -15.531 1 88.88 171 GLN B N 1
ATOM 4162 C CA . GLN B 1 171 ? 9.492 -12.07 -14.312 1 88.88 171 GLN B CA 1
ATOM 4163 C C . GLN B 1 171 ? 10.789 -11.281 -14.211 1 88.88 171 GLN B C 1
ATOM 4165 O O . GLN B 1 171 ? 10.953 -10.461 -13.305 1 88.88 171 GLN B O 1
ATOM 4170 N N . LEU B 1 172 ? 11.656 -11.398 -15.156 1 90.5 172 LEU B N 1
ATOM 4171 C CA . LEU B 1 172 ? 12.984 -10.789 -15.086 1 90.5 172 LEU B CA 1
ATOM 4172 C C . LEU B 1 172 ? 12.875 -9.273 -15.023 1 90.5 172 LEU B C 1
ATOM 4174 O O . LEU B 1 172 ? 13.664 -8.617 -14.336 1 90.5 172 LEU B O 1
ATOM 4178 N N . GLN B 1 173 ? 11.938 -8.711 -15.703 1 93.12 173 GLN B N 1
ATOM 4179 C CA . GLN B 1 173 ? 11.758 -7.266 -15.672 1 93.12 173 GLN B CA 1
ATOM 4180 C C . GLN B 1 173 ? 11.398 -6.785 -14.273 1 93.12 173 GLN B C 1
ATOM 4182 O O . GLN B 1 173 ? 11.828 -5.711 -13.852 1 93.12 173 GLN B O 1
ATOM 4187 N N . HIS B 1 174 ? 10.625 -7.496 -13.578 1 95.25 174 HIS B N 1
ATOM 4188 C CA . HIS B 1 174 ? 10.234 -7.141 -12.211 1 95.25 174 HIS B CA 1
ATOM 4189 C C . HIS B 1 174 ? 11.406 -7.32 -11.25 1 95.25 174 HIS B C 1
ATOM 4191 O O . HIS B 1 174 ? 11.531 -6.566 -10.281 1 95.25 174 HIS B O 1
ATOM 4197 N N . ILE B 1 175 ? 12.242 -8.281 -11.555 1 95.31 175 ILE B N 1
ATOM 4198 C CA . ILE B 1 175 ? 13.438 -8.5 -10.758 1 95.31 175 ILE B CA 1
ATOM 4199 C C . ILE B 1 175 ? 14.383 -7.309 -10.914 1 95.31 175 ILE B C 1
ATOM 4201 O O . ILE B 1 175 ? 14.984 -6.855 -9.938 1 95.31 175 ILE B O 1
ATOM 4205 N N . ASN B 1 176 ? 14.508 -6.863 -12.117 1 95.44 176 ASN B N 1
ATOM 4206 C CA . ASN B 1 176 ? 15.336 -5.688 -12.367 1 95.44 176 ASN B CA 1
ATOM 4207 C C . ASN B 1 176 ? 14.82 -4.469 -11.609 1 95.44 176 ASN B C 1
ATOM 4209 O O . ASN B 1 176 ? 15.602 -3.707 -11.039 1 95.44 176 ASN B O 1
ATOM 4213 N N . LEU B 1 177 ? 13.562 -4.316 -11.688 1 97.19 177 LEU B N 1
ATOM 4214 C CA . LEU B 1 177 ? 12.961 -3.225 -10.922 1 97.19 177 LEU B CA 1
ATOM 4215 C C . LEU B 1 177 ? 13.258 -3.375 -9.438 1 97.19 177 LEU B C 1
ATOM 4217 O O . LEU B 1 177 ? 13.594 -2.398 -8.766 1 97.19 177 LEU B O 1
ATOM 4221 N N . MET B 1 178 ? 13.062 -4.574 -8.891 1 97.75 178 MET B N 1
ATOM 4222 C CA . MET B 1 178 ? 13.359 -4.836 -7.488 1 97.75 178 MET B CA 1
ATOM 4223 C C . MET B 1 178 ? 14.805 -4.469 -7.16 1 97.75 178 MET B C 1
ATOM 4225 O O . MET B 1 178 ? 15.078 -3.832 -6.141 1 97.75 178 MET B O 1
ATOM 4229 N N . ASN B 1 179 ? 15.719 -4.797 -8.055 1 97.31 179 ASN B N 1
ATOM 4230 C CA . ASN B 1 179 ? 17.125 -4.469 -7.852 1 97.31 179 ASN B CA 1
ATOM 4231 C C . ASN B 1 179 ? 17.344 -2.961 -7.824 1 97.31 179 ASN B C 1
ATOM 4233 O O . ASN B 1 179 ? 18.141 -2.461 -7.027 1 97.31 179 ASN B O 1
ATOM 4237 N N . TYR B 1 180 ? 16.703 -2.344 -8.734 1 97.06 180 TYR B N 1
ATOM 4238 C CA . TYR B 1 180 ? 16.766 -0.887 -8.75 1 97.06 180 TYR B CA 1
ATOM 4239 C C . TYR B 1 180 ? 16.281 -0.31 -7.422 1 97.06 180 TYR B C 1
ATOM 4241 O O . TYR B 1 180 ? 16.922 0.574 -6.852 1 97.06 180 TYR B O 1
ATOM 4249 N N . LEU B 1 181 ? 15.164 -0.777 -6.887 1 97.94 181 LEU B N 1
ATOM 4250 C CA . LEU B 1 181 ? 14.594 -0.313 -5.625 1 97.94 181 LEU B CA 1
ATOM 4251 C C . LEU B 1 181 ? 15.531 -0.599 -4.461 1 97.94 181 LEU B C 1
ATOM 4253 O O . LEU B 1 181 ? 15.672 0.222 -3.551 1 97.94 181 LEU B O 1
ATOM 4257 N N . ILE B 1 182 ? 16.156 -1.784 -4.48 1 98.31 182 ILE B N 1
ATOM 4258 C CA . ILE B 1 182 ? 17.125 -2.156 -3.459 1 98.31 182 ILE B CA 1
ATOM 4259 C C . ILE B 1 182 ? 18.25 -1.123 -3.414 1 98.31 182 ILE B C 1
ATOM 4261 O O . ILE B 1 182 ? 18.562 -0.58 -2.352 1 98.31 182 ILE B O 1
ATOM 4265 N N . LYS B 1 183 ? 18.797 -0.844 -4.543 1 97.69 183 LYS B N 1
ATOM 4266 C CA . LYS B 1 183 ? 19.906 0.099 -4.629 1 97.69 183 LYS B CA 1
ATOM 4267 C C . LYS B 1 183 ? 19.484 1.488 -4.156 1 97.69 183 LYS B C 1
ATOM 4269 O O . LYS B 1 183 ? 20.188 2.127 -3.377 1 97.69 183 LYS B O 1
ATOM 4274 N N . LYS B 1 184 ? 18.375 1.928 -4.68 1 96.25 184 LYS B N 1
ATOM 4275 C CA . LYS B 1 184 ? 17.891 3.254 -4.32 1 96.25 184 LYS B CA 1
ATOM 4276 C C . LYS B 1 184 ? 17.641 3.361 -2.82 1 96.25 184 LYS B C 1
ATOM 4278 O O . LYS B 1 184 ? 18.062 4.328 -2.184 1 96.25 184 LYS B O 1
ATOM 4283 N N . PHE B 1 185 ? 16.953 2.416 -2.223 1 97.56 185 PHE B N 1
ATOM 4284 C CA . PHE B 1 185 ? 16.672 2.402 -0.794 1 97.56 185 PHE B CA 1
ATOM 4285 C C . PHE B 1 185 ? 17.953 2.418 0.021 1 97.56 185 PHE B C 1
ATOM 4287 O O . PHE B 1 185 ? 18.109 3.23 0.937 1 97.56 185 PHE B O 1
ATOM 4294 N N . ASN B 1 186 ? 18.812 1.472 -0.329 1 97.44 186 ASN B N 1
ATOM 4295 C CA . ASN B 1 186 ? 20.094 1.363 0.382 1 97.44 186 ASN B CA 1
ATOM 4296 C C . ASN B 1 186 ? 20.875 2.668 0.322 1 97.44 186 ASN B C 1
ATOM 4298 O O . ASN B 1 186 ? 21.531 3.049 1.296 1 97.44 186 ASN B O 1
ATOM 4302 N N . THR B 1 187 ? 20.844 3.283 -0.8 1 96.44 187 THR B N 1
ATOM 4303 C CA . THR B 1 187 ? 21.531 4.559 -0.959 1 96.44 187 THR B CA 1
ATOM 4304 C C . THR B 1 187 ? 20.938 5.613 -0.031 1 96.44 187 THR B C 1
ATOM 4306 O O . THR B 1 187 ? 21.672 6.352 0.631 1 96.44 187 THR B O 1
ATOM 4309 N N . ILE B 1 188 ? 19.656 5.664 0.048 1 94.56 188 ILE B N 1
ATOM 4310 C CA . ILE B 1 188 ? 18.953 6.668 0.839 1 94.56 188 ILE B CA 1
ATOM 4311 C C . ILE B 1 188 ? 19.266 6.469 2.32 1 94.56 188 ILE B C 1
ATOM 4313 O O . ILE B 1 188 ? 19.547 7.434 3.035 1 94.56 188 ILE B O 1
ATOM 4317 N N . VAL B 1 189 ? 19.234 5.23 2.752 1 95.75 189 VAL B N 1
ATOM 4318 C CA . VAL B 1 189 ? 19.422 4.973 4.176 1 95.75 189 VAL B CA 1
ATOM 4319 C C . VAL B 1 189 ? 20.906 4.848 4.492 1 95.75 189 VAL B C 1
ATOM 4321 O O . VAL B 1 189 ? 21.281 4.672 5.652 1 95.75 189 VAL B O 1
ATOM 4324 N N . ARG B 1 190 ? 21.828 4.852 3.494 1 95.44 190 ARG B N 1
ATOM 4325 C CA . ARG B 1 190 ? 23.281 4.758 3.617 1 95.44 190 ARG B CA 1
ATOM 4326 C C . ARG B 1 190 ? 23.688 3.488 4.359 1 95.44 190 ARG B C 1
ATOM 4328 O O . ARG B 1 190 ? 24.531 3.529 5.254 1 95.44 190 ARG B O 1
ATOM 4335 N N . TYR B 1 191 ? 22.953 2.428 4.039 1 95.06 191 TYR B N 1
ATOM 4336 C CA . TYR B 1 191 ? 23.141 1.112 4.645 1 95.06 191 TYR B CA 1
ATOM 4337 C C . TYR B 1 191 ? 22.719 0.006 3.68 1 95.06 191 TYR B C 1
ATOM 4339 O O . TYR B 1 191 ? 21.625 0.041 3.115 1 95.06 191 TYR B O 1
ATOM 4347 N N . ASP B 1 192 ? 23.641 -0.962 3.434 1 96.81 192 ASP B N 1
ATOM 4348 C CA . ASP B 1 192 ? 23.281 -2.092 2.582 1 96.81 192 ASP B CA 1
ATOM 4349 C C . ASP B 1 192 ? 22.328 -3.051 3.311 1 96.81 192 ASP B C 1
ATOM 4351 O O . ASP B 1 192 ? 22.719 -4.172 3.645 1 96.81 192 ASP B O 1
ATOM 4355 N N . TYR B 1 193 ? 21.172 -2.633 3.49 1 97.94 193 TYR B N 1
ATOM 4356 C CA . TYR B 1 193 ? 20.203 -3.383 4.277 1 97.94 193 TYR B CA 1
ATOM 4357 C C . TYR B 1 193 ? 19.594 -4.512 3.453 1 97.94 193 TYR B C 1
ATOM 4359 O O . TYR B 1 193 ? 19.578 -5.668 3.885 1 97.94 193 TYR B O 1
ATOM 4367 N N . PHE B 1 194 ? 19.031 -4.117 2.277 1 98.38 194 PHE B N 1
ATOM 4368 C CA . PHE B 1 194 ? 18.5 -5.145 1.388 1 98.38 194 PHE B CA 1
ATOM 4369 C C . PHE B 1 194 ? 19.578 -5.664 0.453 1 98.38 194 PHE B C 1
ATOM 4371 O O . PHE B 1 194 ? 20.406 -4.891 -0.041 1 98.38 194 PHE B O 1
ATOM 4378 N N . ILE B 1 195 ? 19.547 -6.969 0.216 1 97.38 195 ILE B N 1
ATOM 4379 C CA . ILE B 1 195 ? 20.531 -7.625 -0.647 1 97.38 195 ILE B CA 1
ATOM 4380 C C . ILE B 1 195 ? 19.812 -8.25 -1.845 1 97.38 195 ILE B C 1
ATOM 4382 O O . ILE B 1 195 ? 18.75 -8.859 -1.696 1 97.38 195 ILE B O 1
ATOM 4386 N N . GLN B 1 196 ? 20.422 -8.055 -2.971 1 97.25 196 GLN B N 1
ATOM 4387 C CA . GLN B 1 196 ? 19.859 -8.633 -4.184 1 97.25 196 GLN B CA 1
ATOM 4388 C C . GLN B 1 196 ? 19.844 -10.164 -4.113 1 97.25 196 GLN B C 1
ATOM 4390 O O . GLN B 1 196 ? 20.875 -10.781 -3.857 1 97.25 196 GLN B O 1
ATOM 4395 N N . PRO B 1 197 ? 18.75 -10.758 -4.301 1 97.44 197 PRO B N 1
ATOM 4396 C CA . PRO B 1 197 ? 18.703 -12.219 -4.273 1 97.44 197 PRO B CA 1
ATOM 4397 C C . PRO B 1 197 ? 19.203 -12.852 -5.57 1 97.44 197 PRO B C 1
ATOM 4399 O O . PRO B 1 197 ? 19.297 -12.172 -6.598 1 97.44 197 PRO B O 1
ATOM 4402 N N . THR B 1 198 ? 19.516 -14.117 -5.488 1 96.06 198 THR B N 1
ATOM 4403 C CA . THR B 1 198 ? 19.812 -14.938 -6.66 1 96.06 198 THR B CA 1
ATOM 4404 C C . THR B 1 198 ? 18.516 -15.406 -7.32 1 96.06 198 THR B C 1
ATOM 4406 O O . THR B 1 198 ? 17.609 -15.914 -6.645 1 96.06 198 THR B O 1
ATOM 4409 N N . ILE B 1 199 ? 18.438 -15.203 -8.617 1 94.94 199 ILE B N 1
ATOM 4410 C CA . ILE B 1 199 ? 17.25 -15.609 -9.359 1 94.94 199 ILE B CA 1
ATOM 4411 C C . ILE B 1 199 ? 17.406 -17.062 -9.828 1 94.94 199 ILE B C 1
ATOM 4413 O O . ILE B 1 199 ? 18.422 -17.422 -10.414 1 94.94 199 ILE B O 1
ATOM 4417 N N . ILE B 1 200 ? 16.484 -17.844 -9.492 1 92.31 200 ILE B N 1
ATOM 4418 C CA . ILE B 1 200 ? 16.453 -19.234 -9.945 1 92.31 200 ILE B CA 1
ATOM 4419 C C . ILE B 1 200 ? 15.445 -19.375 -11.078 1 92.31 200 ILE B C 1
ATOM 4421 O O . ILE B 1 200 ? 14.234 -19.438 -10.844 1 92.31 200 ILE B O 1
ATOM 4425 N N . LEU B 1 201 ? 15.945 -19.484 -12.25 1 87.44 201 LEU B N 1
ATOM 4426 C CA . LEU B 1 201 ? 15.07 -19.562 -13.414 1 87.44 201 LEU B CA 1
ATOM 4427 C C . LEU B 1 201 ? 14.547 -20.984 -13.609 1 87.44 201 LEU B C 1
ATOM 4429 O O . LEU B 1 201 ? 15.289 -21.953 -13.445 1 87.44 201 LEU B O 1
ATOM 4433 N N . SER B 1 202 ? 13.266 -21.078 -13.828 1 79.38 202 SER B N 1
ATOM 4434 C CA . SER B 1 202 ? 12.68 -22.359 -14.156 1 79.38 202 SER B CA 1
ATOM 4435 C C . SER B 1 202 ? 13.117 -22.844 -15.531 1 79.38 202 SER B C 1
ATOM 4437 O O . SER B 1 202 ? 13.234 -22.047 -16.469 1 79.38 202 SER B O 1
ATOM 4439 N N . LYS B 1 203 ? 13.555 -24.109 -15.625 1 72 203 LYS B N 1
ATOM 4440 C CA . LYS B 1 203 ? 14.008 -24.703 -16.875 1 72 203 LYS B CA 1
ATOM 4441 C C . LYS B 1 203 ? 12.828 -25.219 -17.7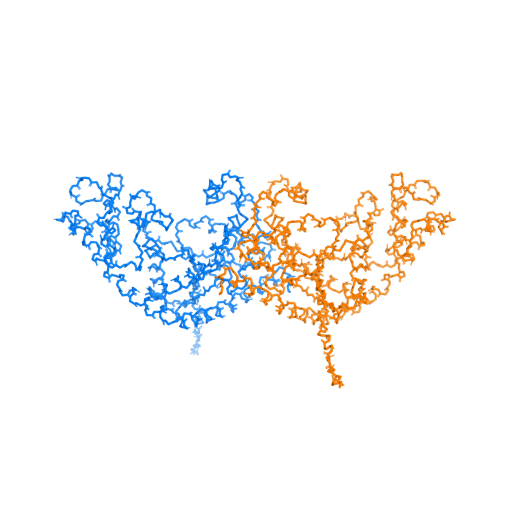03 1 72 203 LYS B C 1
ATOM 4443 O O . LYS B 1 203 ? 13.008 -25.672 -18.844 1 72 203 LYS B O 1
ATOM 4448 N N . SER B 1 204 ? 11.711 -25.094 -17.109 1 67.31 204 SER B N 1
ATOM 4449 C CA . SER B 1 204 ? 10.602 -25.734 -17.812 1 67.31 204 SER B CA 1
ATOM 4450 C C . SER B 1 204 ? 10.102 -24.891 -18.969 1 67.31 204 SER B C 1
ATOM 4452 O O . SER B 1 204 ? 9.984 -23.672 -18.859 1 67.31 204 SER B O 1
ATOM 4454 N N . PRO B 1 205 ? 10 -25.641 -20.062 1 64.12 205 PRO B N 1
ATOM 4455 C CA . PRO B 1 205 ? 9.461 -24.922 -21.219 1 64.12 205 PRO B CA 1
ATOM 4456 C C . PRO B 1 205 ? 8.047 -24.406 -21 1 64.12 205 PRO B C 1
ATOM 4458 O O . PRO B 1 205 ? 7.316 -24.938 -20.156 1 64.12 205 PRO B O 1
ATOM 4461 N N . ARG B 1 206 ? 7.668 -23.375 -21.719 1 75 206 ARG B N 1
ATOM 4462 C CA . ARG B 1 206 ? 6.32 -22.812 -21.703 1 75 206 ARG B CA 1
ATOM 4463 C C . ARG B 1 206 ? 5.316 -23.781 -22.328 1 75 206 ARG B C 1
ATOM 4465 O O . ARG B 1 206 ? 5.469 -24.188 -23.484 1 75 206 ARG B O 1
ATOM 4472 N N . VAL B 1 207 ? 4.469 -24.344 -21.547 1 86.38 207 VAL B N 1
ATOM 4473 C CA . VAL B 1 207 ? 3.404 -25.219 -22.016 1 86.38 207 VAL B CA 1
ATOM 4474 C C . VAL B 1 207 ? 2.426 -24.422 -22.875 1 86.38 207 VAL B C 1
ATOM 4476 O O . VAL B 1 207 ? 1.928 -23.375 -22.453 1 86.38 207 VAL B O 1
ATOM 4479 N N . LYS B 1 208 ? 2.193 -25.031 -24.078 1 91.81 208 LYS B N 1
ATOM 4480 C CA . LYS B 1 208 ? 1.357 -24.312 -25.047 1 91.81 208 LYS B CA 1
ATOM 4481 C C . LYS B 1 208 ? -0.078 -24.828 -25.016 1 91.81 208 LYS B C 1
ATOM 4483 O O . LYS B 1 208 ? -0.346 -25.906 -24.484 1 91.81 208 LYS B O 1
ATOM 4488 N N . SER B 1 209 ? -0.958 -24 -25.547 1 94.44 209 SER B N 1
ATOM 4489 C CA . SER B 1 209 ? -2.369 -24.344 -25.672 1 94.44 209 SER B CA 1
ATOM 4490 C C . SER B 1 209 ? -2.562 -25.578 -26.547 1 94.44 209 SER B C 1
ATOM 4492 O O . SER B 1 209 ? -1.887 -25.734 -27.562 1 94.44 209 SER B O 1
ATOM 4494 N N . LEU B 1 210 ? -3.518 -26.391 -26.203 1 96.44 210 LEU B N 1
ATOM 4495 C CA . LEU B 1 210 ? -3.816 -27.594 -26.984 1 96.44 210 LEU B CA 1
ATOM 4496 C C . LEU B 1 210 ? -4.574 -27.234 -28.266 1 96.44 210 LEU B C 1
ATOM 4498 O O . LEU B 1 210 ? -4.57 -28 -29.234 1 96.44 210 LEU B O 1
ATOM 4502 N N . LYS B 1 211 ? -5.234 -26.047 -28.234 1 95.31 211 LYS B N 1
ATOM 4503 C CA . LYS B 1 211 ? -6.043 -25.609 -29.375 1 95.31 211 LYS B CA 1
ATOM 4504 C C . LYS B 1 211 ? -5.266 -24.641 -30.266 1 95.31 211 LYS B C 1
ATOM 4506 O O . LYS B 1 211 ? -5.488 -24.594 -31.484 1 95.31 211 LYS B O 1
ATOM 4511 N N . ASN B 1 212 ? -4.414 -23.891 -29.656 1 94 212 ASN B N 1
ATOM 4512 C CA . ASN B 1 212 ? -3.521 -22.984 -30.375 1 94 212 ASN B CA 1
ATOM 4513 C C . ASN B 1 212 ? -2.078 -23.125 -29.906 1 94 212 ASN B C 1
ATOM 4515 O O . ASN B 1 212 ? -1.607 -22.344 -29.078 1 94 212 ASN B O 1
ATOM 4519 N N . PRO B 1 213 ? -1.307 -24.031 -30.531 1 93.31 213 PRO B N 1
ATOM 4520 C CA . PRO B 1 213 ? 0.035 -24.375 -30.047 1 93.31 213 PRO B CA 1
ATOM 4521 C C . PRO B 1 213 ? 1.02 -23.203 -30.188 1 93.31 213 PRO B C 1
ATOM 4523 O O . PRO B 1 213 ? 2.174 -23.328 -29.766 1 93.31 213 PRO B O 1
ATOM 4526 N N . LEU B 1 214 ? 0.566 -22.125 -30.734 1 90.56 214 LEU B N 1
ATOM 4527 C CA . LEU B 1 214 ? 1.423 -20.953 -30.859 1 90.56 214 LEU B CA 1
ATOM 4528 C C . LEU B 1 214 ? 1.28 -20.047 -29.641 1 90.56 214 LEU B C 1
ATOM 4530 O O . LEU B 1 214 ? 2.074 -19.109 -29.453 1 90.56 214 LEU B O 1
ATOM 4534 N N . ARG B 1 215 ? 0.319 -20.438 -28.859 1 88.94 215 ARG B N 1
ATOM 4535 C CA . ARG B 1 215 ? 0.06 -19.625 -27.672 1 88.94 215 ARG B CA 1
ATOM 4536 C C . ARG B 1 215 ? 0.295 -20.438 -26.391 1 88.94 215 ARG B C 1
ATOM 4538 O O . ARG B 1 215 ? 0.169 -21.656 -26.391 1 88.94 215 ARG B O 1
ATOM 4545 N N . LYS B 1 216 ? 0.624 -19.641 -25.406 1 87 216 LYS B N 1
ATOM 4546 C CA . LYS B 1 216 ? 0.771 -20.266 -24.094 1 87 216 LYS B CA 1
ATOM 4547 C C . LYS B 1 216 ? -0.571 -20.766 -23.578 1 87 216 LYS B C 1
ATOM 4549 O O . LYS B 1 216 ? -1.618 -20.188 -23.875 1 87 216 LYS B O 1
ATOM 4554 N N . MET B 1 217 ? -0.461 -21.859 -22.906 1 88.75 217 MET B N 1
ATOM 4555 C CA . MET B 1 217 ? -1.663 -22.328 -22.219 1 88.75 217 MET B CA 1
ATOM 4556 C C . MET B 1 217 ? -2.156 -21.297 -21.219 1 88.75 217 MET B C 1
ATOM 4558 O O . MET B 1 217 ? -1.365 -20.734 -20.453 1 88.75 217 MET B O 1
ATOM 4562 N N . SER B 1 218 ? -3.451 -21.031 -21.234 1 83.5 218 SER B N 1
ATOM 4563 C CA . SER B 1 218 ? -3.977 -19.969 -20.406 1 83.5 218 SER B CA 1
ATOM 4564 C C . SER B 1 218 ? -5.32 -20.359 -19.797 1 83.5 218 SER B C 1
ATOM 4566 O O . SER B 1 218 ? -6.125 -21.031 -20.438 1 83.5 218 SER B O 1
ATOM 4568 N N . LYS B 1 219 ? -5.48 -19.812 -18.609 1 77.75 219 LYS B N 1
ATOM 4569 C CA . LYS B 1 219 ? -6.75 -20.031 -17.922 1 77.75 219 LYS B CA 1
ATOM 4570 C C . LYS B 1 219 ? -7.875 -19.25 -18.594 1 77.75 219 LYS B C 1
ATOM 4572 O O . LYS B 1 219 ? -9.039 -19.656 -18.547 1 77.75 219 LYS B O 1
ATOM 4577 N N . SER B 1 220 ? -7.512 -18.188 -19.172 1 73.56 220 SER B N 1
ATOM 4578 C CA . SER B 1 220 ? -8.492 -17.266 -19.734 1 73.56 220 SER B CA 1
ATOM 4579 C C . SER B 1 220 ? -8.914 -17.688 -21.141 1 73.56 220 SER B C 1
ATOM 4581 O O . SER B 1 220 ? -9.773 -17.047 -21.75 1 73.56 220 SER B O 1
ATOM 4583 N N . ASP B 1 221 ? -8.289 -18.75 -21.594 1 81.62 221 ASP B N 1
ATOM 4584 C CA . ASP B 1 221 ? -8.703 -19.25 -22.906 1 81.62 221 ASP B CA 1
ATOM 4585 C C . ASP B 1 221 ? -10.188 -19.609 -22.906 1 81.62 221 ASP B C 1
ATOM 4587 O O . ASP B 1 221 ? -10.695 -20.203 -21.953 1 81.62 221 ASP B O 1
ATOM 4591 N N . ASP B 1 222 ? -10.805 -19.234 -23.938 1 80.94 222 ASP B N 1
ATOM 4592 C CA . ASP B 1 222 ? -12.25 -19.406 -24.047 1 80.94 222 ASP B CA 1
ATOM 4593 C C . ASP B 1 222 ? -12.633 -20.891 -24.031 1 80.94 222 ASP B C 1
ATOM 4595 O O . ASP B 1 222 ? -13.703 -21.25 -23.531 1 80.94 222 ASP B O 1
ATOM 4599 N N . SER B 1 223 ? -11.797 -21.703 -24.578 1 87.81 223 SER B N 1
ATOM 4600 C CA . SER B 1 223 ? -12.102 -23.125 -24.688 1 87.81 223 SER B CA 1
ATOM 4601 C C . SER B 1 223 ? -11.438 -23.922 -23.562 1 87.81 223 SER B C 1
ATOM 4603 O O . SER B 1 223 ? -10.219 -23.891 -23.422 1 87.81 223 SER B O 1
ATOM 4605 N N . ASP B 1 224 ? -12.234 -24.625 -22.938 1 90.25 224 ASP B N 1
ATOM 4606 C CA . ASP B 1 224 ? -11.719 -25.516 -21.906 1 90.25 224 ASP B CA 1
ATOM 4607 C C . ASP B 1 224 ? -10.828 -26.609 -22.516 1 90.25 224 ASP B C 1
ATOM 4609 O O . ASP B 1 224 ? -9.969 -27.156 -21.828 1 90.25 224 ASP B O 1
ATOM 4613 N N . LEU B 1 225 ? -11.031 -26.859 -23.766 1 94 225 LEU B N 1
ATOM 4614 C CA . LEU B 1 225 ? -10.273 -27.891 -24.469 1 94 225 LEU B CA 1
ATOM 4615 C C . LEU B 1 225 ? -8.836 -27.438 -24.703 1 94 225 LEU B C 1
ATOM 4617 O O . LEU B 1 225 ? -7.98 -28.25 -25.062 1 94 225 LEU B O 1
ATOM 4621 N N . ALA B 1 226 ? -8.586 -26.188 -24.406 1 94.31 226 ALA B N 1
ATOM 4622 C CA . ALA B 1 226 ? -7.289 -25.594 -24.719 1 94.31 226 ALA B CA 1
ATOM 4623 C C . ALA B 1 226 ? -6.281 -25.875 -23.609 1 94.31 226 ALA B C 1
ATOM 4625 O O . ALA B 1 226 ? -5.078 -25.688 -23.797 1 94.31 226 ALA B O 1
ATOM 4626 N N . ARG B 1 227 ? -6.77 -26.375 -22.484 1 94.88 227 ARG B N 1
ATOM 4627 C CA . ARG B 1 227 ? -5.883 -26.531 -21.328 1 94.88 227 ARG B CA 1
ATOM 4628 C C . ARG B 1 227 ? -6.227 -27.797 -20.547 1 94.88 227 ARG B C 1
ATOM 4630 O O . ARG B 1 227 ? -7.375 -28.25 -20.562 1 94.88 227 ARG B O 1
ATOM 4637 N N . ILE B 1 228 ? -5.23 -28.359 -19.969 1 95.88 228 ILE B N 1
ATOM 4638 C CA . ILE B 1 228 ? -5.422 -29.469 -19.047 1 95.88 228 ILE B CA 1
ATOM 4639 C C . ILE B 1 228 ? -5.234 -28.984 -17.609 1 95.88 228 ILE B C 1
ATOM 4641 O O . ILE B 1 228 ? -4.16 -28.5 -17.25 1 95.88 228 ILE B O 1
ATOM 4645 N N . GLY B 1 229 ? -6.289 -29.078 -16.812 1 95.12 229 GLY B N 1
ATOM 4646 C CA . GLY B 1 229 ? -6.18 -28.781 -15.391 1 95.12 229 GLY B CA 1
ATOM 4647 C C . GLY B 1 229 ? -5.562 -29.906 -14.586 1 95.12 229 GLY B C 1
ATOM 4648 O O . GLY B 1 229 ? -5.734 -31.078 -14.93 1 95.12 229 GLY B O 1
ATOM 4649 N N . ILE B 1 230 ? -4.93 -29.578 -13.523 1 95.44 230 ILE B N 1
ATOM 4650 C CA . ILE B 1 230 ? -4.281 -30.625 -12.727 1 95.44 230 ILE B CA 1
ATOM 4651 C C . ILE B 1 230 ? -5.34 -31.453 -12.008 1 95.44 230 ILE B C 1
ATOM 4653 O O . ILE B 1 230 ? -5.051 -32.562 -11.523 1 95.44 230 ILE B O 1
ATOM 4657 N N . LEU B 1 231 ? -6.57 -30.906 -11.984 1 95.19 231 LEU B N 1
ATOM 4658 C CA . LEU B 1 231 ? -7.648 -31.609 -11.305 1 95.19 231 LEU B CA 1
ATOM 4659 C C . LEU B 1 231 ? -8.633 -32.219 -12.305 1 95.19 231 LEU B C 1
ATOM 4661 O O . LEU B 1 231 ? -9.68 -32.719 -11.914 1 95.19 231 LEU B O 1
ATOM 4665 N N . ASP B 1 232 ? -8.344 -32.094 -13.547 1 95.88 232 ASP B N 1
ATOM 4666 C CA . ASP B 1 232 ? -9.188 -32.719 -14.562 1 95.88 232 ASP B CA 1
ATOM 4667 C C . ASP B 1 232 ? -9.281 -34.219 -14.344 1 95.88 232 ASP B C 1
ATOM 4669 O O . ASP B 1 232 ? -8.297 -34.875 -13.953 1 95.88 232 ASP B O 1
ATOM 4673 N N . THR B 1 233 ? -10.406 -34.75 -14.695 1 96.38 233 THR B N 1
ATOM 4674 C CA . THR B 1 233 ? -10.547 -36.219 -14.609 1 96.38 233 THR B CA 1
ATOM 4675 C C . THR B 1 233 ? -9.727 -36.906 -15.703 1 96.38 233 THR B C 1
ATOM 4677 O O . THR B 1 233 ? -9.297 -36.25 -16.656 1 96.38 233 THR B O 1
ATOM 4680 N N . GLU B 1 234 ? -9.539 -38.156 -15.516 1 96.88 234 GLU B N 1
ATOM 4681 C CA . GLU B 1 234 ? -8.828 -38.906 -16.531 1 96.88 234 GLU B CA 1
ATOM 4682 C C . GLU B 1 234 ? -9.523 -38.812 -17.891 1 96.88 234 GLU B C 1
ATOM 4684 O O . GLU B 1 234 ? -8.859 -38.656 -18.922 1 96.88 234 GLU B O 1
ATOM 4689 N N . ASP B 1 235 ? -10.805 -38.906 -17.859 1 96.81 235 ASP B N 1
ATOM 4690 C CA . ASP B 1 235 ? -11.586 -38.812 -19.094 1 96.81 235 ASP B CA 1
ATOM 4691 C C . ASP B 1 235 ? -11.438 -37.438 -19.719 1 96.81 235 ASP B C 1
ATOM 4693 O O . ASP B 1 235 ? -11.328 -37.312 -20.938 1 96.81 235 ASP B O 1
ATOM 4697 N N . ASP B 1 236 ? -11.492 -36.438 -18.891 1 96.69 236 ASP B N 1
ATOM 4698 C CA . ASP B 1 236 ? -11.32 -35.094 -19.391 1 96.69 236 ASP B CA 1
ATOM 4699 C C . ASP B 1 236 ? -9.969 -34.938 -20.078 1 96.69 236 ASP B C 1
ATOM 4701 O O . ASP B 1 236 ? -9.883 -34.344 -21.156 1 96.69 236 ASP B O 1
ATOM 4705 N N . ILE B 1 237 ? -8.914 -35.406 -19.469 1 97.56 237 ILE B N 1
ATOM 4706 C CA . ILE B 1 237 ? -7.559 -35.281 -20 1 97.56 237 ILE B CA 1
ATOM 4707 C C . ILE B 1 237 ? -7.469 -36 -21.359 1 97.56 237 ILE B C 1
ATOM 4709 O O . ILE B 1 237 ? -6.938 -35.438 -22.312 1 97.56 237 ILE B O 1
ATOM 4713 N N . ARG B 1 238 ? -8.039 -37.125 -21.422 1 96.56 238 ARG B N 1
ATOM 4714 C CA . ARG B 1 238 ? -8.016 -37.906 -22.672 1 96.56 238 ARG B CA 1
ATOM 4715 C C . ARG B 1 238 ? -8.773 -37.156 -23.781 1 96.56 238 ARG B C 1
ATOM 4717 O O . ARG B 1 238 ? -8.305 -37.094 -24.906 1 96.56 238 ARG B O 1
ATOM 4724 N N . LYS B 1 239 ? -9.898 -36.719 -23.391 1 97.06 239 LYS B N 1
ATOM 4725 C CA . LYS B 1 239 ? -10.719 -35.969 -24.344 1 97.06 239 LYS B CA 1
ATOM 4726 C C . LYS B 1 239 ? -9.992 -34.75 -24.875 1 97.06 239 LYS B C 1
ATOM 4728 O O . LYS B 1 239 ? -9.969 -34.5 -26.078 1 97.06 239 LYS B O 1
ATOM 4733 N N . LYS B 1 240 ? -9.375 -34 -23.969 1 97.56 240 LYS B N 1
ATOM 4734 C CA . LYS B 1 240 ? -8.672 -32.781 -24.344 1 97.56 240 LYS B CA 1
ATOM 4735 C C . LYS B 1 240 ? -7.465 -33.062 -25.234 1 97.56 240 LYS B C 1
ATOM 4737 O O . LYS B 1 240 ? -7.195 -32.344 -26.188 1 97.56 240 LYS B O 1
ATOM 4742 N N . LEU B 1 241 ? -6.758 -34.125 -24.953 1 97.56 241 LEU B N 1
ATOM 4743 C CA . LEU B 1 241 ? -5.598 -34.531 -25.75 1 97.56 241 LEU B CA 1
ATOM 4744 C C . LEU B 1 241 ? -6.02 -35.031 -27.125 1 97.56 241 LEU B C 1
ATOM 4746 O O . LEU B 1 241 ? -5.363 -34.719 -28.125 1 97.56 241 LEU B O 1
ATOM 4750 N N . GLN B 1 242 ? -7.109 -35.75 -27.156 1 96.31 242 GLN B N 1
ATOM 4751 C CA . GLN B 1 242 ? -7.605 -36.281 -28.422 1 96.31 242 GLN B CA 1
ATOM 4752 C C . GLN B 1 242 ? -8 -35.125 -29.359 1 96.31 242 GLN B C 1
ATOM 4754 O O . GLN B 1 242 ? -7.852 -35.219 -30.578 1 96.31 242 GLN B O 1
ATOM 4759 N N . LYS B 1 243 ? -8.469 -34.094 -28.781 1 96.31 243 LYS B N 1
ATOM 4760 C CA . LYS B 1 243 ? -8.953 -32.938 -29.562 1 96.31 243 LYS B CA 1
ATOM 4761 C C . LYS B 1 243 ? -7.844 -31.938 -29.797 1 96.31 243 LYS B C 1
ATOM 4763 O O . LYS B 1 243 ? -8.047 -30.922 -30.484 1 96.31 243 LYS B O 1
ATOM 4768 N N . ALA B 1 244 ? -6.672 -32.156 -29.234 1 96.88 244 ALA B N 1
ATOM 4769 C CA . ALA B 1 244 ? -5.551 -31.219 -29.406 1 96.88 244 ALA B CA 1
ATOM 4770 C C . ALA B 1 244 ? -5.195 -31.062 -30.891 1 96.88 244 ALA B C 1
ATOM 4772 O O . ALA B 1 244 ? -5.188 -32.031 -31.641 1 96.88 244 ALA B O 1
ATOM 4773 N N . VAL B 1 245 ? -4.898 -29.875 -31.266 1 95 245 VAL B N 1
ATOM 4774 C CA . VAL B 1 245 ? -4.598 -29.547 -32.656 1 95 245 VAL B CA 1
ATOM 4775 C C . VAL B 1 245 ? -3.242 -30.141 -33.031 1 95 245 VAL B C 1
ATOM 4777 O O . VAL B 1 245 ? -2.25 -29.938 -32.344 1 95 245 VAL B O 1
ATOM 4780 N N . THR B 1 246 ? -3.188 -30.859 -34.125 1 93.81 246 THR B N 1
ATOM 4781 C CA . THR B 1 246 ? -1.981 -31.359 -34.781 1 93.81 246 THR B CA 1
ATOM 4782 C C . THR B 1 246 ? -2.07 -31.203 -36.281 1 93.81 246 THR B C 1
ATOM 4784 O O . THR B 1 246 ? -3.004 -30.562 -36.812 1 93.81 246 THR B O 1
ATOM 4787 N N . ASP B 1 247 ? -1.035 -31.422 -37 1 93.12 247 ASP B N 1
ATOM 4788 C CA . ASP B 1 247 ? -1.03 -31.344 -38.469 1 93.12 247 ASP B CA 1
ATOM 4789 C C . ASP B 1 247 ? -1.42 -32.688 -39.094 1 93.12 247 ASP B C 1
ATOM 4791 O O . ASP B 1 247 ? -1.841 -33.594 -38.406 1 93.12 247 ASP B O 1
ATOM 4795 N N . ASP B 1 248 ? -1.299 -32.781 -40.438 1 91.81 248 ASP B N 1
ATOM 4796 C CA . ASP B 1 248 ? -1.794 -33.969 -41.156 1 91.81 248 ASP B CA 1
ATOM 4797 C C . ASP B 1 248 ? -0.655 -34.938 -41.469 1 91.81 248 ASP B C 1
ATOM 4799 O O . ASP B 1 248 ? -0.853 -35.906 -42.188 1 91.81 248 ASP B O 1
ATOM 4803 N N . ILE B 1 249 ? 0.443 -34.656 -40.875 1 92.19 249 ILE B N 1
ATOM 4804 C CA . ILE B 1 249 ? 1.585 -35.531 -41.094 1 92.19 249 ILE B CA 1
ATOM 4805 C C . ILE B 1 249 ? 1.537 -36.688 -40.125 1 92.19 249 ILE B C 1
ATOM 4807 O O . ILE B 1 249 ? 1.459 -36.5 -38.906 1 92.19 249 ILE B O 1
ATOM 4811 N N . GLY B 1 250 ? 1.572 -37.938 -40.562 1 90.12 250 GLY B N 1
ATOM 4812 C CA . GLY B 1 250 ? 1.383 -39.125 -39.75 1 90.12 250 GLY B CA 1
ATOM 4813 C C . GLY B 1 250 ? 2.555 -39.438 -38.812 1 90.12 250 GLY B C 1
ATOM 4814 O O . GLY B 1 250 ? 2.367 -39.875 -37.688 1 90.12 250 GLY B O 1
ATOM 4815 N N . GLU B 1 251 ? 3.738 -39.156 -39.312 1 92.06 251 GLU B N 1
ATOM 4816 C CA . GLU B 1 251 ? 4.938 -39.406 -38.531 1 92.06 251 GLU B CA 1
ATOM 4817 C C . GLU B 1 251 ? 5.027 -38.469 -37.344 1 92.06 251 GLU B C 1
ATOM 4819 O O . GLU B 1 251 ? 4.555 -37.312 -37.406 1 92.06 251 GLU B O 1
ATOM 4824 N N . ILE B 1 252 ? 5.586 -38.938 -36.312 1 95.69 252 ILE B N 1
ATOM 4825 C CA . ILE B 1 252 ? 5.715 -38.125 -35.094 1 95.69 252 ILE B CA 1
ATOM 4826 C C . ILE B 1 252 ? 7.164 -37.688 -34.938 1 95.69 252 ILE B C 1
ATOM 4828 O O . ILE B 1 252 ? 8.055 -38.5 -34.719 1 95.69 252 ILE B O 1
ATOM 4832 N N . TYR B 1 253 ? 7.383 -36.469 -35.062 1 95.31 253 TYR B N 1
ATOM 4833 C CA . TYR B 1 253 ? 8.703 -35.906 -34.844 1 95.31 253 TYR B CA 1
ATOM 4834 C C . TYR B 1 253 ? 8.594 -34.438 -34.438 1 95.31 253 TYR B C 1
ATOM 4836 O O . TYR B 1 253 ? 7.578 -33.781 -34.688 1 95.31 253 TYR B O 1
ATOM 4844 N N . TYR B 1 254 ? 9.672 -33.938 -33.844 1 95.94 254 TYR B N 1
ATOM 4845 C CA . TYR B 1 254 ? 9.688 -32.562 -33.281 1 95.94 254 TYR B CA 1
ATOM 4846 C C . TYR B 1 254 ? 10.086 -31.547 -34.344 1 95.94 254 TYR B C 1
ATOM 4848 O O . TYR B 1 254 ? 11.094 -31.719 -35.031 1 95.94 254 TYR B O 1
ATOM 4856 N N . ASP B 1 255 ? 9.289 -30.609 -34.594 1 95.69 255 ASP B N 1
ATOM 4857 C CA . ASP B 1 255 ? 9.547 -29.422 -35.406 1 95.69 255 ASP B CA 1
ATOM 4858 C C . ASP B 1 255 ? 8.703 -28.234 -34.938 1 95.69 255 ASP B C 1
ATOM 4860 O O . ASP B 1 255 ? 7.566 -28.062 -35.375 1 95.69 255 ASP B O 1
ATOM 4864 N N . GLU B 1 256 ? 9.297 -27.422 -34.156 1 92.19 256 GLU B N 1
ATOM 4865 C CA . GLU B 1 256 ? 8.57 -26.359 -33.469 1 92.19 256 GLU B CA 1
ATOM 4866 C C . GLU B 1 256 ? 7.938 -25.391 -34.469 1 92.19 256 GLU B C 1
ATOM 4868 O O . GLU B 1 256 ? 6.879 -24.812 -34.188 1 92.19 256 GLU B O 1
ATOM 4873 N N . ILE B 1 257 ? 8.508 -25.203 -35.562 1 93.88 257 ILE B N 1
ATOM 4874 C CA . ILE B 1 257 ? 8.062 -24.203 -36.531 1 93.88 257 ILE B CA 1
ATOM 4875 C C . ILE B 1 257 ? 6.988 -24.828 -37.438 1 93.88 257 ILE B C 1
ATOM 4877 O O . ILE B 1 257 ? 5.887 -24.281 -37.562 1 93.88 257 ILE B O 1
ATOM 4881 N N . LYS B 1 258 ? 7.293 -25.953 -37.969 1 94.62 258 LYS B N 1
ATOM 4882 C CA . LYS B 1 258 ? 6.41 -26.531 -39 1 94.62 258 LYS B CA 1
ATOM 4883 C C . LYS B 1 258 ? 5.32 -27.375 -38.344 1 94.62 258 LYS B C 1
ATOM 4885 O O . LYS B 1 258 ? 4.262 -27.594 -38.938 1 94.62 258 LYS B O 1
ATOM 4890 N N . ARG B 1 259 ? 5.605 -27.906 -37.156 1 95.88 259 ARG B N 1
ATOM 4891 C CA . ARG B 1 259 ? 4.656 -28.812 -36.5 1 95.88 259 ARG B CA 1
ATOM 4892 C C . ARG B 1 259 ? 4.457 -28.438 -35.031 1 95.88 259 ARG B C 1
ATOM 4894 O O . ARG B 1 259 ? 4.707 -29.25 -34.156 1 95.88 259 ARG B O 1
ATOM 4901 N N . PRO B 1 260 ? 3.998 -27.219 -34.781 1 95.75 260 PRO B N 1
ATOM 4902 C CA . PRO B 1 260 ? 3.898 -26.734 -33.406 1 95.75 260 PRO B CA 1
ATOM 4903 C C . PRO B 1 260 ? 2.982 -27.594 -32.531 1 95.75 260 PRO B C 1
ATOM 4905 O O . PRO B 1 260 ? 3.258 -27.781 -31.344 1 95.75 260 PRO B O 1
ATOM 4908 N N . GLY B 1 261 ? 1.941 -28.109 -33.094 1 95.5 261 GLY B N 1
ATOM 4909 C CA . GLY B 1 261 ? 1.022 -28.922 -32.312 1 95.5 261 GLY B CA 1
ATOM 4910 C C . GLY B 1 261 ? 1.658 -30.203 -31.781 1 95.5 261 GLY B C 1
ATOM 4911 O O . GLY B 1 261 ? 1.668 -30.438 -30.578 1 95.5 261 GLY B O 1
ATOM 4912 N N . VAL B 1 262 ? 2.215 -31 -32.719 1 95.88 262 VAL B N 1
ATOM 4913 C CA . VAL B 1 262 ? 2.861 -32.25 -32.344 1 95.88 262 VAL B CA 1
ATOM 4914 C C . VAL B 1 262 ? 4.059 -31.984 -31.438 1 95.88 262 VAL B C 1
ATOM 4916 O O . VAL B 1 262 ? 4.309 -32.719 -30.469 1 95.88 262 VAL B O 1
ATOM 4919 N N . SER B 1 263 ? 4.773 -30.953 -31.734 1 95.5 263 SER B N 1
ATOM 4920 C CA . SER B 1 263 ? 5.926 -30.578 -30.922 1 95.5 263 SER B CA 1
ATOM 4921 C C . SER B 1 263 ? 5.512 -30.234 -29.5 1 95.5 263 SER B C 1
ATOM 4923 O O . SER B 1 263 ? 6.23 -30.547 -28.547 1 95.5 263 SER B O 1
ATOM 4925 N N . ASN B 1 264 ? 4.379 -29.547 -29.359 1 95.19 264 ASN B N 1
ATOM 4926 C CA . ASN B 1 264 ? 3.828 -29.25 -28.047 1 95.19 264 ASN B CA 1
ATOM 4927 C C . ASN B 1 264 ? 3.572 -30.516 -27.234 1 95.19 264 ASN B C 1
ATOM 4929 O O . ASN B 1 264 ? 3.934 -30.594 -26.062 1 95.19 264 ASN B O 1
ATOM 4933 N N . LEU B 1 265 ? 3.002 -31.484 -27.828 1 96.31 265 LEU B N 1
ATOM 4934 C CA . LEU B 1 265 ? 2.682 -32.75 -27.172 1 96.31 265 LEU B CA 1
ATOM 4935 C C . LEU B 1 265 ? 3.951 -33.531 -26.828 1 96.31 265 LEU B C 1
ATOM 4937 O O . LEU B 1 265 ? 4.027 -34.156 -25.766 1 96.31 265 LEU B O 1
ATOM 4941 N N . LEU B 1 266 ? 4.91 -33.469 -27.719 1 96.19 266 LEU B N 1
ATOM 4942 C CA . LEU B 1 266 ? 6.191 -34.125 -27.453 1 96.19 266 LEU B CA 1
ATOM 4943 C C . LEU B 1 266 ? 6.895 -33.469 -26.266 1 96.19 266 LEU B C 1
ATOM 4945 O O . LEU B 1 266 ? 7.477 -34.156 -25.422 1 96.19 266 LEU B O 1
ATOM 4949 N N . THR B 1 267 ? 6.805 -32.219 -26.203 1 94 267 THR B N 1
ATOM 4950 C CA . THR B 1 267 ? 7.402 -31.484 -25.094 1 94 267 THR B CA 1
ATOM 4951 C C . THR B 1 267 ? 6.742 -31.859 -23.766 1 94 267 THR B C 1
ATOM 4953 O O . THR B 1 267 ? 7.422 -32.062 -22.766 1 94 267 THR B O 1
ATOM 4956 N N . LEU B 1 268 ? 5.461 -31.922 -23.781 1 94.69 268 LEU B N 1
ATOM 4957 C CA . LEU B 1 268 ? 4.73 -32.344 -22.594 1 94.69 268 LEU B CA 1
ATOM 4958 C C . LEU B 1 268 ? 5.172 -33.719 -22.141 1 94.69 268 LEU B C 1
ATOM 4960 O O . LEU B 1 268 ? 5.445 -33.938 -20.953 1 94.69 268 LEU B O 1
ATOM 4964 N N . LEU B 1 269 ? 5.223 -34.594 -23.109 1 96.12 269 LEU B N 1
ATOM 4965 C CA . LEU B 1 269 ? 5.605 -35.969 -22.781 1 96.12 269 LEU B CA 1
ATOM 4966 C C . LEU B 1 269 ? 7.016 -36 -22.203 1 96.12 269 LEU B C 1
ATOM 4968 O O . LEU B 1 269 ? 7.285 -36.75 -21.25 1 96.12 269 LEU B O 1
ATOM 4972 N N . ALA B 1 270 ? 7.887 -35.281 -22.812 1 94.5 270 ALA B N 1
ATOM 4973 C CA . ALA B 1 270 ? 9.266 -35.188 -22.312 1 94.5 270 ALA B CA 1
ATOM 4974 C C . ALA B 1 270 ? 9.305 -34.75 -20.859 1 94.5 270 ALA B C 1
ATOM 4976 O O . ALA B 1 270 ? 10.094 -35.25 -20.062 1 94.5 270 ALA B O 1
ATOM 4977 N N . GLU B 1 271 ? 8.516 -33.781 -20.484 1 92.25 271 GLU B N 1
ATOM 4978 C CA . GLU B 1 271 ? 8.461 -33.25 -19.125 1 92.25 271 GLU B CA 1
ATOM 4979 C C . GLU B 1 271 ? 7.922 -34.312 -18.156 1 92.25 271 GLU B C 1
ATOM 4981 O O . GLU B 1 271 ? 8.43 -34.438 -17.031 1 92.25 271 GLU B O 1
ATOM 4986 N N . PHE B 1 272 ? 6.926 -35.031 -18.547 1 94.19 272 PHE B N 1
ATOM 4987 C CA . PHE B 1 272 ? 6.297 -36 -17.656 1 94.19 272 PHE B CA 1
ATOM 4988 C C . PHE B 1 272 ? 7.156 -37.25 -17.531 1 94.19 272 PHE B C 1
ATOM 4990 O O . PHE B 1 272 ? 7.109 -37.938 -16.516 1 94.19 272 PHE B O 1
ATOM 4997 N N . GLU B 1 273 ? 7.945 -37.469 -18.562 1 94.5 273 GLU B N 1
ATOM 4998 C CA . GLU B 1 273 ? 8.836 -38.625 -18.484 1 94.5 273 GLU B CA 1
ATOM 4999 C C . GLU B 1 273 ? 10.227 -38.219 -18.016 1 94.5 273 GLU B C 1
ATOM 5001 O O . GLU B 1 273 ? 11.117 -39.062 -17.891 1 94.5 273 GLU B O 1
ATOM 5006 N N . ASN B 1 274 ? 10.367 -36.969 -17.828 1 90.06 274 ASN B N 1
ATOM 5007 C CA . ASN B 1 274 ? 11.641 -36.438 -17.359 1 90.06 274 ASN B CA 1
ATOM 5008 C C . ASN B 1 274 ? 12.797 -36.875 -18.266 1 90.06 274 ASN B C 1
ATOM 5010 O O . ASN B 1 274 ? 13.789 -37.406 -17.781 1 90.06 274 ASN B O 1
ATOM 5014 N N . THR B 1 275 ? 12.625 -36.656 -19.5 1 93.38 275 THR B N 1
ATOM 5015 C CA . THR B 1 275 ? 13.633 -37.031 -20.484 1 93.38 275 THR B CA 1
ATOM 5016 C C . THR B 1 275 ? 13.688 -36 -21.609 1 93.38 275 THR B C 1
ATOM 5018 O O . THR B 1 275 ? 13.062 -34.938 -21.516 1 93.38 275 THR B O 1
ATOM 5021 N N . THR B 1 276 ? 14.523 -36.188 -22.609 1 93.88 276 THR B N 1
ATOM 5022 C CA . THR B 1 276 ? 14.727 -35.25 -23.688 1 93.88 276 THR B CA 1
ATOM 5023 C C . THR B 1 276 ? 13.773 -35.5 -24.844 1 93.88 276 THR B C 1
ATOM 5025 O O . THR B 1 276 ? 13.227 -36.625 -24.969 1 93.88 276 THR B O 1
ATOM 5028 N N . ILE B 1 277 ? 13.648 -34.531 -25.625 1 94.12 277 ILE B N 1
ATOM 5029 C CA . ILE B 1 277 ? 12.797 -34.625 -26.812 1 94.12 277 ILE B CA 1
ATOM 5030 C C . ILE B 1 277 ? 13.336 -35.75 -27.734 1 94.12 277 ILE B C 1
ATOM 5032 O O . ILE B 1 277 ? 12.562 -36.531 -28.297 1 94.12 277 ILE B O 1
ATOM 5036 N N . ASP B 1 278 ? 14.602 -35.812 -27.781 1 94.75 278 ASP B N 1
ATOM 5037 C CA . ASP B 1 278 ? 15.234 -36.812 -28.641 1 94.75 278 ASP B CA 1
ATOM 5038 C C . ASP B 1 278 ? 14.875 -38.219 -28.203 1 94.75 278 ASP B C 1
ATOM 5040 O O . ASP B 1 278 ? 14.555 -39.062 -29.031 1 94.75 278 ASP B O 1
ATOM 5044 N N . GLU B 1 279 ? 14.922 -38.406 -27 1 96.12 279 GLU B N 1
ATOM 5045 C CA . GLU B 1 279 ? 14.594 -39.719 -26.453 1 96.12 279 GLU B CA 1
ATOM 5046 C C . GLU B 1 279 ? 13.117 -40.062 -26.656 1 96.12 279 GLU B C 1
ATOM 5048 O O . GLU B 1 279 ? 12.758 -41.188 -26.969 1 96.12 279 GLU B O 1
ATOM 5053 N N . ILE B 1 280 ? 12.305 -39.094 -26.469 1 95.44 280 ILE B N 1
ATOM 5054 C CA . ILE B 1 280 ? 10.859 -39.281 -26.609 1 95.44 280 ILE B CA 1
ATOM 5055 C C . ILE B 1 280 ? 10.531 -39.656 -28.062 1 95.44 280 ILE B C 1
ATOM 5057 O O . ILE B 1 280 ? 9.695 -40.5 -28.312 1 95.44 280 ILE B O 1
ATOM 5061 N N . GLU B 1 281 ? 11.172 -38.906 -28.969 1 95.19 281 GLU B N 1
ATOM 5062 C CA . GLU B 1 281 ? 10.914 -39.188 -30.375 1 95.19 281 GLU B CA 1
ATOM 5063 C C . GLU B 1 281 ? 11.227 -40.625 -30.734 1 95.19 281 GLU B C 1
ATOM 5065 O O . GLU B 1 281 ? 10.484 -41.25 -31.5 1 95.19 281 GLU B O 1
ATOM 5070 N N . LYS B 1 282 ? 12.25 -41.125 -30.188 1 94.62 282 LYS B N 1
ATOM 5071 C CA . LYS B 1 282 ? 12.633 -42.5 -30.438 1 94.62 282 LYS B CA 1
ATOM 5072 C C . LYS B 1 282 ? 11.602 -43.469 -29.859 1 94.62 282 LYS B C 1
ATOM 5074 O O . LYS B 1 282 ? 11.281 -44.5 -30.469 1 94.62 282 LYS B O 1
ATOM 5079 N N . ASN B 1 283 ? 11.078 -43.156 -28.812 1 94.56 283 ASN B N 1
ATOM 5080 C CA . ASN B 1 283 ? 10.18 -44.062 -28.078 1 94.56 283 ASN B CA 1
ATOM 5081 C C . ASN B 1 283 ? 8.789 -44.094 -28.703 1 94.56 283 ASN B C 1
ATOM 5083 O O . ASN B 1 283 ? 8.078 -45.094 -28.594 1 94.56 283 ASN B O 1
ATOM 5087 N N . VAL B 1 284 ? 8.484 -42.938 -29.422 1 95.44 284 VAL B N 1
ATOM 5088 C CA . VAL B 1 284 ? 7.105 -42.875 -29.891 1 95.44 284 VAL B CA 1
ATOM 5089 C C . VAL B 1 284 ? 7.074 -42.938 -31.406 1 95.44 284 VAL B C 1
ATOM 5091 O O . VAL B 1 284 ? 6.02 -42.75 -32.031 1 95.44 284 VAL B O 1
ATOM 5094 N N . LYS B 1 285 ? 8.148 -43.219 -32 1 90.44 285 LYS B N 1
ATOM 5095 C CA . LYS B 1 285 ? 8.297 -43.188 -33.438 1 90.44 285 LYS B CA 1
ATOM 5096 C C . LYS B 1 285 ? 7.332 -44.188 -34.125 1 90.44 285 LYS B C 1
ATOM 5098 O O . LYS B 1 285 ? 6.863 -43.938 -35.219 1 90.44 285 LYS B O 1
ATOM 5103 N N . SER B 1 286 ? 7.004 -45.219 -33.5 1 93.12 286 SER B N 1
ATOM 5104 C CA . SER B 1 286 ? 6.191 -46.281 -34.094 1 93.12 286 SER B CA 1
ATOM 5105 C C . SER B 1 286 ? 4.707 -46 -33.875 1 93.12 286 SER B C 1
ATOM 5107 O O . SER B 1 286 ? 3.859 -46.688 -34.438 1 93.12 286 SER B O 1
ATOM 5109 N N . LEU B 1 287 ? 4.398 -45.094 -33.094 1 95.12 287 LEU B N 1
ATOM 5110 C CA . LEU B 1 287 ? 3.004 -44.812 -32.781 1 95.12 287 LEU B CA 1
ATOM 5111 C C . LEU B 1 287 ? 2.375 -43.875 -33.812 1 95.12 287 LEU B C 1
ATOM 5113 O O . LEU B 1 287 ? 3.055 -43.031 -34.375 1 95.12 287 LEU B O 1
ATOM 5117 N N . ASN B 1 288 ? 1.092 -44.094 -34.062 1 94.5 288 ASN B N 1
ATOM 5118 C CA . ASN B 1 288 ? 0.345 -43.062 -34.781 1 94.5 288 ASN B CA 1
ATOM 5119 C C . A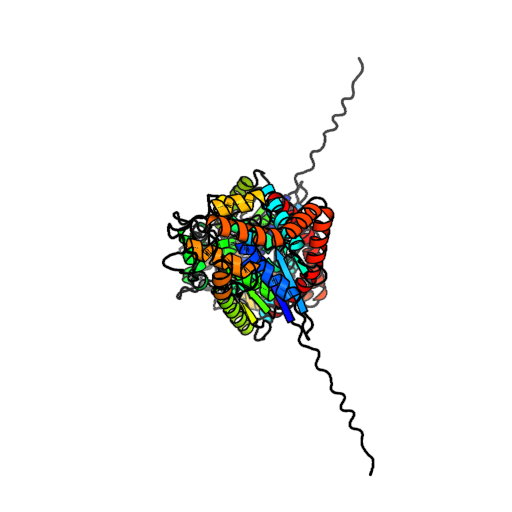SN B 1 288 ? -0.13 -41.969 -33.844 1 94.5 288 ASN B C 1
ATOM 5121 O O . ASN B 1 288 ? 0.086 -42.031 -32.625 1 94.5 288 ASN B O 1
ATOM 5125 N N . LYS B 1 289 ? -0.741 -40.938 -34.344 1 95.25 289 LYS B N 1
ATOM 5126 C CA . LYS B 1 289 ? -1.076 -39.781 -33.562 1 95.25 289 LYS B CA 1
ATOM 5127 C C . LYS B 1 289 ? -2.076 -40.094 -32.469 1 95.25 289 LYS B C 1
ATOM 5129 O O . LYS B 1 289 ? -1.98 -39.562 -31.359 1 95.25 289 LYS B O 1
ATOM 5134 N N . VAL B 1 290 ? -3.051 -40.938 -32.781 1 95.06 290 VAL B N 1
ATOM 5135 C CA . VAL B 1 290 ? -4.066 -41.312 -31.812 1 95.06 290 VAL B CA 1
ATOM 5136 C C . VAL B 1 290 ? -3.418 -42.094 -30.656 1 95.06 290 VAL B C 1
ATOM 5138 O O . VAL B 1 290 ? -3.688 -41.781 -29.484 1 95.06 290 VAL B O 1
ATOM 5141 N N . GLN B 1 291 ? -2.555 -43.031 -31.016 1 96.25 291 GLN B N 1
ATOM 5142 C CA . GLN B 1 291 ? -1.836 -43.812 -30.016 1 96.25 291 GLN B CA 1
ATOM 5143 C C . GLN B 1 291 ? -0.905 -42.938 -29.203 1 96.25 291 GLN B C 1
ATOM 5145 O O . GLN B 1 291 ? -0.781 -43.125 -27.984 1 96.25 291 GLN B O 1
ATOM 5150 N N . PHE B 1 292 ? -0.281 -42.062 -29.844 1 97.06 292 PHE B N 1
ATOM 5151 C CA . PHE B 1 292 ? 0.63 -41.125 -29.188 1 97.06 292 PHE B CA 1
ATOM 5152 C C . PHE B 1 292 ? -0.11 -40.281 -28.156 1 97.06 292 PHE B C 1
ATOM 5154 O O . PHE B 1 292 ? 0.321 -40.188 -27 1 97.06 292 PHE B O 1
ATOM 5161 N N . LYS B 1 293 ? -1.237 -39.688 -28.547 1 97.31 293 LYS B N 1
ATOM 5162 C CA . LYS B 1 293 ? -2.043 -38.875 -27.641 1 97.31 293 LYS B CA 1
ATOM 5163 C C . LYS B 1 293 ? -2.547 -39.688 -26.453 1 97.31 293 LYS B C 1
ATOM 5165 O O . LYS B 1 293 ? -2.586 -39.188 -25.328 1 97.31 293 LYS B O 1
ATOM 5170 N N . SER B 1 294 ? -2.9 -40.906 -26.75 1 97.06 294 SER B N 1
ATOM 5171 C CA . SER B 1 294 ? -3.346 -41.781 -25.688 1 97.06 294 SER B CA 1
ATOM 5172 C C . SER B 1 294 ? -2.215 -42.094 -24.703 1 97.06 294 SER B C 1
ATOM 5174 O O . SER B 1 294 ? -2.426 -42.094 -23.484 1 97.06 294 SER B O 1
ATOM 5176 N N . TYR B 1 295 ? -1.062 -42.375 -25.25 1 97.44 295 TYR B N 1
ATOM 5177 C CA . TYR B 1 295 ? 0.113 -42.625 -24.422 1 97.44 295 TYR B CA 1
ATOM 5178 C C . TYR B 1 295 ? 0.444 -41.438 -23.547 1 97.44 295 TYR B C 1
ATOM 5180 O O . TYR B 1 295 ? 0.696 -41.594 -22.344 1 97.44 295 TYR B O 1
ATOM 5188 N N . LEU B 1 296 ? 0.44 -40.312 -24.125 1 97.88 296 LEU B N 1
ATOM 5189 C CA . LEU B 1 296 ? 0.669 -39.062 -23.375 1 97.88 296 LEU B CA 1
ATOM 5190 C C . LEU B 1 296 ? -0.358 -38.906 -22.266 1 97.88 296 LEU B C 1
ATOM 5192 O O . LEU B 1 296 ? -0.007 -38.562 -21.141 1 97.88 296 LEU B O 1
ATOM 5196 N N . GLY B 1 297 ? -1.625 -39.094 -22.594 1 97.88 297 GLY B N 1
ATOM 5197 C CA . GLY B 1 297 ? -2.67 -39.031 -21.578 1 97.88 297 GLY B CA 1
ATOM 5198 C C . GLY B 1 297 ? -2.418 -39.969 -20.406 1 97.88 297 GLY B C 1
ATOM 5199 O O . GLY B 1 297 ? -2.656 -39.594 -19.25 1 97.88 297 GLY B O 1
ATOM 5200 N N . ASP B 1 298 ? -1.957 -41.188 -20.734 1 97.62 298 ASP B N 1
ATOM 5201 C CA . ASP B 1 298 ? -1.644 -42.125 -19.672 1 97.62 298 ASP B CA 1
ATOM 5202 C C . ASP B 1 298 ? -0.535 -41.625 -18.766 1 97.62 298 ASP B C 1
ATOM 5204 O O . ASP B 1 298 ? -0.615 -41.75 -17.547 1 97.62 298 ASP B O 1
ATOM 5208 N N . LYS B 1 299 ? 0.487 -41.062 -19.344 1 97.44 299 LYS B N 1
ATOM 5209 C CA . LYS B 1 299 ? 1.613 -40.562 -18.578 1 97.44 299 LYS B CA 1
ATOM 5210 C C . LYS B 1 299 ? 1.185 -39.375 -17.688 1 97.44 299 LYS B C 1
ATOM 5212 O O . LYS B 1 299 ? 1.584 -39.312 -16.531 1 97.44 299 LYS B O 1
ATOM 5217 N N . ILE B 1 300 ? 0.399 -38.469 -18.234 1 97.69 300 ILE B N 1
ATOM 5218 C CA . ILE B 1 300 ? -0.107 -37.344 -17.484 1 97.69 300 ILE B CA 1
ATOM 5219 C C . ILE B 1 300 ? -0.955 -37.844 -16.312 1 97.69 300 ILE B C 1
ATOM 5221 O O . ILE B 1 300 ? -0.776 -37.375 -15.172 1 97.69 300 ILE B O 1
ATOM 5225 N N . ASN B 1 301 ? -1.822 -38.781 -16.578 1 97.25 301 ASN B N 1
ATOM 5226 C CA . ASN B 1 301 ? -2.721 -39.281 -15.539 1 97.25 301 ASN B CA 1
ATOM 5227 C C . ASN B 1 301 ? -1.958 -40.031 -14.445 1 97.25 301 ASN B C 1
ATOM 5229 O O . ASN B 1 301 ? -2.346 -39.969 -13.273 1 97.25 301 ASN B O 1
ATOM 5233 N N . GLU B 1 302 ? -0.957 -40.719 -14.852 1 97.25 302 GLU B N 1
ATOM 5234 C CA . GLU B 1 302 ? -0.129 -41.406 -13.867 1 97.25 302 GLU B CA 1
ATOM 5235 C C . GLU B 1 302 ? 0.399 -40.438 -12.812 1 97.25 302 GLU B C 1
ATOM 5237 O O . GLU B 1 302 ? 0.459 -40.75 -11.625 1 97.25 302 GLU B O 1
ATOM 5242 N N . GLU B 1 303 ? 0.765 -39.312 -13.234 1 96.44 303 GLU B N 1
ATOM 5243 C CA . GLU B 1 303 ? 1.337 -38.312 -12.32 1 96.44 303 GLU B CA 1
ATOM 5244 C C . GLU B 1 303 ? 0.245 -37.531 -11.602 1 96.44 303 GLU B C 1
ATOM 5246 O O . GLU B 1 303 ? 0.371 -37.25 -10.414 1 96.44 303 GLU B O 1
ATOM 5251 N N . LEU B 1 304 ? -0.864 -37.219 -12.25 1 97.5 304 LEU B N 1
ATOM 5252 C CA . LEU B 1 304 ? -1.867 -36.312 -11.703 1 97.5 304 LEU B CA 1
ATOM 5253 C C . LEU B 1 304 ? -2.879 -37.062 -10.852 1 97.5 304 LEU B C 1
ATOM 5255 O O . LEU B 1 304 ? -3.557 -36.469 -10.008 1 97.5 304 LEU B O 1
ATOM 5259 N N . HIS B 1 305 ? -2.969 -38.375 -11.055 1 97.31 305 HIS B N 1
ATOM 5260 C CA . HIS B 1 305 ? -3.973 -39.156 -10.344 1 97.31 305 HIS B CA 1
ATOM 5261 C C . HIS B 1 305 ? -3.807 -39 -8.836 1 97.31 305 HIS B C 1
ATOM 5263 O O . HIS B 1 305 ? -4.762 -38.688 -8.125 1 97.31 305 HIS B O 1
ATOM 5269 N N . PRO B 1 306 ? -2.604 -39.281 -8.305 1 97.44 306 PRO B N 1
ATOM 5270 C CA . PRO B 1 306 ? -2.453 -39.125 -6.855 1 97.44 306 PRO B CA 1
ATOM 5271 C C . PRO B 1 306 ? -2.729 -37.688 -6.387 1 97.44 306 PRO B C 1
ATOM 5273 O O . PRO B 1 306 ? -3.213 -37.5 -5.27 1 97.44 306 PRO B O 1
ATOM 5276 N N . ILE B 1 307 ? -2.406 -36.719 -7.133 1 97.25 307 ILE B N 1
ATOM 5277 C CA . ILE B 1 307 ? -2.648 -35.312 -6.805 1 97.25 307 ILE B CA 1
ATOM 5278 C C . ILE B 1 307 ? -4.148 -35.062 -6.668 1 97.25 307 ILE B C 1
ATOM 5280 O O . ILE B 1 307 ? -4.598 -34.438 -5.707 1 97.25 307 ILE B O 1
ATOM 5284 N N . ARG B 1 308 ? -4.926 -35.594 -7.629 1 97.25 308 ARG B N 1
ATOM 5285 C CA . ARG B 1 308 ? -6.375 -35.438 -7.594 1 97.25 308 ARG B CA 1
ATOM 5286 C C . ARG B 1 308 ? -6.957 -36.094 -6.336 1 97.25 308 ARG B C 1
ATOM 5288 O O . ARG B 1 308 ? -7.871 -35.531 -5.719 1 97.25 308 ARG B O 1
ATOM 5295 N N . GLU B 1 309 ? -6.426 -37.219 -5.973 1 96.88 309 GLU B N 1
ATOM 5296 C CA . GLU B 1 309 ? -6.914 -37.906 -4.789 1 96.88 309 GLU B CA 1
ATOM 5297 C C . GLU B 1 309 ? -6.625 -37.125 -3.518 1 96.88 309 GLU B C 1
ATOM 5299 O O . GLU B 1 309 ? -7.5 -36.969 -2.666 1 96.88 309 GLU B O 1
ATOM 5304 N N . ARG B 1 310 ? -5.461 -36.656 -3.406 1 96.56 310 ARG B N 1
ATOM 5305 C CA . ARG B 1 310 ? -5.098 -35.844 -2.246 1 96.56 310 ARG B CA 1
ATOM 5306 C C . ARG B 1 310 ? -5.934 -34.594 -2.178 1 96.56 310 ARG B C 1
ATOM 5308 O O . ARG B 1 310 ? -6.359 -34.156 -1.098 1 96.56 310 ARG B O 1
ATOM 5315 N N . TYR B 1 311 ? -6.133 -33.969 -3.332 1 96.38 311 TYR B N 1
ATOM 5316 C CA . TYR B 1 311 ? -6.953 -32.75 -3.389 1 96.38 311 TYR B CA 1
ATOM 5317 C C . TYR B 1 311 ? -8.359 -33.031 -2.863 1 96.38 311 TYR B C 1
ATOM 5319 O O . TYR B 1 311 ? -8.891 -32.25 -2.076 1 96.38 311 TYR B O 1
ATOM 5327 N N . ARG B 1 312 ? -8.906 -34.094 -3.32 1 95.25 312 ARG B N 1
ATOM 5328 C CA . ARG B 1 312 ? -10.258 -34.469 -2.896 1 95.25 312 ARG B CA 1
ATOM 5329 C C . ARG B 1 312 ? -10.32 -34.656 -1.386 1 95.25 312 ARG B C 1
ATOM 5331 O O . ARG B 1 312 ? -11.289 -34.219 -0.743 1 95.25 312 ARG B O 1
ATOM 5338 N N . GLU B 1 313 ? -9.359 -35.25 -0.866 1 94.81 313 GLU B N 1
ATOM 5339 C CA . GLU B 1 313 ? -9.297 -35.438 0.579 1 94.81 313 GLU B CA 1
ATOM 5340 C C . GLU B 1 313 ? -9.203 -34.125 1.32 1 94.81 313 GLU B C 1
ATOM 5342 O O . GLU B 1 313 ? -9.859 -33.906 2.346 1 94.81 313 GLU B O 1
ATOM 5347 N N . LEU B 1 314 ? -8.422 -33.25 0.808 1 94.56 314 LEU B N 1
ATOM 5348 C CA . LEU B 1 314 ? -8.164 -31.969 1.446 1 94.56 314 LEU B CA 1
ATOM 5349 C C . LEU B 1 314 ? -9.414 -31.094 1.424 1 94.56 314 LEU B C 1
ATOM 5351 O O . LEU B 1 314 ? -9.727 -30.406 2.408 1 94.56 314 LEU B O 1
ATOM 5355 N N . ILE B 1 315 ? -10.109 -31.062 0.299 1 92.06 315 ILE B N 1
ATOM 5356 C CA . ILE B 1 315 ? -11.258 -30.172 0.146 1 92.06 315 ILE B CA 1
ATOM 5357 C C . ILE B 1 315 ? -12.391 -30.625 1.062 1 92.06 315 ILE B C 1
ATOM 5359 O O . ILE B 1 315 ? -13.25 -29.812 1.438 1 92.06 315 ILE B O 1
ATOM 5363 N N . GLU B 1 316 ? -12.336 -31.859 1.402 1 89.94 316 GLU B N 1
ATOM 5364 C CA . GLU B 1 316 ? -13.344 -32.406 2.303 1 89.94 316 GLU B CA 1
ATOM 5365 C C . GLU B 1 316 ? -12.984 -32.156 3.762 1 89.94 316 GLU B C 1
ATOM 5367 O O . GLU B 1 316 ? -13.773 -32.438 4.664 1 89.94 316 GLU B O 1
ATOM 5372 N N . THR B 1 317 ? -11.867 -31.578 4.023 1 87.19 317 THR B N 1
ATOM 5373 C CA . THR B 1 317 ? -11.414 -31.234 5.367 1 87.19 317 THR B CA 1
ATOM 5374 C C . THR B 1 317 ? -11.023 -29.766 5.457 1 87.19 317 THR B C 1
ATOM 5376 O O . THR B 1 317 ? -9.852 -29.438 5.641 1 87.19 317 THR B O 1
ATOM 5379 N N . PRO B 1 318 ? -11.914 -28.922 5.473 1 82.19 318 PRO B N 1
ATOM 5380 C CA . PRO B 1 318 ? -11.633 -27.484 5.395 1 82.19 318 PRO B CA 1
ATOM 5381 C C . PRO B 1 318 ? -10.852 -26.984 6.598 1 82.19 318 PRO B C 1
ATOM 5383 O O . PRO B 1 318 ? -10.055 -26.047 6.469 1 82.19 318 PRO B O 1
ATOM 5386 N N . ASN B 1 319 ? -10.977 -27.547 7.691 1 90.25 319 ASN B N 1
ATOM 5387 C CA . ASN B 1 319 ? -10.273 -27.125 8.898 1 90.25 319 ASN B CA 1
ATOM 5388 C C . ASN B 1 319 ? -8.758 -27.266 8.734 1 90.25 319 ASN B C 1
ATOM 5390 O O . ASN B 1 319 ? -8 -26.438 9.258 1 90.25 319 ASN B O 1
ATOM 5394 N N . LYS B 1 320 ? -8.391 -28.297 8.031 1 89.69 320 LYS B N 1
ATOM 5395 C CA . LYS B 1 320 ? -6.965 -28.516 7.797 1 89.69 320 LYS B CA 1
ATOM 5396 C C . LYS B 1 320 ? -6.363 -27.375 6.973 1 89.69 320 LYS B C 1
ATOM 5398 O O . LYS B 1 320 ? -5.262 -26.906 7.27 1 89.69 320 LYS B O 1
ATOM 5403 N N . ILE B 1 321 ? -7.023 -27 5.996 1 91.94 321 ILE B N 1
ATOM 5404 C CA . ILE B 1 321 ? -6.566 -25.906 5.141 1 91.94 321 ILE B CA 1
ATOM 5405 C C . ILE B 1 321 ? -6.453 -24.625 5.953 1 91.94 321 ILE B C 1
ATOM 5407 O O . ILE B 1 321 ? -5.453 -23.906 5.863 1 91.94 321 ILE B O 1
ATOM 5411 N N . ASN B 1 322 ? -7.422 -24.328 6.777 1 92.44 322 ASN B N 1
ATOM 5412 C CA . ASN B 1 322 ? -7.422 -23.141 7.613 1 92.44 322 ASN B CA 1
ATOM 5413 C C . ASN B 1 322 ? -6.262 -23.156 8.609 1 92.44 322 ASN B C 1
ATOM 5415 O O . ASN B 1 322 ? -5.641 -22.125 8.852 1 92.44 322 ASN B O 1
ATOM 5419 N N . ASP B 1 323 ? -6.059 -24.266 9.133 1 94.88 323 ASP B N 1
ATOM 5420 C CA . ASP B 1 323 ? -4.949 -24.406 10.07 1 94.88 323 ASP B CA 1
ATOM 5421 C C . ASP B 1 323 ? -3.615 -24.109 9.398 1 94.88 323 ASP B C 1
ATOM 5423 O O . ASP B 1 323 ? -2.754 -23.438 9.977 1 94.88 323 ASP B O 1
ATOM 5427 N N . VAL B 1 324 ? -3.5 -24.609 8.219 1 94.31 324 VAL B N 1
ATOM 5428 C CA . VAL B 1 324 ? -2.27 -24.422 7.457 1 94.31 324 VAL B CA 1
ATOM 5429 C C . VAL B 1 324 ? -2.062 -22.922 7.195 1 94.31 324 VAL B C 1
ATOM 5431 O O . VAL B 1 324 ? -0.965 -22.406 7.398 1 94.31 324 VAL B O 1
ATOM 5434 N N . ILE B 1 325 ? -3.096 -22.297 6.859 1 93.38 325 ILE B N 1
ATOM 5435 C CA . ILE B 1 325 ? -3.021 -20.891 6.508 1 93.38 325 ILE B CA 1
ATOM 5436 C C . ILE B 1 325 ? -2.715 -20.062 7.754 1 93.38 325 ILE B C 1
ATOM 5438 O O . ILE B 1 325 ? -1.871 -19.156 7.715 1 93.38 325 ILE B O 1
ATOM 5442 N N . GLU B 1 326 ? -3.379 -20.359 8.805 1 95.62 326 GLU B N 1
ATOM 5443 C CA . GLU B 1 326 ? -3.18 -19.625 10.047 1 95.62 326 GLU B CA 1
ATOM 5444 C C . GLU B 1 326 ? -1.757 -19.797 10.57 1 95.62 326 GLU B C 1
ATOM 5446 O O . GLU B 1 326 ? -1.112 -18.828 10.969 1 95.62 326 GLU B O 1
ATOM 5451 N N . ASN B 1 327 ? -1.332 -21.016 10.562 1 97.44 327 ASN B N 1
ATOM 5452 C CA . ASN B 1 327 ? 0.027 -21.297 11.016 1 97.44 327 ASN B CA 1
ATOM 5453 C C . ASN B 1 327 ? 1.065 -20.641 10.109 1 97.44 327 ASN B C 1
ATOM 5455 O O . ASN B 1 327 ? 2.039 -20.062 10.586 1 97.44 327 ASN B O 1
ATOM 5459 N N . GLY B 1 328 ? 0.861 -20.781 8.812 1 98.19 328 GLY B N 1
ATOM 5460 C CA . GLY B 1 328 ? 1.762 -20.172 7.848 1 98.19 328 GLY B CA 1
ATOM 5461 C C . GLY B 1 328 ? 1.828 -18.656 7.977 1 98.19 328 GLY B C 1
ATOM 5462 O O . GLY B 1 328 ? 2.914 -18.078 7.945 1 98.19 328 GLY B O 1
ATOM 5463 N N . SER B 1 329 ? 0.682 -18.062 8.18 1 97.81 329 SER B N 1
ATOM 5464 C CA . SER B 1 329 ? 0.612 -16.609 8.305 1 97.81 329 SER B CA 1
ATOM 5465 C C . SER B 1 329 ? 1.304 -16.125 9.57 1 97.81 329 SER B C 1
ATOM 5467 O O . SER B 1 329 ? 1.913 -15.055 9.586 1 97.81 329 SER B O 1
ATOM 5469 N N . SER B 1 330 ? 1.13 -16.859 10.609 1 98.19 330 SER B N 1
ATOM 5470 C CA . SER B 1 330 ? 1.799 -16.516 11.859 1 98.19 330 SER B CA 1
ATOM 5471 C C . SER B 1 330 ? 3.314 -16.547 11.703 1 98.19 330 SER B C 1
ATOM 5473 O O . SER B 1 330 ? 4.008 -15.609 12.109 1 98.19 330 SER B O 1
ATOM 5475 N N . LYS B 1 331 ? 3.814 -17.609 11.07 1 98.5 331 LYS B N 1
ATOM 5476 C CA . LYS B 1 331 ? 5.25 -17.75 10.859 1 98.5 331 LYS B CA 1
ATOM 5477 C C . LYS B 1 331 ? 5.781 -16.672 9.93 1 98.5 331 LYS B C 1
ATOM 5479 O O . LYS B 1 331 ? 6.793 -16.031 10.227 1 98.5 331 LYS B O 1
ATOM 5484 N N . ALA B 1 332 ? 5.113 -16.469 8.852 1 98.81 332 ALA B N 1
ATOM 5485 C CA . ALA B 1 332 ? 5.516 -15.445 7.887 1 98.81 332 ALA B CA 1
ATOM 5486 C C . ALA B 1 332 ? 5.434 -14.047 8.5 1 98.81 332 ALA B C 1
ATOM 5488 O O . ALA B 1 332 ? 6.32 -13.219 8.297 1 98.81 332 ALA B O 1
ATOM 5489 N N . GLY B 1 333 ? 4.332 -13.82 9.242 1 98.69 333 GLY B N 1
ATOM 5490 C CA . GLY B 1 333 ? 4.113 -12.531 9.875 1 98.69 333 GLY B CA 1
ATOM 5491 C C . GLY B 1 333 ? 5.215 -12.148 10.844 1 98.69 333 GLY B C 1
ATOM 5492 O O . GLY B 1 333 ? 5.594 -10.977 10.93 1 98.69 333 GLY B O 1
ATOM 5493 N N . LYS B 1 334 ? 5.68 -13.102 11.594 1 98.56 334 LYS B N 1
ATOM 5494 C CA . LYS B 1 334 ? 6.758 -12.844 12.547 1 98.56 334 LYS B CA 1
ATOM 5495 C C . LYS B 1 334 ? 8.008 -12.328 11.836 1 98.56 334 LYS B C 1
ATOM 5497 O O . LYS B 1 334 ? 8.602 -11.336 12.266 1 98.56 334 LYS B O 1
ATOM 5502 N N . VAL B 1 335 ? 8.359 -12.969 10.758 1 98.62 335 VAL B N 1
ATOM 5503 C CA . VAL B 1 335 ? 9.539 -12.578 9.992 1 98.62 335 VAL B CA 1
ATOM 5504 C C . VAL B 1 335 ? 9.297 -11.219 9.336 1 98.62 335 VAL B C 1
ATOM 5506 O O . VAL B 1 335 ? 10.148 -10.328 9.406 1 98.62 335 VAL B O 1
ATOM 5509 N N . ALA B 1 336 ? 8.148 -11.062 8.719 1 98.88 336 ALA B N 1
ATOM 5510 C CA . ALA B 1 336 ? 7.793 -9.836 8.016 1 98.88 336 ALA B CA 1
ATOM 5511 C C . ALA B 1 336 ? 7.766 -8.648 8.969 1 98.88 336 ALA B C 1
ATOM 5513 O O . ALA B 1 336 ? 8.234 -7.559 8.625 1 98.88 336 ALA B O 1
ATOM 5514 N N . SER B 1 337 ? 7.215 -8.828 10.141 1 98.69 337 SER B N 1
ATOM 5515 C CA . SER B 1 337 ? 7.094 -7.75 11.117 1 98.69 337 SER B CA 1
ATOM 5516 C C . SER B 1 337 ? 8.469 -7.273 11.586 1 98.69 337 SER B C 1
ATOM 5518 O O . SER B 1 337 ? 8.672 -6.078 11.797 1 98.69 337 SER B O 1
ATOM 5520 N N . GLU B 1 338 ? 9.336 -8.195 11.781 1 98.62 338 GLU B N 1
ATOM 5521 C CA . GLU B 1 338 ? 10.688 -7.832 12.18 1 98.62 338 GLU B CA 1
ATOM 5522 C C . GLU B 1 338 ? 11.383 -7 11.102 1 98.62 338 GLU B C 1
ATOM 5524 O O . GLU B 1 338 ? 12 -5.98 11.406 1 98.62 338 GLU B O 1
ATOM 5529 N N . THR B 1 339 ? 11.273 -7.453 9.891 1 98.75 339 THR B N 1
ATOM 5530 C CA . THR B 1 339 ? 11.891 -6.734 8.781 1 98.75 339 THR B CA 1
ATOM 5531 C C . THR B 1 339 ? 11.297 -5.332 8.648 1 98.75 339 THR B C 1
ATOM 5533 O O . THR B 1 339 ? 12.031 -4.352 8.516 1 98.75 339 THR B O 1
ATOM 5536 N N . LEU B 1 340 ? 9.953 -5.254 8.664 1 98.81 340 LEU B N 1
ATOM 5537 C CA . LEU B 1 340 ? 9.32 -3.949 8.516 1 98.81 340 LEU B CA 1
ATOM 5538 C C . LEU B 1 340 ? 9.734 -3.014 9.648 1 98.81 340 LEU B C 1
ATOM 5540 O O . LEU B 1 340 ? 9.938 -1.818 9.43 1 98.81 340 LEU B O 1
ATOM 5544 N N . LYS B 1 341 ? 9.781 -3.545 10.852 1 98.44 341 LYS B N 1
ATOM 5545 C CA . LYS B 1 341 ? 10.234 -2.742 11.984 1 98.44 341 LYS B CA 1
ATOM 5546 C C . LYS B 1 341 ? 11.625 -2.17 11.734 1 98.44 341 LYS B C 1
ATOM 5548 O O . LYS B 1 341 ? 11.883 -0.995 12.008 1 98.44 341 LYS B O 1
ATOM 5553 N N . GLU B 1 342 ? 12.5 -2.99 11.227 1 98.5 342 GLU B N 1
ATOM 5554 C CA . GLU B 1 342 ? 13.852 -2.533 10.906 1 98.5 342 GLU B CA 1
ATOM 5555 C C . GLU B 1 342 ? 13.828 -1.452 9.836 1 98.5 342 GLU B C 1
ATOM 5557 O O . GLU B 1 342 ? 14.531 -0.448 9.938 1 98.5 342 GLU B O 1
ATOM 5562 N N . VAL B 1 343 ? 13.039 -1.665 8.82 1 98.56 343 VAL B N 1
ATOM 5563 C CA . VAL B 1 343 ? 12.922 -0.706 7.73 1 98.56 343 VAL B CA 1
ATOM 5564 C C . VAL B 1 343 ? 12.406 0.627 8.266 1 98.56 343 VAL B C 1
ATOM 5566 O O . VAL B 1 343 ? 12.953 1.686 7.953 1 98.56 343 VAL B O 1
ATOM 5569 N N . LYS B 1 344 ? 11.367 0.596 9.078 1 98.25 344 LYS B N 1
ATOM 5570 C CA . LYS B 1 344 ? 10.789 1.804 9.664 1 98.25 344 LYS B CA 1
ATOM 5571 C C . LYS B 1 344 ? 11.812 2.557 10.508 1 98.25 344 LYS B C 1
ATOM 5573 O O . LYS B 1 344 ? 11.828 3.789 10.516 1 98.25 344 LYS B O 1
ATOM 5578 N N . LYS B 1 345 ? 12.594 1.807 11.219 1 97.56 345 LYS B N 1
ATOM 5579 C CA . LYS B 1 345 ? 13.664 2.428 12 1 97.56 345 LYS B CA 1
ATOM 5580 C C . LYS B 1 345 ? 14.664 3.143 11.094 1 97.56 345 LYS B C 1
ATOM 5582 O O . LYS B 1 345 ? 15.07 4.27 11.375 1 97.56 345 LYS B O 1
ATOM 5587 N N . LEU B 1 346 ? 15.031 2.52 10.016 1 97.75 346 LEU B N 1
ATOM 5588 C CA . LEU B 1 346 ? 16.031 3.043 9.094 1 97.75 346 LEU B CA 1
ATOM 5589 C C . LEU B 1 346 ? 15.547 4.32 8.422 1 97.75 346 LEU B C 1
ATOM 5591 O O . LEU B 1 346 ? 16.344 5.184 8.055 1 97.75 346 LEU B O 1
ATOM 5595 N N . ILE B 1 347 ? 14.203 4.477 8.305 1 97.44 347 ILE B N 1
ATOM 5596 C CA . ILE B 1 347 ? 13.719 5.645 7.578 1 97.44 347 ILE B CA 1
ATOM 5597 C C . ILE B 1 347 ? 13.07 6.629 8.555 1 97.44 347 ILE B C 1
ATOM 5599 O O . ILE B 1 347 ? 12.43 7.598 8.133 1 97.44 347 ILE B O 1
ATOM 5603 N N . GLY B 1 348 ? 13.07 6.309 9.812 1 96.88 348 GLY B N 1
ATOM 5604 C CA . GLY B 1 348 ? 12.742 7.277 10.852 1 96.88 348 GLY B CA 1
ATOM 5605 C C . GLY B 1 348 ? 11.273 7.281 11.227 1 96.88 348 GLY B C 1
ATOM 5606 O O . GLY B 1 348 ? 10.766 8.266 11.766 1 96.88 348 GLY B O 1
ATOM 5607 N N . LEU B 1 349 ? 10.57 6.191 10.891 1 96.75 349 LEU B N 1
ATOM 5608 C CA . LEU B 1 349 ? 9.172 6.109 11.281 1 96.75 349 LEU B CA 1
ATOM 5609 C C . LEU B 1 349 ? 9.023 5.594 12.711 1 96.75 349 LEU B C 1
ATOM 5611 O O . LEU B 1 349 ? 7.941 5.648 13.289 1 96.75 349 LEU B O 1
ATOM 5615 N N . ILE B 1 350 ? 10.023 5.031 13.297 1 91.44 350 ILE B N 1
ATOM 5616 C CA . ILE B 1 350 ? 10.062 4.625 14.695 1 91.44 350 ILE B CA 1
ATOM 5617 C C . ILE B 1 350 ? 11.414 5 15.312 1 91.44 350 ILE B C 1
ATOM 5619 O O . ILE B 1 350 ? 12.406 5.137 14.594 1 91.44 350 ILE B O 1
#